Protein AF-0000000076607793 (afdb_homodimer)

pLDDT: mean 90.58, std 10.34, range [47.06, 98.88]

Sequence (464 aa):
MSVKKEKALADLNKEFESYSNLLLKQLRLLETIIEMDGGTVSDEHFNETKKNEKEIDKFEVKLSNDIINIIVLYNPMAAELRLLMAMYRTSLNVEKIGDMVANIIRNIKKADDVKAFQSHTEAILDILIISINMVEKSLLALRNNDMDYAVWTIKNDDVVDELHRSFAKRITKKQLPNVKSQSEIKTFINLLNIVSYIERIGDNATNIAEAAIYSSMGKDVRHRHVNIDTITMSVKKEKALADLNKEFESYSNLLLKQLRLLETIIEMDGGTVSDEHFNETKKNEKEIDKFEVKLSNDIINIIVLYNPMAAELRLLMAMYRTSLNVEKIGDMVANIIRNIKKADDVKAFQSHTEAILDILIISINMVEKSLLALRNNDMDYAVWTIKNDDVVDELHRSFAKRITKKQLPNVKSQSEIKTFINLLNIVSYIERIGDNATNIAEAAIYSSMGKDVRHRHVNIDTIT

Solvent-accessible surface area (backbone atoms only — not comparable to full-atom values): 23538 Å² total; per-residue (Å²): 130,56,72,66,50,54,50,51,51,52,52,48,51,52,50,50,48,53,49,51,49,52,47,51,51,51,51,48,49,50,50,46,35,48,71,73,41,41,43,47,60,53,69,67,58,49,50,49,45,53,52,51,40,53,50,41,51,50,43,38,55,49,51,47,49,50,47,51,48,47,46,66,75,56,57,51,53,73,64,54,41,35,39,47,50,25,49,45,54,34,36,53,37,51,39,51,39,42,49,42,52,46,49,40,52,51,53,36,52,67,52,82,44,43,67,69,48,45,76,43,36,66,66,52,48,55,51,40,53,53,23,50,48,21,38,53,32,7,52,46,9,47,75,66,63,32,62,66,36,18,51,52,24,49,59,45,41,56,54,41,51,49,51,43,50,51,50,49,49,47,44,58,70,64,42,57,72,68,55,88,47,61,60,55,50,52,40,53,53,50,50,50,50,42,46,50,43,40,42,48,38,24,50,38,15,29,52,28,12,38,28,22,45,22,31,69,67,72,45,80,57,70,93,49,89,60,66,62,75,68,74,108,130,56,71,66,49,54,50,51,51,52,52,49,51,51,51,51,49,52,49,52,49,51,47,51,49,52,52,50,50,51,51,47,34,47,70,72,41,40,42,44,56,53,70,65,59,50,49,50,46,53,54,49,42,54,50,41,50,50,43,37,55,49,50,48,51,50,47,50,48,48,46,65,74,56,57,51,53,75,61,54,41,34,39,46,50,26,50,46,54,34,37,53,36,51,40,49,40,41,52,42,51,47,49,42,52,52,52,35,51,67,52,83,44,44,67,69,48,45,76,44,36,67,65,52,46,56,51,42,52,54,24,51,49,22,38,54,32,7,52,46,8,47,74,65,62,32,62,65,36,18,51,51,25,50,58,46,41,56,54,41,52,50,52,44,51,52,51,50,49,46,43,57,69,64,43,56,73,68,56,87,46,61,59,55,49,52,40,54,52,49,50,49,50,42,47,50,42,39,41,47,37,23,51,38,16,31,52,29,12,41,29,21,46,23,31,71,66,72,46,80,58,69,95,47,88,60,67,63,74,69,73,108

Nearest PDB structures (foldseek):
  1t72-assembly1_A  TM=8.550E-01  e=3.091E-07  Aquifex aeolicus
  1xwm-assembly1_A-2  TM=8.732E-01  e=2.976E-06  Geobacillus stearothermophilus
  1sum-assembly1_B  TM=8.548E-01  e=1.758E-05  Thermotoga maritima
  3l39-assembly1_A  TM=5.728E-01  e=1.630E-03  Bacteroides thetaiotaomicron VPI-5482
  1t72-assembly1_A  TM=8.550E-01  e=2.590E-07  Aquifex aeolicus

Structure (mmCIF, N/CA/C/O backbone):
data_AF-0000000076607793-model_v1
#
loop_
_entity.id
_entity.type
_entity.pdbx_description
1 polymer 'Phosphate transport system protein'
#
loop_
_atom_site.group_PDB
_atom_site.id
_atom_site.type_symbol
_atom_site.label_atom_id
_atom_site.label_alt_id
_atom_site.label_comp_id
_atom_site.label_asym_id
_atom_site.label_entity_id
_atom_site.label_seq_id
_atom_site.pdbx_PDB_ins_code
_atom_site.Cartn_x
_atom_site.Cartn_y
_atom_site.Cartn_z
_atom_site.occupancy
_atom_site.B_iso_or_equiv
_atom_site.auth_seq_id
_atom_site.auth_comp_id
_atom_site.auth_asym_id
_atom_site.auth_atom_id
_atom_site.pdbx_PDB_model_num
ATOM 1 N N . MET A 1 1 ? 12.352 32.562 12.719 1 62.34 1 MET A N 1
ATOM 2 C CA . MET A 1 1 ? 11.992 31.203 13.125 1 62.34 1 MET A CA 1
ATOM 3 C C . MET A 1 1 ? 12.516 30.906 14.531 1 62.34 1 MET A C 1
ATOM 5 O O . MET A 1 1 ? 13.664 31.203 14.852 1 62.34 1 MET A O 1
ATOM 9 N N . SER A 1 2 ? 11.578 30.484 15.477 1 81.56 2 SER A N 1
ATOM 10 C CA . SER A 1 2 ? 11.977 30.281 16.859 1 81.56 2 SER A CA 1
ATOM 11 C C . SER A 1 2 ? 13.047 29.203 17 1 81.56 2 SER A C 1
ATOM 13 O O . SER A 1 2 ? 13.109 28.297 16.172 1 81.56 2 SER A O 1
ATOM 15 N N . VAL A 1 3 ? 14.133 29.531 17.766 1 89.19 3 VAL A N 1
ATOM 16 C CA . VAL A 1 3 ? 15.203 28.594 18.078 1 89.19 3 VAL A CA 1
ATOM 17 C C . VAL A 1 3 ? 14.617 27.203 18.359 1 89.19 3 VAL A C 1
ATOM 19 O O . VAL A 1 3 ? 15.18 26.203 17.938 1 89.19 3 VAL A O 1
ATOM 22 N N . LYS A 1 4 ? 13.531 27.109 18.922 1 91.69 4 LYS A N 1
ATOM 23 C CA . LYS A 1 4 ? 12.859 25.859 19.25 1 91.69 4 LYS A CA 1
ATOM 24 C C . LYS A 1 4 ? 12.367 25.156 17.984 1 91.69 4 LYS A C 1
ATOM 26 O O . LYS A 1 4 ? 12.477 23.922 17.859 1 91.69 4 LYS A O 1
ATOM 31 N N . LYS A 1 5 ? 11.859 25.891 17.078 1 91.69 5 LYS A N 1
ATOM 32 C CA . LYS A 1 5 ? 11.391 25.328 15.812 1 91.69 5 LYS A CA 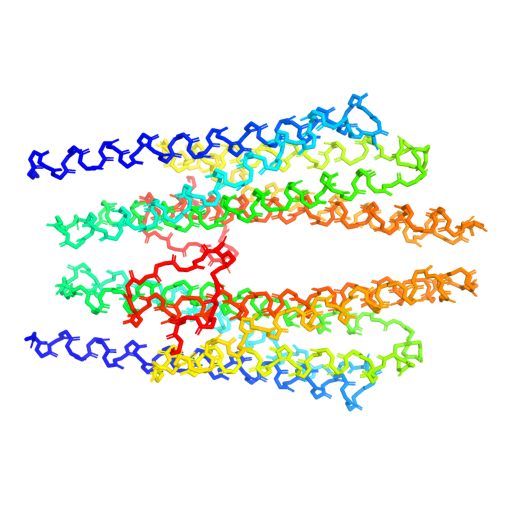1
ATOM 33 C C . LYS A 1 5 ? 12.547 24.75 15.008 1 91.69 5 LYS A C 1
ATOM 35 O O . LYS A 1 5 ? 12.438 23.625 14.492 1 91.69 5 LYS A O 1
ATOM 40 N N . GLU A 1 6 ? 13.617 25.469 14.984 1 92.5 6 GLU A N 1
ATOM 41 C CA . GLU A 1 6 ? 14.789 25.016 14.234 1 92.5 6 GLU A CA 1
ATOM 42 C C . GLU A 1 6 ? 15.352 23.719 14.812 1 92.5 6 GLU A C 1
ATOM 44 O O . GLU A 1 6 ? 15.742 22.828 14.07 1 92.5 6 GLU A O 1
ATOM 49 N N . LYS A 1 7 ? 15.383 23.672 16.062 1 94.75 7 LYS A N 1
ATOM 50 C CA . LYS A 1 7 ? 15.875 22.469 16.734 1 94.75 7 LYS A CA 1
ATOM 51 C C . LYS A 1 7 ? 14.953 21.281 16.469 1 94.75 7 LYS A C 1
ATOM 53 O O . LYS A 1 7 ? 15.414 20.172 16.203 1 94.75 7 LYS A O 1
ATOM 58 N N . ALA A 1 8 ? 13.656 21.516 16.531 1 94.81 8 ALA A N 1
ATOM 59 C CA . ALA A 1 8 ? 12.672 20.469 16.281 1 94.81 8 ALA A CA 1
ATOM 60 C C . ALA A 1 8 ? 12.805 19.922 14.867 1 94.81 8 ALA A C 1
ATOM 62 O O . ALA A 1 8 ? 12.75 18.703 14.648 1 94.81 8 ALA A O 1
ATOM 63 N N . LEU A 1 9 ? 13.023 20.828 13.969 1 94.38 9 LEU A N 1
ATOM 64 C CA . LEU A 1 9 ? 13.172 20.438 12.57 1 94.38 9 LEU A CA 1
ATOM 65 C C . LEU A 1 9 ? 14.469 19.672 12.367 1 94.38 9 LEU A C 1
ATOM 67 O O . LEU A 1 9 ? 14.5 18.688 11.617 1 94.38 9 LEU A O 1
ATOM 71 N N . ALA A 1 10 ? 15.523 20.109 13.016 1 95.62 10 ALA A N 1
ATOM 72 C CA . ALA A 1 10 ? 16.812 19.422 12.922 1 95.62 10 ALA A CA 1
ATOM 73 C C . ALA A 1 10 ? 16.719 18.016 13.5 1 95.62 10 ALA A C 1
ATOM 75 O O . ALA A 1 10 ? 17.266 17.062 12.93 1 95.62 10 ALA A O 1
ATOM 76 N N . ASP A 1 11 ? 16.047 17.859 14.602 1 96.81 11 ASP A N 1
ATOM 77 C CA . ASP A 1 11 ? 15.844 16.562 15.227 1 96.81 11 ASP A CA 1
ATOM 78 C C . ASP A 1 11 ? 15.016 15.641 14.336 1 96.81 11 ASP A C 1
ATOM 80 O O . ASP A 1 11 ? 15.32 14.453 14.203 1 96.81 11 ASP A O 1
ATOM 84 N N . LEU A 1 12 ? 14.008 16.188 13.742 1 97.25 12 LEU A N 1
ATOM 85 C CA . LEU A 1 12 ? 13.156 15.43 12.836 1 97.25 12 LEU A CA 1
ATOM 86 C C . LEU A 1 12 ? 13.953 14.922 11.641 1 97.25 12 LEU A C 1
ATOM 88 O O . LEU A 1 12 ? 13.797 13.773 11.219 1 97.25 12 LEU A O 1
ATOM 92 N N . ASN A 1 13 ? 14.797 15.805 11.133 1 96.38 13 ASN A N 1
ATOM 93 C CA . ASN A 1 13 ? 15.625 15.422 9.992 1 96.38 13 ASN A CA 1
ATOM 94 C C . ASN A 1 13 ? 16.578 14.281 10.352 1 96.38 13 ASN A C 1
ATOM 96 O O . ASN A 1 13 ? 16.766 13.359 9.555 1 96.38 13 ASN A O 1
ATOM 100 N N . LYS A 1 14 ? 17.125 14.328 11.484 1 97.75 14 LYS A N 1
ATOM 101 C CA . LYS A 1 14 ? 18.016 13.273 11.945 1 97.75 14 LYS A CA 1
ATOM 102 C C . LYS A 1 14 ? 17.266 11.953 12.109 1 97.75 14 LYS A C 1
ATOM 104 O O . LYS A 1 14 ? 17.781 10.891 11.727 1 97.75 14 LYS A O 1
ATOM 109 N N . GLU A 1 15 ? 16.141 12.031 12.672 1 97.56 15 GLU A N 1
ATOM 110 C CA . GLU A 1 15 ? 15.297 10.852 12.844 1 97.56 15 GLU A CA 1
ATOM 111 C C . GLU A 1 15 ? 14.906 10.25 11.5 1 97.56 15 GLU A C 1
ATOM 113 O O . GLU A 1 15 ? 14.945 9.031 11.32 1 97.56 15 GLU A O 1
ATOM 118 N N . PHE A 1 16 ? 14.5 11.117 10.633 1 98.06 16 PHE A N 1
ATOM 119 C CA . PHE A 1 16 ? 14.102 10.688 9.297 1 98.06 16 PHE A CA 1
ATOM 120 C C . PHE A 1 16 ? 15.266 10.008 8.586 1 98.06 16 PHE A C 1
ATOM 122 O O . PHE A 1 16 ? 15.07 9 7.895 1 98.06 16 PHE A O 1
ATOM 129 N N . GLU A 1 17 ? 16.438 10.531 8.773 1 97.75 17 GLU A N 1
ATOM 130 C CA . GLU A 1 17 ? 17.641 9.93 8.188 1 97.75 17 GLU A CA 1
ATOM 131 C C . GLU A 1 17 ? 17.891 8.539 8.766 1 97.75 17 GLU A C 1
ATOM 133 O O . GLU A 1 17 ? 18.219 7.605 8.031 1 97.75 17 GLU A O 1
ATOM 138 N N . SER A 1 18 ? 17.797 8.43 10.047 1 98.38 18 SER A N 1
ATOM 139 C CA . SER A 1 18 ? 17.984 7.141 10.695 1 98.38 18 SER A CA 1
ATOM 140 C C . SER A 1 18 ? 16.953 6.121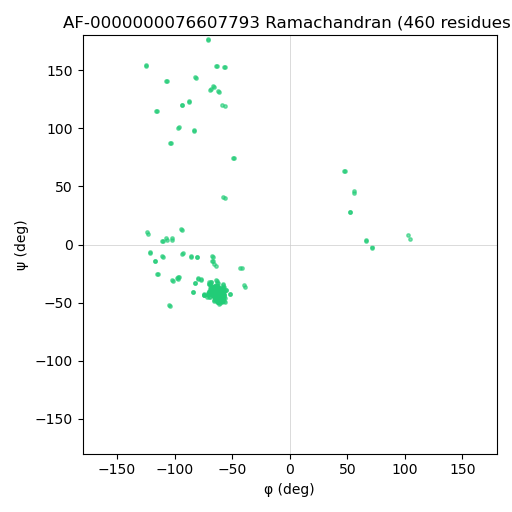 10.211 1 98.38 18 SER A C 1
ATOM 142 O O . SER A 1 18 ? 17.281 4.957 9.984 1 98.38 18 SER A O 1
ATOM 144 N N . TYR A 1 19 ? 15.742 6.574 10.102 1 98.44 19 TYR A N 1
ATOM 145 C CA . TYR A 1 19 ? 14.6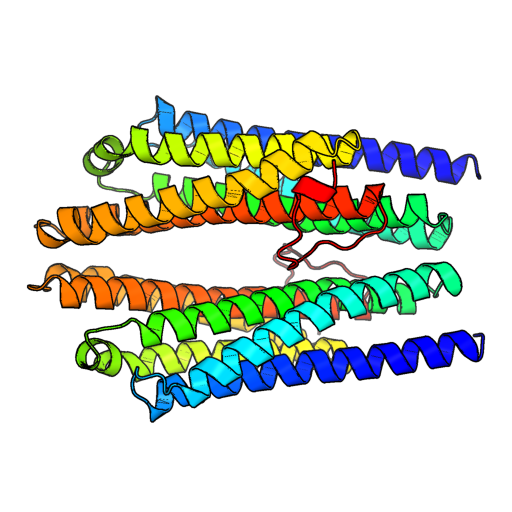41 5.762 9.602 1 98.44 19 TYR A CA 1
ATOM 146 C C . TYR A 1 19 ? 14.93 5.262 8.188 1 98.44 19 TYR A C 1
ATOM 148 O O . TYR A 1 19 ? 14.812 4.062 7.914 1 98.44 19 TYR A O 1
ATOM 156 N N . SER A 1 20 ? 15.359 6.168 7.316 1 98.38 20 SER A N 1
ATOM 157 C CA . SER A 1 20 ? 15.688 5.859 5.926 1 98.38 20 SER A CA 1
ATOM 158 C C . SER A 1 20 ? 16.859 4.883 5.84 1 98.38 20 SER A C 1
ATOM 160 O O . SER A 1 20 ? 16.828 3.936 5.051 1 98.38 20 SER A O 1
ATOM 162 N N . ASN A 1 21 ? 17.812 5.148 6.664 1 98.38 21 ASN A N 1
ATOM 163 C CA . ASN A 1 21 ? 19 4.293 6.656 1 98.38 21 ASN A CA 1
ATOM 164 C C . ASN A 1 21 ? 18.672 2.879 7.129 1 98.38 21 ASN A C 1
ATOM 166 O O . ASN A 1 21 ? 19.25 1.907 6.637 1 98.38 21 ASN A O 1
ATOM 170 N N . LEU A 1 22 ? 17.828 2.783 8.094 1 98.56 22 LEU A N 1
ATOM 171 C CA . LEU A 1 22 ? 17.406 1.467 8.562 1 98.56 22 LEU A CA 1
ATOM 172 C C . LEU A 1 22 ? 16.703 0.693 7.457 1 98.56 22 LEU A C 1
ATOM 174 O O . LEU A 1 22 ? 16.906 -0.511 7.301 1 98.56 22 LEU A O 1
ATOM 178 N N . LEU A 1 23 ? 15.852 1.361 6.707 1 98.75 23 LEU A N 1
ATOM 179 C CA . LEU A 1 23 ? 15.18 0.711 5.586 1 98.75 23 LEU A CA 1
ATOM 180 C C . LEU A 1 23 ? 16.188 0.213 4.559 1 98.75 23 LEU A C 1
ATOM 182 O O . LEU A 1 23 ? 16.078 -0.91 4.062 1 98.75 23 LEU A O 1
ATOM 186 N N . LEU A 1 24 ? 17.156 1.104 4.254 1 98.56 24 LEU A N 1
ATOM 187 C CA . LEU A 1 24 ? 18.172 0.726 3.271 1 98.56 24 LEU A CA 1
ATOM 188 C C . LEU A 1 24 ? 18.984 -0.471 3.758 1 98.56 24 LEU A C 1
ATOM 190 O O . LEU A 1 24 ? 19.328 -1.348 2.967 1 98.56 24 LEU A O 1
ATOM 194 N N . LYS A 1 25 ? 19.25 -0.475 5.023 1 98.12 25 LYS A N 1
ATOM 195 C CA . LYS A 1 25 ? 19.922 -1.63 5.609 1 98.12 25 LYS A CA 1
ATOM 196 C C . LYS A 1 25 ? 19.094 -2.9 5.418 1 98.12 25 LYS A C 1
ATOM 198 O O . LYS A 1 25 ? 19.641 -3.955 5.082 1 98.12 25 LYS A O 1
ATOM 203 N N . GLN A 1 26 ? 17.797 -2.836 5.641 1 97.75 26 GLN A N 1
ATOM 204 C CA . GLN A 1 26 ? 16.906 -3.979 5.465 1 97.75 26 GLN A CA 1
ATOM 205 C C . GLN A 1 26 ? 16.891 -4.449 4.012 1 97.75 26 GLN A C 1
ATOM 207 O O . GLN A 1 26 ? 16.859 -5.652 3.744 1 97.75 26 GLN A O 1
ATOM 212 N N . LEU A 1 27 ? 16.859 -3.523 3.123 1 98.44 27 LEU A N 1
ATOM 213 C CA . LEU A 1 27 ? 16.859 -3.85 1.701 1 98.44 27 LEU A CA 1
ATOM 214 C C . LEU A 1 27 ? 18.156 -4.523 1.291 1 98.44 27 LEU A C 1
ATOM 216 O O . LEU A 1 27 ? 18.156 -5.496 0.532 1 98.44 27 LEU A O 1
ATOM 220 N N . ARG A 1 28 ? 19.25 -4.047 1.833 1 96.56 28 ARG A N 1
ATOM 221 C CA . ARG A 1 28 ? 20.547 -4.648 1.539 1 96.56 28 ARG A CA 1
ATOM 222 C C . ARG A 1 28 ? 20.656 -6.051 2.137 1 96.56 28 ARG A C 1
ATOM 224 O O . ARG A 1 28 ? 21.266 -6.941 1.545 1 96.56 28 ARG A O 1
ATOM 231 N N . LEU A 1 29 ? 20.109 -6.211 3.293 1 95.75 29 LEU A N 1
ATOM 232 C CA . LEU A 1 29 ? 20.062 -7.539 3.898 1 95.75 29 LEU A CA 1
ATOM 233 C C . LEU A 1 29 ? 19.281 -8.508 3.014 1 95.75 29 LEU A C 1
ATOM 235 O O . LEU A 1 29 ? 19.703 -9.656 2.822 1 95.75 29 LEU A O 1
ATOM 239 N N . LEU A 1 30 ? 18.156 -8.062 2.502 1 96.62 30 LEU A N 1
ATOM 240 C CA . LEU A 1 30 ? 17.375 -8.883 1.585 1 96.62 30 LEU A CA 1
ATOM 241 C C . LEU A 1 30 ? 18.188 -9.25 0.352 1 96.62 30 LEU A C 1
ATOM 243 O O . LEU A 1 30 ? 18.188 -10.406 -0.079 1 96.62 30 LEU A O 1
ATOM 247 N N . GLU A 1 31 ? 18.875 -8.242 -0.195 1 95.81 31 GLU A N 1
ATOM 248 C CA . GLU A 1 31 ? 19.734 -8.477 -1.349 1 95.81 31 GLU A CA 1
ATOM 249 C C . GLU A 1 31 ? 20.781 -9.547 -1.047 1 95.81 31 GLU A C 1
ATOM 251 O O . GLU A 1 31 ? 21 -10.453 -1.854 1 95.81 31 GLU A O 1
ATOM 256 N N . THR A 1 32 ? 21.359 -9.469 0.11 1 93.81 32 THR A N 1
ATOM 257 C CA . THR A 1 32 ? 22.391 -10.422 0.537 1 93.81 32 THR A CA 1
ATOM 258 C C . THR A 1 32 ? 21.797 -11.82 0.675 1 93.81 32 THR A C 1
ATOM 260 O O . THR A 1 32 ? 22.406 -12.797 0.23 1 93.81 32 THR A O 1
ATOM 263 N N . ILE A 1 33 ? 20.641 -11.906 1.257 1 92.75 33 ILE A N 1
ATOM 264 C CA . ILE A 1 33 ? 19.984 -13.188 1.481 1 92.75 33 ILE A CA 1
ATOM 265 C C . ILE A 1 33 ? 19.688 -13.859 0.142 1 92.75 33 ILE A C 1
ATOM 267 O O . ILE A 1 33 ? 19.953 -15.055 -0.032 1 92.75 33 ILE A O 1
ATOM 271 N N . ILE A 1 34 ? 19.234 -13.094 -0.797 1 92.31 34 ILE A N 1
ATOM 272 C CA . ILE A 1 34 ? 18.859 -13.656 -2.094 1 92.31 34 ILE A CA 1
ATOM 273 C C . ILE A 1 34 ? 20.125 -14.008 -2.877 1 92.31 34 ILE A C 1
ATOM 275 O O . ILE A 1 34 ? 20.219 -15.078 -3.484 1 92.31 34 ILE A O 1
ATOM 279 N N . GLU A 1 35 ? 21.062 -13.148 -2.838 1 89.44 35 GLU A N 1
ATOM 280 C CA . GLU A 1 35 ? 22.266 -13.312 -3.629 1 89.44 35 GLU A CA 1
ATOM 281 C C . GLU A 1 35 ? 23.141 -14.438 -3.074 1 89.44 35 GLU A C 1
ATOM 283 O O . GLU A 1 35 ? 23.641 -15.273 -3.83 1 89.44 35 GLU A O 1
ATOM 288 N N . MET A 1 36 ? 23.344 -14.5 -1.838 1 81.06 36 MET A N 1
ATOM 289 C CA . MET A 1 36 ? 24.391 -15.344 -1.266 1 81.06 36 MET A CA 1
ATOM 290 C C . MET A 1 36 ? 23.812 -16.625 -0.688 1 81.06 36 MET A C 1
ATOM 292 O O . MET A 1 36 ? 24.453 -17.672 -0.725 1 81.06 36 MET A O 1
ATOM 296 N N . ASP A 1 37 ? 22.609 -16.516 -0.235 1 70.75 37 ASP A N 1
ATOM 297 C CA . ASP A 1 37 ? 22.141 -17.656 0.533 1 70.75 37 ASP A CA 1
ATOM 298 C C . ASP A 1 37 ? 21.203 -18.531 -0.304 1 70.75 37 ASP A C 1
ATOM 300 O O . ASP A 1 37 ? 20.734 -19.562 0.168 1 70.75 37 ASP A O 1
ATOM 304 N N . GLY A 1 38 ? 21.109 -18.172 -1.467 1 65.69 38 GLY A N 1
ATOM 305 C CA . GLY A 1 38 ? 20.406 -18.984 -2.434 1 65.69 38 GLY A CA 1
ATOM 306 C C . GLY A 1 38 ? 19 -19.359 -1.983 1 65.69 38 GLY A C 1
ATOM 307 O O . GLY A 1 38 ? 18.547 -20.484 -2.193 1 65.69 38 GLY A O 1
ATOM 308 N N . GLY A 1 39 ? 18.531 -18.547 -1.237 1 67.88 39 GLY A N 1
ATOM 309 C CA . GLY A 1 39 ? 17.156 -18.844 -0.85 1 67.88 39 GLY A CA 1
ATOM 310 C C . GLY A 1 39 ? 17.047 -19.438 0.545 1 67.88 39 GLY A C 1
ATOM 311 O O . GLY A 1 39 ? 16.031 -20.047 0.889 1 67.88 39 GLY A O 1
ATOM 312 N N . THR A 1 40 ? 18.094 -19.453 1.239 1 82.06 40 THR A N 1
ATOM 313 C CA . THR A 1 40 ? 18.016 -19.844 2.646 1 82.06 40 THR A CA 1
ATOM 314 C C . THR A 1 40 ? 18.203 -18.625 3.545 1 82.06 40 THR A C 1
ATOM 316 O O . THR A 1 40 ? 18.922 -17.688 3.189 1 82.06 40 THR A O 1
ATOM 319 N N . VAL A 1 41 ? 17.422 -18.609 4.594 1 89.38 41 VAL A N 1
ATOM 320 C CA . VAL A 1 41 ? 17.516 -17.516 5.562 1 89.38 41 VAL A CA 1
ATOM 321 C C . VAL A 1 41 ? 18 -18.062 6.906 1 89.38 41 VAL A C 1
ATOM 323 O O . VAL A 1 41 ? 17.344 -18.891 7.52 1 89.38 41 VAL A O 1
ATOM 326 N N . SER A 1 42 ? 19.203 -17.625 7.324 1 90.62 42 SER A N 1
ATOM 327 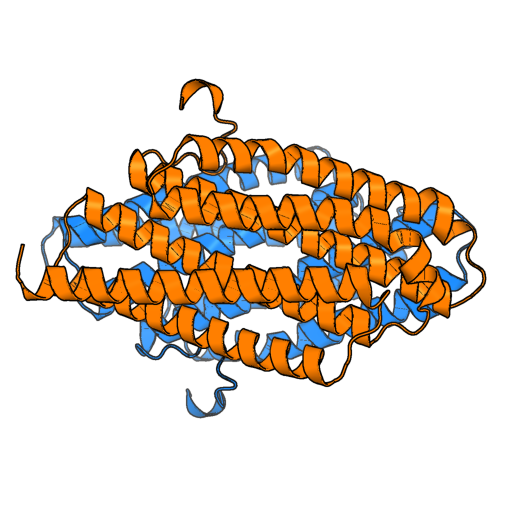C CA . SER A 1 42 ? 19.688 -18 8.648 1 90.62 42 SER A CA 1
ATOM 328 C C . SER A 1 42 ? 18.797 -17.438 9.75 1 90.62 42 SER A C 1
ATOM 330 O O . SER A 1 42 ? 18.109 -16.438 9.539 1 90.62 42 SER A O 1
ATOM 332 N N . ASP A 1 43 ? 18.797 -18.078 10.836 1 91.88 43 ASP A N 1
ATOM 333 C CA . ASP A 1 43 ? 18.047 -17.562 11.984 1 91.88 43 ASP A CA 1
ATOM 334 C C . ASP A 1 43 ? 18.531 -16.156 12.359 1 91.88 43 ASP A C 1
ATOM 336 O O . ASP A 1 43 ? 17.719 -15.32 12.789 1 91.88 43 ASP A O 1
ATOM 340 N N . GLU A 1 44 ? 19.75 -15.93 12.234 1 92.88 44 GLU A N 1
ATOM 341 C CA . GLU A 1 44 ? 20.312 -14.617 12.539 1 92.88 44 GLU A CA 1
ATOM 342 C C . GLU A 1 44 ? 19.75 -13.539 11.625 1 92.88 44 GLU A C 1
ATOM 344 O O . GLU A 1 44 ? 19.266 -12.508 12.102 1 92.88 44 GLU A O 1
ATOM 349 N N . HIS A 1 45 ? 19.781 -13.844 10.352 1 92.81 45 HIS A N 1
ATOM 350 C CA . HIS A 1 45 ? 19.25 -12.883 9.398 1 92.81 45 HIS A CA 1
ATOM 351 C C . HIS A 1 45 ? 17.75 -12.672 9.602 1 92.81 45 HIS A C 1
ATOM 353 O O . HIS A 1 45 ? 17.25 -11.555 9.5 1 92.81 45 HIS A O 1
ATOM 359 N N . PHE A 1 46 ? 17.078 -13.719 9.898 1 94.38 46 PHE A N 1
ATOM 360 C CA . PHE A 1 46 ? 15.633 -13.648 10.125 1 94.38 46 PHE A CA 1
ATOM 361 C C . PHE A 1 46 ? 15.32 -12.797 11.352 1 94.38 46 PHE A C 1
ATOM 363 O O . PHE A 1 46 ? 14.453 -11.922 11.305 1 94.38 46 PHE A O 1
ATOM 370 N N . ASN A 1 47 ? 16.016 -13.062 12.367 1 95.69 47 ASN A N 1
ATOM 371 C CA . ASN A 1 47 ? 15.812 -12.312 13.609 1 95.69 47 ASN A CA 1
ATOM 372 C C . ASN A 1 47 ? 16.188 -10.844 13.445 1 95.69 47 ASN A C 1
ATOM 374 O O . ASN A 1 47 ? 15.516 -9.969 14 1 95.69 47 ASN A O 1
ATOM 378 N N . GLU A 1 48 ? 17.234 -10.609 12.75 1 96.25 48 GLU A N 1
ATOM 379 C CA . GLU A 1 48 ? 17.625 -9.234 12.461 1 96.25 48 GLU A CA 1
ATOM 380 C C . GLU A 1 48 ? 16.531 -8.5 11.688 1 96.25 48 GLU A C 1
ATOM 382 O O . GLU A 1 48 ? 16.203 -7.352 11.992 1 96.25 48 GLU A O 1
ATOM 387 N N . THR A 1 49 ? 15.977 -9.141 10.703 1 95.25 49 THR A N 1
ATOM 388 C CA . THR A 1 49 ? 14.906 -8.555 9.906 1 95.25 49 THR A CA 1
ATOM 389 C C . THR A 1 49 ? 13.695 -8.234 10.781 1 95.25 49 THR A C 1
ATOM 391 O O . THR A 1 49 ? 13.094 -7.168 10.648 1 95.25 49 THR A O 1
ATOM 394 N N . LYS A 1 50 ? 13.391 -9.141 11.656 1 95.44 50 LYS A N 1
ATOM 395 C CA . LYS A 1 50 ? 12.25 -8.945 12.555 1 95.44 50 LYS A CA 1
ATOM 396 C C . LYS A 1 50 ? 12.477 -7.758 13.477 1 95.44 50 LYS A C 1
ATOM 398 O O . LYS A 1 50 ? 11.57 -6.957 13.703 1 95.44 50 LYS A O 1
ATOM 403 N N . LYS A 1 51 ? 13.625 -7.707 14.016 1 97.12 51 LYS A N 1
ATOM 404 C CA . LYS A 1 51 ? 13.992 -6.602 14.898 1 97.12 51 LYS A CA 1
ATOM 405 C C . LYS A 1 51 ? 13.922 -5.266 14.164 1 97.12 51 LYS A C 1
ATOM 407 O O . LYS A 1 51 ? 13.352 -4.297 14.672 1 97.12 51 LYS A O 1
ATOM 412 N N . ASN A 1 52 ? 14.523 -5.23 13 1 96.88 52 ASN A N 1
ATOM 413 C CA . ASN A 1 52 ? 14.516 -4.012 12.195 1 96.88 52 ASN A CA 1
ATOM 414 C C . ASN A 1 52 ? 13.102 -3.592 11.828 1 96.88 52 ASN A C 1
ATOM 416 O O . ASN A 1 52 ? 12.797 -2.398 11.781 1 96.88 52 ASN A O 1
ATOM 420 N N . GLU A 1 53 ? 12.273 -4.551 11.508 1 96 53 GLU A N 1
ATOM 421 C CA . GLU A 1 53 ? 10.883 -4.254 11.164 1 96 53 GLU A CA 1
ATOM 422 C C . GLU A 1 53 ? 10.156 -3.586 12.328 1 96 53 GLU A C 1
ATOM 424 O O . GLU A 1 53 ? 9.406 -2.631 12.133 1 96 53 GLU A O 1
ATOM 429 N N . LYS A 1 54 ? 10.352 -4.055 13.516 1 96.19 54 LYS A N 1
ATOM 430 C CA . LYS A 1 54 ? 9.758 -3.445 14.703 1 96.19 54 LYS A CA 1
ATOM 431 C C . LYS A 1 54 ? 10.242 -2.012 14.883 1 96.19 54 LYS A C 1
ATOM 433 O O . LYS A 1 54 ? 9.469 -1.128 15.258 1 96.19 54 LYS A O 1
ATOM 438 N N . GLU A 1 55 ? 11.5 -1.847 14.641 1 97.62 55 GLU A N 1
ATOM 439 C CA . GLU A 1 55 ? 12.07 -0.506 14.75 1 97.62 55 GLU A CA 1
ATOM 440 C C . GLU A 1 55 ? 11.5 0.425 13.688 1 97.62 55 GLU A C 1
ATOM 442 O O . GLU A 1 55 ? 11.242 1.601 13.953 1 97.62 55 GLU A O 1
ATOM 447 N N . ILE A 1 56 ? 11.328 -0.08 12.5 1 97.38 56 ILE A N 1
ATOM 448 C CA . ILE A 1 56 ? 10.734 0.693 11.414 1 97.38 56 ILE A CA 1
ATOM 449 C C . ILE A 1 56 ? 9.328 1.129 11.797 1 97.38 56 ILE A C 1
ATOM 451 O O . ILE A 1 56 ? 8.945 2.285 11.594 1 97.38 56 ILE A O 1
ATOM 455 N N . ASP A 1 57 ? 8.609 0.229 12.406 1 94.38 57 ASP A N 1
ATOM 456 C CA . ASP A 1 57 ? 7.262 0.542 12.883 1 94.38 57 ASP A CA 1
ATOM 457 C C . ASP A 1 57 ? 7.289 1.67 13.906 1 94.38 57 ASP A C 1
ATOM 459 O O . ASP A 1 57 ? 6.469 2.59 13.852 1 94.38 57 ASP A O 1
ATOM 463 N N . LYS A 1 58 ? 8.195 1.587 14.766 1 95.5 58 LYS A N 1
ATOM 464 C CA . LYS A 1 58 ? 8.328 2.6 15.812 1 95.5 58 LYS A CA 1
ATOM 465 C C . LYS A 1 58 ? 8.688 3.957 15.219 1 95.5 58 LYS A C 1
ATOM 467 O O . LYS A 1 58 ? 8.148 4.984 15.633 1 95.5 58 LYS A O 1
ATOM 472 N N . PHE A 1 59 ? 9.617 3.914 14.258 1 95.5 59 PHE A N 1
ATOM 473 C CA . PHE A 1 59 ? 10.016 5.141 13.578 1 95.5 59 PHE A CA 1
ATOM 474 C C . PHE A 1 59 ? 8.812 5.805 12.906 1 95.5 59 PHE A C 1
ATOM 476 O O . PHE A 1 59 ? 8.648 7.023 12.984 1 95.5 59 PHE A O 1
ATOM 483 N N . GLU A 1 60 ? 8.023 4.984 12.227 1 95 60 GLU A N 1
ATOM 484 C CA . GLU A 1 60 ? 6.879 5.531 11.508 1 95 60 GLU A CA 1
ATOM 485 C C . GLU A 1 60 ? 5.934 6.266 12.453 1 95 60 GLU A C 1
ATOM 487 O O . GLU A 1 60 ? 5.512 7.391 12.172 1 95 60 GLU A O 1
ATOM 492 N N . VAL A 1 61 ? 5.625 5.684 13.609 1 91.38 61 VAL A N 1
ATOM 493 C CA . VAL A 1 61 ? 4.723 6.273 14.594 1 91.38 61 VAL A CA 1
ATOM 494 C C . VAL A 1 61 ? 5.332 7.551 15.164 1 91.38 61 VAL A C 1
ATOM 496 O O . VAL A 1 61 ? 4.684 8.602 15.188 1 91.38 61 VAL A O 1
ATOM 499 N N . LYS A 1 62 ? 6.543 7.438 15.531 1 94.25 62 LYS A N 1
ATOM 500 C CA . LYS A 1 62 ? 7.227 8.562 16.156 1 94.25 62 LYS A CA 1
ATOM 501 C C . LYS A 1 62 ? 7.336 9.742 15.188 1 94.25 62 LYS A C 1
ATOM 503 O O . LYS A 1 62 ? 7.035 10.883 15.547 1 94.25 62 LYS A O 1
ATOM 508 N N . LEU A 1 63 ? 7.797 9.484 13.992 1 95 63 LEU A N 1
ATOM 509 C CA . LEU A 1 63 ? 7.992 10.531 12.992 1 95 63 LEU A CA 1
ATOM 510 C C . LEU A 1 63 ? 6.668 11.211 12.656 1 95 63 LEU A C 1
ATOM 512 O O . LEU A 1 63 ? 6.605 12.438 12.531 1 95 63 LEU A O 1
ATOM 516 N N . SER A 1 64 ? 5.645 10.422 12.5 1 89.12 64 SER A N 1
ATOM 517 C CA . SER A 1 64 ? 4.324 10.977 12.211 1 89.12 64 SER A CA 1
ATOM 518 C C . SER A 1 64 ? 3.869 11.93 13.312 1 89.12 64 SER A C 1
ATOM 520 O O . SER A 1 64 ? 3.393 13.031 13.031 1 89.12 64 SER A O 1
ATOM 522 N N . ASN A 1 65 ? 4.082 11.477 14.523 1 87.5 65 ASN A N 1
ATOM 523 C CA . ASN A 1 65 ? 3.701 12.305 15.656 1 87.5 65 ASN A CA 1
ATOM 524 C C . ASN A 1 65 ? 4.559 13.57 15.742 1 87.5 65 ASN A C 1
ATOM 526 O O . ASN A 1 65 ? 4.047 14.656 16.031 1 87.5 65 ASN A O 1
ATOM 530 N N . ASP A 1 66 ? 5.809 13.398 15.539 1 93.56 66 ASP A N 1
ATOM 531 C CA . ASP A 1 66 ? 6.719 14.539 15.602 1 93.56 66 ASP A CA 1
ATOM 532 C C . ASP A 1 66 ? 6.375 15.57 14.531 1 93.56 66 ASP A C 1
ATOM 534 O O . ASP A 1 66 ? 6.426 16.781 14.781 1 93.56 66 ASP A O 1
ATOM 538 N N . ILE A 1 67 ? 6.078 15.117 13.344 1 91.94 67 ILE A N 1
ATOM 539 C CA . ILE A 1 67 ? 5.711 16 12.25 1 91.94 67 ILE A CA 1
ATOM 540 C C . ILE A 1 67 ? 4.457 16.797 12.617 1 91.94 67 ILE A C 1
ATOM 542 O O . ILE A 1 67 ? 4.418 18.016 12.469 1 91.94 67 ILE A O 1
ATOM 546 N N . ILE A 1 68 ? 3.504 16.078 13.164 1 84.31 68 ILE A N 1
ATOM 547 C CA . ILE A 1 68 ? 2.252 16.719 13.562 1 84.31 68 ILE A CA 1
ATOM 548 C C . ILE A 1 68 ? 2.523 17.75 14.656 1 84.31 68 ILE A C 1
ATOM 550 O O . ILE A 1 68 ? 2.012 18.875 14.594 1 84.31 68 ILE A O 1
ATOM 554 N N . ASN A 1 69 ? 3.312 17.422 15.602 1 86.81 69 ASN A N 1
ATOM 555 C CA . ASN A 1 69 ? 3.648 18.344 16.688 1 86.81 69 ASN A CA 1
ATOM 556 C C . ASN A 1 69 ? 4.355 19.578 16.172 1 86.81 69 ASN A C 1
ATOM 558 O O . ASN A 1 69 ? 4.094 20.688 16.641 1 86.81 69 ASN A O 1
ATOM 562 N N . ILE A 1 70 ? 5.246 19.406 15.273 1 91.38 70 ILE A N 1
ATOM 563 C CA . ILE A 1 70 ? 5.973 20.531 14.703 1 91.38 70 ILE A CA 1
ATOM 564 C C . ILE A 1 70 ? 5 21.469 13.977 1 91.38 70 ILE A C 1
ATOM 566 O O . ILE A 1 70 ? 5.094 22.688 14.102 1 91.38 70 ILE A O 1
ATOM 570 N N . ILE A 1 71 ? 4.09 20.859 13.25 1 85.56 71 ILE A N 1
ATOM 571 C CA . ILE A 1 71 ? 3.119 21.656 12.5 1 85.56 71 ILE A CA 1
ATOM 572 C C . ILE A 1 71 ? 2.254 22.453 13.469 1 85.56 71 ILE A C 1
ATOM 574 O O . ILE A 1 71 ? 2.047 23.656 13.273 1 85.56 71 ILE A O 1
ATOM 578 N N . VAL A 1 72 ? 1.853 21.859 14.594 1 80.06 72 VAL A N 1
ATOM 579 C CA . VAL A 1 72 ? 0.945 22.469 15.562 1 80.06 72 VAL A CA 1
ATOM 580 C C . VAL A 1 72 ? 1.683 23.531 16.359 1 80.06 72 VAL A C 1
ATOM 582 O O . VAL A 1 72 ? 1.179 24.641 16.531 1 80.06 72 VAL A O 1
ATOM 585 N N . LEU A 1 73 ? 2.797 23.234 16.734 1 84.12 73 LEU A N 1
ATOM 586 C CA . LEU A 1 73 ? 3.492 24.078 17.703 1 84.12 73 LEU A CA 1
ATOM 587 C C . LEU A 1 73 ? 4.145 25.266 17 1 84.12 73 LEU A C 1
ATOM 589 O O . LEU A 1 73 ? 4.234 26.359 17.578 1 84.12 73 LEU A O 1
ATOM 593 N N . TYR A 1 74 ? 4.598 25.062 15.758 1 87.44 74 TYR A N 1
ATOM 594 C CA . TYR A 1 74 ? 5.484 26.078 15.211 1 87.44 74 TYR A CA 1
ATOM 595 C C . TYR A 1 74 ? 4.906 26.672 13.93 1 87.44 74 TYR A C 1
ATOM 597 O O . TYR A 1 74 ? 5.492 27.578 13.336 1 87.44 74 TYR A O 1
ATOM 605 N N . ASN A 1 75 ? 3.848 26.094 13.484 1 81.19 75 ASN A N 1
ATOM 606 C CA . ASN A 1 75 ? 3.17 26.641 12.305 1 81.19 75 ASN A CA 1
ATOM 607 C C . ASN A 1 75 ? 4.156 26.938 11.18 1 81.19 75 ASN A C 1
ATOM 609 O O . ASN A 1 75 ? 4.273 28.078 10.742 1 81.19 75 ASN A O 1
ATOM 613 N N . PRO A 1 76 ? 4.738 25.953 10.727 1 85 76 PRO A N 1
ATOM 614 C CA . PRO A 1 76 ? 5.758 26.125 9.695 1 85 76 PRO A CA 1
ATOM 615 C C . PRO A 1 76 ? 5.227 26.844 8.453 1 85 76 PRO A C 1
ATOM 617 O O . PRO A 1 76 ? 4.031 26.766 8.164 1 85 76 PRO A O 1
ATOM 620 N N . MET A 1 77 ? 6.113 27.516 7.746 1 83.38 77 MET A N 1
ATOM 621 C CA . MET A 1 77 ? 5.762 28.188 6.504 1 83.38 77 MET A CA 1
ATOM 622 C C . MET A 1 77 ? 5.484 27.188 5.395 1 83.38 77 MET A C 1
ATOM 624 O O . MET A 1 77 ? 5.691 25.984 5.574 1 83.38 77 MET A O 1
ATOM 628 N N . ALA A 1 78 ? 5.074 27.75 4.242 1 79.5 78 ALA A N 1
ATOM 629 C CA . ALA A 1 78 ? 4.562 26.938 3.146 1 79.5 78 ALA A CA 1
ATOM 630 C C . ALA A 1 78 ? 5.582 25.875 2.73 1 79.5 78 ALA A C 1
ATOM 632 O O . ALA A 1 78 ? 5.266 24.688 2.689 1 79.5 78 ALA A O 1
ATOM 633 N N . ALA A 1 79 ? 6.805 26.266 2.506 1 84.06 79 ALA A N 1
ATOM 634 C CA . ALA A 1 79 ? 7.836 25.344 2.041 1 84.06 79 ALA A CA 1
ATOM 635 C C . ALA A 1 79 ? 8.164 24.297 3.111 1 84.06 79 ALA A C 1
ATOM 637 O O . ALA A 1 79 ? 8.367 23.125 2.803 1 84.06 79 ALA A O 1
ATOM 638 N N . GLU A 1 80 ? 8.211 24.719 4.355 1 88.69 80 GLU A N 1
ATOM 639 C CA . GLU A 1 80 ? 8.477 23.797 5.465 1 88.69 80 GLU A CA 1
ATOM 640 C C . GLU A 1 80 ? 7.34 22.797 5.637 1 88.69 80 GLU A C 1
ATOM 642 O O . GLU A 1 80 ? 7.582 21.625 5.922 1 88.69 80 GLU A O 1
ATOM 647 N N . LEU A 1 81 ? 6.223 23.281 5.449 1 86.94 81 LEU A N 1
ATOM 648 C CA . LEU A 1 81 ? 5.055 22.422 5.574 1 86.94 81 LEU A CA 1
ATOM 649 C C . LEU A 1 81 ? 5.035 21.359 4.477 1 86.94 81 LEU A C 1
ATOM 651 O O . LEU A 1 81 ? 4.746 20.203 4.742 1 86.94 81 LEU A O 1
ATOM 655 N N . ARG A 1 82 ? 5.336 21.812 3.273 1 87.5 82 ARG A N 1
ATOM 656 C CA . ARG A 1 82 ? 5.398 20.859 2.178 1 87.5 82 ARG A CA 1
ATOM 657 C C . ARG A 1 82 ? 6.414 19.75 2.473 1 87.5 82 ARG A C 1
ATOM 659 O O . ARG A 1 82 ? 6.164 18.578 2.199 1 87.5 82 ARG A O 1
ATOM 666 N N . LEU A 1 83 ? 7.523 20.188 2.971 1 93.44 83 LEU A N 1
ATOM 667 C CA . LEU A 1 83 ? 8.562 19.219 3.301 1 93.44 83 LEU A CA 1
ATOM 668 C C . LEU A 1 83 ? 8.07 18.25 4.383 1 93.44 83 LEU A C 1
ATOM 670 O O . LEU A 1 83 ? 8.281 17.047 4.281 1 93.44 83 LEU A O 1
ATOM 674 N N . LEU A 1 84 ? 7.461 18.812 5.418 1 93.56 84 LEU A N 1
ATOM 675 C CA . LEU A 1 84 ? 6.949 18 6.512 1 93.56 84 LEU A CA 1
ATOM 676 C C . LEU A 1 84 ? 5.91 17 6.004 1 93.56 84 LEU A C 1
ATOM 678 O O . LEU A 1 84 ? 5.93 15.828 6.387 1 93.56 84 LEU A O 1
ATOM 682 N N . MET A 1 85 ? 5.074 17.406 5.121 1 90.94 85 MET A N 1
ATOM 683 C CA . MET A 1 85 ? 4.047 16.531 4.57 1 90.94 85 MET A CA 1
ATOM 684 C C . MET A 1 85 ? 4.664 15.453 3.678 1 90.94 85 MET A C 1
ATOM 686 O O . MET A 1 85 ? 4.207 14.312 3.66 1 90.94 85 MET A O 1
ATOM 690 N N . ALA A 1 86 ? 5.637 15.875 2.918 1 93.81 86 ALA A N 1
ATOM 691 C CA . ALA A 1 86 ? 6.355 14.906 2.102 1 93.81 86 ALA A CA 1
ATOM 692 C C . ALA A 1 86 ? 7.027 13.844 2.975 1 93.81 86 ALA A C 1
ATOM 694 O O . ALA A 1 86 ? 7.008 12.656 2.645 1 93.81 86 ALA A O 1
ATOM 695 N N . MET A 1 87 ? 7.609 14.297 4.059 1 96.38 87 MET A N 1
ATOM 696 C CA . MET A 1 87 ? 8.227 13.367 5 1 96.38 87 MET A CA 1
ATOM 697 C C . MET A 1 87 ? 7.18 12.43 5.605 1 96.38 87 MET A C 1
ATOM 699 O O . MET A 1 87 ? 7.441 11.242 5.797 1 96.38 87 MET A O 1
ATOM 703 N N . TYR A 1 88 ? 6.059 12.977 5.871 1 92.88 88 TYR A N 1
ATOM 704 C CA . TYR A 1 88 ? 4.965 12.18 6.414 1 92.88 88 TYR A CA 1
ATOM 705 C C . TYR A 1 88 ? 4.559 11.078 5.445 1 92.88 88 TYR A C 1
ATOM 707 O O . TYR A 1 88 ? 4.484 9.906 5.824 1 92.88 88 TYR A O 1
ATOM 715 N N . ARG A 1 89 ? 4.332 11.445 4.258 1 92.81 89 ARG A N 1
ATOM 716 C CA . ARG A 1 89 ? 3.971 10.477 3.225 1 92.81 89 ARG A CA 1
ATOM 717 C C . ARG A 1 89 ? 5.059 9.43 3.051 1 92.81 89 ARG A C 1
ATOM 719 O O . ARG A 1 89 ? 4.766 8.234 2.955 1 92.81 89 ARG A O 1
ATOM 726 N N . THR A 1 90 ? 6.246 9.914 2.967 1 97 90 THR A N 1
ATOM 727 C CA . THR A 1 90 ? 7.387 9.016 2.779 1 97 90 THR A CA 1
ATOM 728 C C . THR A 1 90 ? 7.488 8.023 3.93 1 97 90 THR A C 1
ATOM 730 O O . THR A 1 90 ? 7.797 6.848 3.717 1 97 90 THR A O 1
ATOM 733 N N . SER A 1 91 ? 7.223 8.523 5.145 1 96.25 91 SER A N 1
ATOM 734 C CA . SER A 1 91 ? 7.293 7.641 6.309 1 96.25 91 SER A CA 1
ATOM 735 C C . SER A 1 91 ? 6.34 6.457 6.168 1 96.25 91 SER A C 1
ATOM 737 O O . SER A 1 91 ? 6.668 5.34 6.562 1 96.25 91 SER A O 1
ATOM 739 N N . LEU A 1 92 ? 5.211 6.645 5.559 1 93.44 92 LEU A N 1
ATOM 740 C CA . LEU A 1 92 ? 4.25 5.574 5.324 1 93.44 92 LEU A CA 1
ATOM 741 C C . LEU A 1 92 ? 4.777 4.59 4.285 1 93.44 92 LEU A C 1
ATOM 743 O O . LEU A 1 92 ? 4.645 3.373 4.449 1 93.44 92 LEU A O 1
ATOM 747 N N . ASN A 1 93 ? 5.367 5.137 3.271 1 96.5 93 ASN A N 1
ATOM 748 C CA . ASN A 1 93 ? 5.941 4.277 2.246 1 96.5 93 ASN A CA 1
ATOM 749 C C . ASN A 1 93 ? 7.078 3.422 2.803 1 96.5 93 ASN A C 1
ATOM 751 O O . ASN A 1 93 ? 7.195 2.242 2.467 1 96.5 93 ASN A O 1
ATOM 755 N N . VAL A 1 94 ? 7.914 4.051 3.635 1 98.12 94 VAL A N 1
ATOM 756 C CA . VAL A 1 94 ? 9.055 3.35 4.215 1 98.12 94 VAL A CA 1
ATOM 757 C C . VAL A 1 94 ? 8.57 2.174 5.055 1 98.12 94 VAL A C 1
ATOM 759 O O . VAL A 1 94 ? 9.102 1.065 4.953 1 98.12 94 VAL A O 1
ATOM 762 N N . GLU A 1 95 ? 7.605 2.441 5.824 1 96.81 95 GLU A N 1
ATOM 763 C CA . GLU A 1 95 ? 7.023 1.38 6.641 1 96.81 95 GLU A CA 1
ATOM 764 C C . GLU A 1 95 ? 6.496 0.243 5.77 1 96.81 95 GLU A C 1
ATOM 766 O O . GLU A 1 95 ? 6.723 -0.931 6.07 1 96.81 95 GLU A O 1
ATOM 771 N N . LYS A 1 96 ? 5.855 0.578 4.723 1 95.62 96 LYS A N 1
ATOM 772 C CA . LYS A 1 96 ? 5.309 -0.431 3.82 1 95.62 96 LYS A CA 1
ATOM 773 C C . LYS A 1 96 ? 6.418 -1.248 3.166 1 95.62 96 LYS A C 1
ATOM 775 O O . LYS A 1 96 ? 6.309 -2.471 3.051 1 95.62 96 LYS A O 1
ATOM 780 N N . ILE A 1 97 ? 7.422 -0.566 2.744 1 98.31 97 ILE A N 1
ATOM 781 C CA . ILE A 1 97 ? 8.547 -1.271 2.143 1 98.31 97 ILE A CA 1
ATOM 782 C C . ILE A 1 97 ? 9.164 -2.223 3.166 1 98.31 97 ILE A C 1
ATOM 784 O O . ILE A 1 97 ? 9.461 -3.377 2.848 1 98.31 97 ILE A O 1
ATOM 788 N N . GLY A 1 98 ? 9.398 -1.707 4.375 1 97.81 98 GLY A N 1
ATOM 789 C CA . GLY A 1 98 ? 9.898 -2.57 5.43 1 97.81 98 GLY A CA 1
ATOM 790 C C . GLY A 1 98 ? 9.062 -3.822 5.625 1 97.81 98 GLY A C 1
ATOM 791 O O . GLY A 1 98 ? 9.609 -4.918 5.773 1 97.81 98 GLY A O 1
ATOM 792 N N . ASP A 1 99 ? 7.797 -3.668 5.598 1 95 99 ASP A N 1
ATOM 793 C CA . ASP A 1 99 ? 6.883 -4.797 5.742 1 95 99 ASP A CA 1
ATOM 794 C C . ASP A 1 99 ? 7.047 -5.785 4.59 1 95 99 ASP A C 1
ATOM 796 O O . ASP A 1 99 ? 7.055 -7 4.801 1 95 99 ASP A O 1
ATOM 800 N N . MET A 1 100 ? 7.129 -5.277 3.426 1 96.94 100 MET A N 1
ATOM 801 C CA . MET A 1 100 ? 7.277 -6.133 2.252 1 96.94 100 MET A CA 1
ATOM 802 C C . MET A 1 100 ? 8.586 -6.918 2.312 1 96.94 100 MET A C 1
ATOM 804 O O . MET A 1 100 ? 8.617 -8.109 1.991 1 96.94 100 MET A O 1
ATOM 808 N N . VAL A 1 101 ? 9.633 -6.227 2.752 1 97.88 101 VAL A N 1
ATOM 809 C CA . VAL A 1 101 ? 10.93 -6.895 2.891 1 97.88 101 VAL A CA 1
ATOM 810 C C . VAL A 1 101 ? 10.812 -8.031 3.9 1 97.88 101 VAL A C 1
ATOM 812 O O . VAL A 1 101 ? 11.281 -9.148 3.643 1 97.88 101 VAL A O 1
ATOM 815 N N . ALA A 1 102 ? 10.203 -7.762 4.996 1 96.25 102 ALA A N 1
ATOM 816 C CA . ALA A 1 102 ? 10.023 -8.789 6.023 1 96.25 102 ALA A CA 1
ATOM 817 C C . ALA A 1 102 ? 9.219 -9.969 5.484 1 96.25 102 ALA A C 1
ATOM 819 O O . ALA A 1 102 ? 9.547 -11.125 5.762 1 96.25 102 ALA A O 1
ATOM 820 N N . ASN A 1 103 ? 8.203 -9.711 4.699 1 94.19 103 ASN A N 1
ATOM 821 C CA . ASN A 1 103 ? 7.379 -10.766 4.117 1 94.19 103 ASN A CA 1
ATOM 822 C C . ASN A 1 103 ? 8.172 -11.617 3.129 1 94.19 103 ASN A C 1
ATOM 824 O O . ASN A 1 103 ? 8.023 -12.836 3.1 1 94.19 103 ASN A O 1
ATOM 828 N N . ILE A 1 104 ? 8.945 -10.953 2.328 1 96 104 ILE A N 1
ATOM 829 C CA . ILE A 1 104 ? 9.773 -11.672 1.364 1 96 104 ILE A CA 1
ATOM 830 C C . ILE A 1 104 ? 10.711 -12.625 2.1 1 96 104 ILE A C 1
ATOM 832 O O . ILE A 1 104 ? 10.805 -13.805 1.758 1 96 104 ILE A O 1
ATOM 836 N N . ILE A 1 105 ? 11.344 -12.141 3.104 1 94.88 105 ILE A N 1
ATOM 837 C CA . ILE A 1 105 ? 12.32 -12.922 3.855 1 94.88 105 ILE A CA 1
ATOM 838 C C . ILE A 1 105 ? 11.617 -14.094 4.535 1 94.88 105 ILE A C 1
ATOM 840 O O . ILE A 1 105 ? 12.133 -15.219 4.547 1 94.88 105 ILE A O 1
ATOM 844 N N . ARG A 1 106 ? 10.453 -13.859 5.055 1 92.12 106 ARG A N 1
ATOM 845 C CA . ARG A 1 106 ? 9.656 -14.93 5.656 1 92.12 106 ARG A CA 1
ATOM 846 C C . ARG A 1 106 ? 9.305 -15.992 4.621 1 92.12 106 ARG A C 1
ATOM 848 O O . ARG A 1 106 ? 9.367 -17.188 4.91 1 92.12 106 ARG A O 1
ATOM 855 N N . ASN A 1 107 ? 8.883 -15.523 3.461 1 89.31 107 ASN A N 1
ATOM 856 C CA . ASN A 1 107 ? 8.531 -16.453 2.391 1 89.31 107 ASN A CA 1
ATOM 857 C C . ASN A 1 107 ? 9.727 -17.297 1.963 1 89.31 107 ASN A C 1
ATOM 859 O O . ASN A 1 107 ? 9.578 -18.484 1.672 1 89.31 107 ASN A O 1
ATOM 863 N N . ILE A 1 108 ? 10.883 -16.672 1.883 1 90.88 108 ILE A N 1
ATOM 864 C CA . ILE A 1 108 ? 12.094 -17.391 1.52 1 90.88 108 ILE A CA 1
ATOM 865 C C . ILE A 1 108 ? 12.414 -18.438 2.588 1 90.88 108 ILE A C 1
ATOM 867 O O . ILE A 1 108 ? 12.758 -19.578 2.27 1 90.88 108 ILE A O 1
ATOM 871 N N . LYS A 1 109 ? 12.258 -18.078 3.803 1 88.44 109 LYS A N 1
ATOM 872 C CA . LYS A 1 109 ? 12.57 -18.984 4.91 1 88.44 109 LYS A CA 1
ATOM 873 C C . LYS A 1 109 ? 11.664 -20.203 4.895 1 88.44 109 LYS A C 1
ATOM 875 O O . LYS A 1 109 ? 12.094 -21.312 5.254 1 88.44 109 LYS A O 1
ATOM 880 N N . LYS A 1 110 ? 10.469 -20.047 4.418 1 83.75 110 LYS A N 1
ATOM 881 C CA . LYS A 1 110 ? 9.484 -21.125 4.418 1 83.75 110 LYS A CA 1
ATOM 882 C C . LYS A 1 110 ? 9.648 -22.016 3.188 1 83.75 110 LYS A C 1
ATOM 884 O O . LYS A 1 110 ? 9.039 -23.078 3.104 1 83.75 110 LYS A O 1
ATOM 889 N N . ALA A 1 111 ? 10.43 -21.609 2.271 1 80.38 111 ALA A N 1
ATOM 890 C CA . ALA A 1 111 ? 10.555 -22.359 1.02 1 80.38 111 ALA A CA 1
ATOM 891 C C . ALA A 1 111 ? 11.234 -23.703 1.244 1 80.38 111 ALA A C 1
ATOM 893 O O . ALA A 1 111 ? 12.242 -23.781 1.95 1 80.38 111 ALA A O 1
ATOM 894 N N . ASP A 1 112 ? 10.641 -24.672 0.676 1 72.06 112 ASP A N 1
ATOM 895 C CA . ASP A 1 112 ? 11.133 -26.047 0.834 1 72.06 112 ASP A CA 1
ATOM 896 C C . ASP A 1 112 ? 12.008 -26.453 -0.348 1 72.06 112 ASP A C 1
ATOM 898 O O . ASP A 1 112 ? 12.844 -27.344 -0.227 1 72.06 112 ASP A O 1
ATOM 902 N N . ASP A 1 113 ? 11.758 -25.891 -1.41 1 79.25 113 ASP A N 1
ATOM 903 C CA . ASP A 1 113 ? 12.492 -26.266 -2.613 1 79.25 113 ASP A CA 1
ATOM 904 C C . ASP A 1 113 ? 13.555 -25.234 -2.967 1 79.25 113 ASP A C 1
ATOM 906 O O . ASP A 1 113 ? 13.359 -24.422 -3.875 1 79.25 113 ASP A O 1
ATOM 910 N N . VAL A 1 114 ? 14.695 -25.344 -2.449 1 77.81 114 VAL A N 1
ATOM 911 C CA . VAL A 1 114 ? 15.797 -24.406 -2.557 1 77.81 114 VAL A CA 1
ATOM 912 C C . VAL A 1 114 ? 16.359 -24.422 -3.979 1 77.81 114 VAL A C 1
ATOM 914 O O . VAL A 1 114 ? 16.703 -23.359 -4.527 1 77.81 114 VAL A O 1
ATOM 917 N N . LYS A 1 115 ? 16.312 -25.516 -4.582 1 80.88 115 LYS A N 1
ATOM 918 C CA . LYS A 1 115 ? 16.906 -25.641 -5.914 1 80.88 115 LYS A CA 1
ATOM 919 C C . LYS A 1 115 ? 16.078 -24.875 -6.949 1 80.88 115 LYS A C 1
ATOM 921 O O . LYS A 1 115 ? 16.641 -24.188 -7.797 1 80.88 115 LYS A O 1
ATOM 926 N N . ALA A 1 116 ? 14.828 -25 -6.863 1 79.69 116 ALA A N 1
ATOM 927 C CA . ALA A 1 116 ? 13.953 -24.281 -7.793 1 79.69 116 ALA A CA 1
ATOM 928 C C . ALA A 1 116 ? 14.094 -22.781 -7.617 1 79.69 116 ALA A C 1
ATOM 930 O O . ALA A 1 116 ? 14.086 -22.031 -8.594 1 79.69 116 ALA A O 1
ATOM 931 N N . PHE A 1 117 ? 14.273 -22.359 -6.398 1 85.06 117 PHE A N 1
ATOM 932 C CA . PHE A 1 117 ? 14.484 -20.938 -6.117 1 85.06 117 PHE A CA 1
ATOM 933 C C . PHE A 1 117 ? 15.797 -20.453 -6.723 1 85.06 117 PHE A C 1
ATOM 935 O O . PHE A 1 117 ? 15.836 -19.422 -7.379 1 85.06 117 PHE A O 1
ATOM 942 N N . GLN A 1 118 ? 16.797 -21.25 -6.578 1 87.19 118 GLN A N 1
ATOM 943 C CA . GLN A 1 118 ? 18.141 -20.891 -7.023 1 87.19 118 GLN A CA 1
ATOM 944 C C . GLN A 1 118 ? 18.172 -20.688 -8.539 1 87.19 118 GLN A C 1
ATOM 946 O O . GLN A 1 118 ? 18.922 -19.844 -9.039 1 87.19 118 GLN A O 1
ATOM 951 N N . SER A 1 119 ? 17.375 -21.438 -9.227 1 89 119 SER A N 1
ATOM 952 C CA . SER A 1 119 ? 17.359 -21.359 -10.68 1 89 119 SER A CA 1
ATOM 953 C C . SER A 1 119 ? 16.812 -20.031 -11.164 1 89 119 SER A C 1
ATOM 955 O O . SER A 1 119 ? 16.969 -19.672 -12.328 1 89 119 SER A O 1
ATOM 957 N N . HIS A 1 120 ? 16.25 -19.234 -10.242 1 91.81 120 HIS A N 1
ATOM 958 C CA . HIS A 1 120 ? 15.633 -17.969 -10.633 1 91.81 120 HIS A CA 1
ATOM 959 C C . HIS A 1 120 ? 16.234 -16.797 -9.875 1 91.81 120 HIS A C 1
ATOM 961 O O . HIS A 1 120 ? 15.758 -15.664 -9.984 1 91.81 120 HIS A O 1
ATOM 967 N N . THR A 1 121 ? 17.297 -17.031 -9.195 1 92.38 121 THR A N 1
ATOM 968 C CA . THR A 1 121 ? 17.906 -16.047 -8.312 1 92.38 121 THR A CA 1
ATOM 969 C C . THR A 1 121 ? 18.359 -14.82 -9.102 1 92.38 121 THR A C 1
ATOM 971 O O . THR A 1 121 ? 18.109 -13.688 -8.695 1 92.38 121 THR A O 1
ATOM 974 N N . GLU A 1 122 ? 18.984 -15.078 -10.227 1 93.62 122 GLU A N 1
ATOM 975 C CA . GLU A 1 122 ? 19.531 -13.977 -11.016 1 93.62 122 GLU A CA 1
ATOM 976 C C . GLU A 1 122 ? 18.438 -13.031 -11.492 1 93.62 122 GLU A C 1
ATOM 978 O O . GLU A 1 122 ? 18.578 -11.812 -11.414 1 93.62 122 GLU A O 1
ATOM 983 N N . ALA A 1 123 ? 17.391 -13.609 -11.969 1 94.69 123 ALA A N 1
ATOM 984 C CA . ALA A 1 123 ? 16.266 -12.797 -12.445 1 94.69 123 ALA A CA 1
ATOM 985 C C . ALA A 1 123 ? 15.648 -11.992 -11.312 1 94.69 123 ALA A C 1
ATOM 987 O O . ALA A 1 123 ? 15.32 -10.812 -11.484 1 94.69 123 ALA A O 1
ATOM 988 N N . ILE A 1 124 ? 15.523 -12.594 -10.156 1 95.56 124 ILE A N 1
ATOM 989 C CA . ILE A 1 124 ? 14.953 -11.93 -8.992 1 95.56 124 ILE A CA 1
ATOM 990 C C . ILE A 1 124 ? 15.867 -10.797 -8.539 1 95.56 124 ILE A C 1
ATOM 992 O O . ILE A 1 124 ? 15.398 -9.695 -8.242 1 95.56 124 ILE A O 1
ATOM 996 N N . LEU A 1 125 ? 17.141 -11.055 -8.57 1 95.69 125 LEU A N 1
ATOM 997 C CA . LEU A 1 125 ? 18.141 -10.07 -8.141 1 95.69 125 LEU A CA 1
ATOM 998 C C . LEU A 1 125 ? 18.125 -8.859 -9.062 1 95.69 125 LEU A C 1
ATOM 1000 O O . LEU A 1 125 ? 18.266 -7.719 -8.602 1 95.69 125 LEU A O 1
ATOM 1004 N N . ASP A 1 126 ? 17.969 -9.094 -10.32 1 96.56 126 ASP A N 1
ATOM 1005 C CA . ASP A 1 126 ? 17.922 -8 -11.281 1 96.56 126 ASP A CA 1
ATOM 1006 C C . ASP A 1 126 ? 16.797 -7.023 -10.953 1 96.56 126 ASP A C 1
ATOM 1008 O O . ASP A 1 126 ? 17 -5.809 -10.938 1 96.56 126 ASP A O 1
ATOM 1012 N N . ILE A 1 127 ? 15.664 -7.535 -10.664 1 98.19 127 ILE A N 1
ATOM 1013 C CA . ILE A 1 127 ? 14.508 -6.699 -10.352 1 98.19 127 ILE A CA 1
ATOM 1014 C C . ILE A 1 127 ? 14.711 -6.027 -8.992 1 98.19 127 ILE A C 1
ATOM 1016 O O . ILE A 1 127 ? 14.445 -4.832 -8.836 1 98.19 127 ILE A O 1
ATOM 1020 N N . LEU A 1 128 ? 15.234 -6.773 -8.055 1 98 128 LEU A N 1
ATOM 1021 C CA . LEU A 1 128 ? 15.43 -6.285 -6.691 1 98 128 LEU A CA 1
ATOM 1022 C C . LEU A 1 128 ? 16.422 -5.125 -6.668 1 98 128 LEU A C 1
ATOM 1024 O O . LEU A 1 128 ? 16.172 -4.109 -6.012 1 98 128 LEU A O 1
ATOM 1028 N N . ILE A 1 129 ? 17.484 -5.266 -7.391 1 98.19 129 ILE A N 1
ATOM 1029 C CA . ILE A 1 129 ? 18.547 -4.258 -7.391 1 98.19 129 ILE A CA 1
ATOM 1030 C C . ILE A 1 129 ? 18.016 -2.941 -7.945 1 98.19 129 ILE A C 1
ATOM 1032 O O . ILE A 1 129 ? 18.266 -1.874 -7.387 1 98.19 129 ILE A O 1
ATOM 1036 N N . ILE A 1 130 ? 17.234 -3.008 -9 1 98.69 130 ILE A N 1
ATOM 1037 C CA . ILE A 1 130 ? 16.641 -1.801 -9.562 1 98.69 130 ILE A CA 1
ATOM 1038 C C . ILE A 1 130 ? 15.703 -1.164 -8.539 1 98.69 130 ILE A C 1
ATOM 1040 O O . ILE A 1 130 ? 15.75 0.049 -8.32 1 98.69 130 ILE A O 1
ATOM 1044 N N . SER A 1 131 ? 14.883 -1.995 -7.895 1 98.75 131 SER A N 1
ATOM 1045 C CA . SER A 1 131 ? 13.93 -1.486 -6.914 1 98.75 131 SER A CA 1
ATOM 1046 C C . SER A 1 131 ? 14.641 -0.861 -5.719 1 98.75 131 SER A C 1
ATOM 1048 O O . SER A 1 131 ? 14.211 0.168 -5.199 1 98.75 131 SER A O 1
ATOM 1050 N N . ILE A 1 132 ? 15.766 -1.482 -5.289 1 98.81 132 ILE A N 1
ATOM 1051 C CA . ILE A 1 132 ? 16.547 -0.939 -4.188 1 98.81 132 ILE A CA 1
ATOM 1052 C C . ILE A 1 132 ? 17.125 0.423 -4.586 1 98.81 132 ILE A C 1
ATOM 1054 O O . ILE A 1 132 ? 17.047 1.379 -3.809 1 98.81 132 ILE A O 1
ATOM 1058 N N . ASN A 1 133 ? 17.641 0.501 -5.777 1 98.81 133 ASN A N 1
ATOM 1059 C CA . ASN A 1 133 ? 18.156 1.772 -6.27 1 98.81 133 ASN A CA 1
ATOM 1060 C C . ASN A 1 133 ? 17.062 2.836 -6.332 1 98.81 133 ASN A C 1
ATOM 1062 O O . ASN A 1 133 ? 17.312 4.008 -6.059 1 98.81 133 ASN A O 1
ATOM 1066 N N . MET A 1 134 ? 15.906 2.42 -6.746 1 98.81 134 MET A N 1
ATOM 1067 C CA . MET A 1 134 ? 14.773 3.338 -6.785 1 98.81 134 MET A CA 1
ATOM 1068 C C . MET A 1 134 ? 14.469 3.889 -5.395 1 98.81 134 MET A C 1
ATOM 1070 O O . MET A 1 134 ? 14.219 5.086 -5.238 1 98.81 134 MET A O 1
ATOM 1074 N N . VAL A 1 135 ? 14.469 3.012 -4.383 1 98.88 135 VAL A N 1
ATOM 1075 C CA . VAL A 1 135 ? 14.211 3.455 -3.018 1 98.88 135 VAL A CA 1
ATOM 1076 C C . VAL A 1 135 ? 15.312 4.418 -2.572 1 98.88 135 VAL A C 1
ATOM 1078 O O . VAL A 1 135 ? 15.023 5.5 -2.059 1 98.88 135 VAL A O 1
ATOM 1081 N N . GLU A 1 136 ? 16.547 4.047 -2.811 1 98.81 136 GLU A N 1
ATOM 1082 C CA . GLU A 1 136 ? 17.688 4.875 -2.416 1 98.81 136 GLU A CA 1
ATOM 1083 C C . GLU A 1 136 ? 17.625 6.254 -3.066 1 98.81 136 GLU A C 1
ATOM 1085 O O . GLU A 1 136 ? 17.734 7.273 -2.385 1 98.81 136 GLU A O 1
ATOM 1090 N N . LYS A 1 137 ? 17.406 6.258 -4.344 1 98.75 137 LYS A N 1
ATOM 1091 C CA . LYS A 1 137 ? 17.391 7.52 -5.078 1 98.75 137 LYS A CA 1
ATOM 1092 C C . LYS A 1 137 ? 16.172 8.359 -4.711 1 98.75 137 LYS A C 1
ATOM 1094 O O . LYS A 1 137 ? 16.25 9.594 -4.676 1 98.75 137 LYS A O 1
ATOM 1099 N N . SER A 1 138 ? 15.008 7.746 -4.488 1 98.69 138 SER A N 1
ATOM 1100 C CA . SER A 1 138 ? 13.828 8.516 -4.098 1 98.69 138 SER A CA 1
ATOM 1101 C C . SER A 1 138 ? 14.023 9.164 -2.732 1 98.69 138 SER A C 1
ATOM 1103 O O . SER A 1 138 ? 13.617 10.312 -2.523 1 98.69 138 SER A O 1
ATOM 1105 N N . LEU A 1 139 ? 14.688 8.438 -1.787 1 98.69 139 LEU A N 1
ATOM 1106 C CA . LEU A 1 139 ? 14.977 9 -0.472 1 98.69 139 LEU A CA 1
ATOM 1107 C C . LEU A 1 139 ? 15.977 10.141 -0.577 1 98.69 139 LEU A C 1
ATOM 1109 O O . LEU A 1 139 ? 15.828 11.172 0.093 1 98.69 139 LEU A O 1
ATOM 1113 N N . LEU A 1 140 ? 17 9.977 -1.434 1 98.25 140 LEU A N 1
ATOM 1114 C CA . LEU A 1 140 ? 17.984 11.039 -1.671 1 98.25 140 LEU A CA 1
ATOM 1115 C C . LEU A 1 140 ? 17.328 12.25 -2.328 1 98.25 140 LEU A C 1
ATOM 1117 O O . LEU A 1 140 ? 17.703 13.391 -2.047 1 98.25 140 LEU A O 1
ATOM 1121 N N . ALA A 1 141 ? 16.375 11.961 -3.256 1 97.88 141 ALA A N 1
ATOM 1122 C CA . ALA A 1 141 ? 15.656 13.047 -3.906 1 97.88 141 ALA A CA 1
ATOM 1123 C C . ALA A 1 141 ? 14.953 13.93 -2.877 1 97.88 141 ALA A C 1
ATOM 1125 O O . ALA A 1 141 ? 14.992 15.156 -2.975 1 97.88 141 ALA A O 1
ATOM 1126 N N . LEU A 1 142 ? 14.344 13.305 -1.901 1 97.5 142 LEU A N 1
ATOM 1127 C CA . LEU A 1 142 ? 13.641 14.062 -0.875 1 97.5 142 LEU A CA 1
ATOM 1128 C C . LEU A 1 142 ? 14.625 14.805 0.025 1 97.5 142 LEU A C 1
ATOM 1130 O O . LEU A 1 142 ? 14.43 15.984 0.325 1 97.5 142 LEU A O 1
ATOM 1134 N N . ARG A 1 143 ? 15.68 14.125 0.391 1 95.69 143 ARG A N 1
ATOM 1135 C CA . ARG A 1 143 ? 16.656 14.672 1.33 1 95.69 143 ARG A CA 1
ATOM 1136 C C . ARG A 1 143 ? 17.406 15.852 0.717 1 95.69 143 ARG A C 1
ATOM 1138 O O . ARG A 1 143 ? 17.641 16.859 1.39 1 95.69 143 ARG A O 1
ATOM 1145 N N . ASN A 1 144 ? 17.703 15.719 -0.532 1 94.88 144 ASN A N 1
ATOM 1146 C CA . ASN A 1 144 ? 18.609 16.688 -1.157 1 94.88 144 ASN A CA 1
ATOM 1147 C C . ASN A 1 144 ? 17.875 17.562 -2.158 1 94.88 144 ASN A C 1
ATOM 1149 O O . ASN A 1 144 ? 18.5 18.375 -2.857 1 94.88 144 ASN A O 1
ATOM 1153 N N . ASN A 1 145 ? 16.609 17.391 -2.275 1 93.38 145 ASN A N 1
ATOM 1154 C CA . ASN A 1 145 ? 15.836 18.094 -3.289 1 93.38 145 ASN A CA 1
ATOM 1155 C C . ASN A 1 145 ? 16.391 17.859 -4.688 1 93.38 145 ASN A C 1
ATOM 1157 O O . ASN A 1 145 ? 16.625 18.812 -5.438 1 93.38 145 ASN A O 1
ATOM 1161 N N . ASP A 1 146 ? 16.672 16.672 -4.961 1 94.75 146 ASP A N 1
ATOM 1162 C CA . ASP A 1 146 ? 17.281 16.281 -6.227 1 94.75 146 ASP A CA 1
ATOM 1163 C C . ASP A 1 146 ? 16.219 15.789 -7.211 1 94.75 146 ASP A C 1
ATOM 1165 O O . ASP A 1 146 ? 15.828 14.625 -7.191 1 94.75 146 ASP A O 1
ATOM 1169 N N . MET A 1 147 ? 15.859 16.625 -8.086 1 93.94 147 MET A N 1
ATOM 1170 C CA . MET A 1 147 ? 14.789 16.344 -9.039 1 93.94 147 MET A CA 1
ATOM 1171 C C . MET A 1 147 ? 15.211 15.258 -10.023 1 93.94 147 MET A C 1
ATOM 1173 O O . MET A 1 147 ? 14.375 14.469 -10.477 1 93.94 147 MET A O 1
ATOM 1177 N N . ASP A 1 148 ? 16.469 15.219 -10.32 1 96.5 148 ASP A N 1
ATOM 1178 C CA . ASP A 1 148 ? 16.953 14.203 -11.25 1 96.5 148 ASP A CA 1
ATOM 1179 C C . ASP A 1 148 ? 16.75 12.797 -10.68 1 96.5 148 ASP A C 1
ATOM 1181 O O . ASP A 1 148 ? 16.328 11.891 -11.398 1 96.5 148 ASP A O 1
ATOM 1185 N N . TYR A 1 149 ? 17.047 12.656 -9.414 1 97.81 149 TYR A N 1
ATOM 1186 C CA . TYR A 1 149 ? 16.844 11.367 -8.766 1 97.81 149 TYR A CA 1
ATOM 1187 C C . TYR A 1 149 ? 15.359 11.008 -8.734 1 97.81 149 TYR A C 1
ATOM 1189 O O . TYR A 1 149 ? 14.992 9.844 -8.914 1 97.81 149 TYR A O 1
ATOM 1197 N N . ALA A 1 150 ? 14.516 11.977 -8.516 1 97.5 150 ALA A N 1
ATOM 1198 C CA . ALA A 1 150 ? 13.078 11.727 -8.5 1 97.5 150 ALA A CA 1
ATOM 1199 C C . ALA A 1 150 ? 12.586 11.266 -9.875 1 97.5 150 ALA A C 1
ATOM 1201 O O . ALA A 1 150 ? 11.891 10.25 -9.984 1 97.5 150 ALA A O 1
ATOM 1202 N N . VAL A 1 151 ? 13.023 11.953 -10.875 1 96.31 151 VAL A N 1
ATOM 1203 C CA . VAL A 1 151 ? 12.602 11.656 -12.242 1 96.31 151 VAL A CA 1
ATOM 1204 C C . VAL A 1 151 ? 13.133 10.281 -12.648 1 96.31 151 VAL A C 1
ATOM 1206 O O . VAL A 1 151 ? 12.406 9.477 -13.234 1 96.31 151 VAL A O 1
ATOM 1209 N N . TRP A 1 152 ? 14.352 10.039 -12.328 1 98 152 TRP A N 1
ATOM 1210 C CA . TRP A 1 152 ? 14.945 8.742 -12.625 1 98 152 TRP A CA 1
ATOM 1211 C C . TRP A 1 152 ? 14.125 7.617 -12 1 98 152 TRP A C 1
ATOM 1213 O O . TRP A 1 152 ? 13.844 6.609 -12.648 1 98 152 TRP A O 1
ATOM 1223 N N . THR A 1 153 ? 13.758 7.781 -10.75 1 98.38 153 THR A N 1
ATOM 1224 C CA . THR A 1 153 ? 12.992 6.773 -10.023 1 98.38 153 THR A CA 1
ATOM 1225 C C . THR A 1 153 ? 11.656 6.512 -10.703 1 98.38 153 THR A C 1
ATOM 1227 O O . THR A 1 153 ? 11.273 5.359 -10.93 1 98.38 153 THR A O 1
ATOM 1230 N N . ILE A 1 154 ? 10.969 7.566 -11.07 1 97.19 154 ILE A N 1
ATOM 1231 C CA . ILE A 1 154 ? 9.648 7.457 -11.688 1 97.19 154 ILE A CA 1
ATOM 1232 C C . ILE A 1 154 ? 9.766 6.734 -13.031 1 97.19 154 ILE A C 1
ATOM 1234 O O . ILE A 1 154 ? 8.961 5.855 -13.344 1 97.19 154 ILE A O 1
ATOM 1238 N N . LYS A 1 155 ? 10.82 7.016 -13.797 1 96.94 155 LYS A N 1
ATOM 1239 C CA . LYS A 1 155 ? 11.016 6.406 -15.109 1 96.94 155 LYS A CA 1
ATOM 1240 C C . LYS A 1 155 ? 11.336 4.922 -14.977 1 96.94 155 LYS A C 1
ATOM 1242 O O . LYS A 1 155 ? 10.914 4.117 -15.812 1 96.94 155 LYS A O 1
ATOM 1247 N N . ASN A 1 156 ? 12.016 4.598 -13.969 1 97.75 156 ASN A N 1
ATOM 1248 C CA . ASN A 1 156 ? 12.453 3.213 -13.82 1 97.75 156 ASN A CA 1
ATOM 1249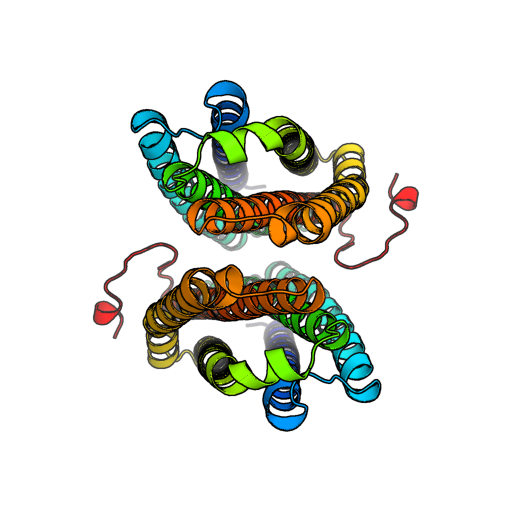 C C . ASN A 1 156 ? 11.336 2.33 -13.273 1 97.75 156 ASN A C 1
ATOM 1251 O O . ASN A 1 156 ? 11.453 1.104 -13.258 1 97.75 156 ASN A O 1
ATOM 1255 N N . ASP A 1 157 ? 10.258 2.965 -12.82 1 96.81 157 ASP A N 1
ATOM 1256 C CA . ASP A 1 157 ? 9.086 2.182 -12.445 1 96.81 157 ASP A CA 1
ATOM 1257 C C . ASP A 1 157 ? 8.594 1.34 -13.617 1 96.81 157 ASP A C 1
ATOM 1259 O O . ASP A 1 157 ? 8.172 0.195 -13.438 1 96.81 157 ASP A O 1
ATOM 1263 N N . ASP A 1 158 ? 8.664 1.899 -14.781 1 96.12 158 ASP A N 1
ATOM 1264 C CA . ASP A 1 158 ? 8.258 1.183 -15.984 1 96.12 158 ASP A CA 1
ATOM 1265 C C . ASP A 1 158 ? 9.141 -0.043 -16.219 1 96.12 158 ASP A C 1
ATOM 1267 O O . ASP A 1 158 ? 8.648 -1.088 -16.656 1 96.12 158 ASP A O 1
ATOM 1271 N N . VAL A 1 159 ? 10.383 0.109 -15.961 1 97.75 159 VAL A N 1
ATOM 1272 C CA . VAL A 1 159 ? 11.336 -0.987 -16.141 1 97.75 159 VAL A CA 1
ATOM 1273 C C . VAL A 1 159 ? 11 -2.119 -15.172 1 97.75 159 VAL A C 1
ATOM 1275 O O . VAL A 1 159 ? 10.906 -3.281 -15.57 1 97.75 159 VAL A O 1
ATOM 1278 N N . VAL A 1 160 ? 10.766 -1.774 -13.906 1 98.06 160 VAL A N 1
ATOM 1279 C CA . VAL A 1 160 ? 10.445 -2.77 -12.883 1 98.06 160 VAL A CA 1
ATOM 1280 C C . VAL A 1 160 ? 9.125 -3.459 -13.242 1 98.06 160 VAL A C 1
ATOM 1282 O O . VAL A 1 160 ? 9.008 -4.68 -13.117 1 98.06 160 VAL A O 1
ATOM 1285 N N . ASP A 1 161 ? 8.18 -2.68 -13.703 1 95.75 161 ASP A N 1
ATOM 1286 C CA . ASP A 1 161 ? 6.891 -3.227 -14.117 1 95.75 161 ASP A CA 1
ATOM 1287 C C . ASP A 1 161 ? 7.059 -4.25 -15.234 1 95.75 161 ASP A C 1
ATOM 1289 O O . ASP A 1 161 ? 6.457 -5.324 -15.203 1 95.75 161 ASP A O 1
ATOM 1293 N N . GLU A 1 162 ? 7.844 -3.898 -16.172 1 97.12 162 GLU A N 1
ATOM 1294 C CA . GLU A 1 162 ? 8.07 -4.777 -17.312 1 97.12 162 GLU A CA 1
ATOM 1295 C C . GLU A 1 162 ? 8.789 -6.059 -16.891 1 97.12 162 GLU A C 1
ATOM 1297 O O . GLU A 1 162 ? 8.438 -7.148 -17.344 1 97.12 162 GLU A O 1
ATOM 1302 N N . LEU A 1 163 ? 9.789 -5.918 -16.047 1 97.56 163 LEU A N 1
ATOM 1303 C CA . LEU A 1 163 ? 10.516 -7.086 -15.57 1 97.56 163 LEU A CA 1
ATOM 1304 C C . LEU A 1 163 ? 9.609 -7.996 -14.75 1 97.56 163 LEU A C 1
ATOM 1306 O O . LEU A 1 163 ? 9.672 -9.219 -14.875 1 97.56 163 LEU A O 1
ATOM 1310 N N . HIS A 1 164 ? 8.766 -7.406 -13.938 1 96.94 164 HIS A N 1
ATOM 1311 C CA . HIS A 1 164 ? 7.789 -8.156 -13.156 1 96.94 164 HIS A CA 1
ATOM 1312 C C . HIS A 1 164 ? 6.855 -8.961 -14.062 1 96.94 164 HIS A C 1
ATOM 1314 O O . HIS A 1 164 ? 6.676 -10.164 -13.867 1 96.94 164 HIS A O 1
ATOM 1320 N N . ARG A 1 165 ? 6.363 -8.297 -15.094 1 94.75 165 ARG A N 1
ATOM 1321 C CA . ARG A 1 165 ? 5.441 -8.945 -16.016 1 94.75 165 ARG A CA 1
ATOM 1322 C C . ARG A 1 165 ? 6.129 -10.078 -16.766 1 94.75 165 ARG A C 1
ATOM 1324 O O . ARG A 1 165 ? 5.559 -11.156 -16.938 1 94.75 165 ARG A O 1
ATOM 1331 N N . SER A 1 166 ? 7.301 -9.789 -17.234 1 96.75 166 SER A N 1
ATOM 1332 C CA . SER A 1 166 ? 8.062 -10.789 -17.969 1 96.75 166 SER A CA 1
ATOM 1333 C C . SER A 1 166 ? 8.359 -12.008 -17.109 1 96.75 166 SER A C 1
ATOM 1335 O O . SER A 1 166 ? 8.25 -13.148 -17.578 1 96.75 166 SER A O 1
ATOM 1337 N N . PHE A 1 167 ? 8.719 -11.805 -15.883 1 97 167 PHE A N 1
ATOM 1338 C CA . PHE A 1 167 ? 9 -12.898 -14.953 1 97 167 PHE A CA 1
ATOM 1339 C C . PHE A 1 167 ? 7.75 -13.742 -14.719 1 97 167 PHE A C 1
ATOM 1341 O O . PHE A 1 167 ? 7.805 -14.977 -14.797 1 97 167 PHE A O 1
ATOM 1348 N N . ALA A 1 168 ? 6.641 -13.055 -14.445 1 94.38 168 ALA A N 1
ATOM 1349 C CA . ALA A 1 168 ? 5.379 -13.75 -14.195 1 94.38 168 ALA A CA 1
ATOM 1350 C C . ALA A 1 168 ? 4.965 -14.586 -15.398 1 94.38 168 ALA A C 1
ATOM 1352 O O . ALA A 1 168 ? 4.516 -15.727 -15.25 1 94.38 168 ALA A O 1
ATOM 1353 N N . LYS A 1 169 ? 5.137 -14.016 -16.578 1 93.31 169 LYS A N 1
ATOM 1354 C CA . LYS A 1 169 ? 4.797 -14.727 -17.812 1 93.31 169 LYS A CA 1
ATOM 1355 C C . LYS A 1 169 ? 5.672 -15.961 -18 1 93.31 169 LYS A C 1
ATOM 1357 O O . LYS A 1 169 ? 5.176 -17.031 -18.359 1 93.31 169 LYS A O 1
ATOM 1362 N N . ARG A 1 170 ? 6.91 -15.781 -17.734 1 94 170 ARG A N 1
ATOM 1363 C CA . ARG A 1 170 ? 7.836 -16.906 -17.875 1 94 170 ARG A CA 1
ATOM 1364 C C . ARG A 1 170 ? 7.453 -18.047 -16.938 1 94 170 ARG A C 1
ATOM 1366 O O . ARG A 1 170 ? 7.41 -19.203 -17.359 1 94 170 ARG A O 1
ATOM 1373 N N . ILE A 1 171 ? 7.156 -17.797 -15.688 1 93.31 171 ILE A N 1
ATOM 1374 C CA . ILE A 1 171 ? 6.812 -18.812 -14.695 1 93.31 171 ILE A CA 1
ATOM 1375 C C . ILE A 1 171 ? 5.496 -19.484 -15.078 1 93.31 171 ILE A C 1
ATOM 1377 O O . ILE A 1 171 ? 5.395 -20.719 -15.086 1 93.31 171 ILE A O 1
ATOM 1381 N N . THR A 1 172 ? 4.52 -18.719 -15.484 1 90.44 172 THR A N 1
ATOM 1382 C CA . THR A 1 172 ? 3.172 -19.219 -15.711 1 90.44 172 THR A CA 1
ATOM 1383 C C . THR A 1 172 ? 3.098 -19.984 -17.031 1 90.44 172 THR A C 1
ATOM 1385 O O . THR A 1 172 ? 2.346 -20.953 -17.156 1 90.44 172 THR A O 1
ATOM 1388 N N . LYS A 1 173 ? 3.924 -19.609 -18.031 1 89.94 173 LYS A N 1
ATOM 1389 C CA . LYS A 1 173 ? 3.82 -20.219 -19.359 1 89.94 173 LYS A CA 1
ATOM 1390 C C . LYS A 1 173 ? 4.84 -21.344 -19.531 1 89.94 173 LYS A C 1
ATOM 1392 O O . LYS A 1 173 ? 4.574 -22.328 -20.234 1 89.94 173 LYS A O 1
ATOM 1397 N N . LYS A 1 174 ? 5.934 -21.203 -18.844 1 88.75 174 LYS A N 1
ATOM 1398 C CA . LYS A 1 174 ? 7.008 -22.125 -19.172 1 88.75 174 LYS A CA 1
ATOM 1399 C C . LYS A 1 174 ? 7.312 -23.062 -18 1 88.75 174 LYS A C 1
ATOM 1401 O O . LYS A 1 174 ? 7.777 -24.188 -18.203 1 88.75 174 LYS A O 1
ATOM 1406 N N . GLN A 1 175 ? 7.027 -22.672 -16.797 1 88.75 175 GLN A N 1
ATOM 1407 C CA . GLN A 1 175 ? 7.469 -23.469 -15.664 1 88.75 175 GLN A CA 1
ATOM 1408 C C . GLN A 1 175 ? 6.309 -24.25 -15.062 1 88.75 175 GLN A C 1
ATOM 1410 O O . GLN A 1 175 ? 6.332 -25.484 -15.047 1 88.75 175 GLN A O 1
ATOM 1415 N N . LEU A 1 176 ? 5.297 -23.625 -14.773 1 88.44 176 LEU A N 1
ATOM 1416 C CA . LEU A 1 176 ? 4.203 -24.234 -14.016 1 88.44 176 LEU A CA 1
ATOM 1417 C C . LEU A 1 176 ? 3.57 -25.375 -14.797 1 88.44 176 LEU A C 1
ATOM 1419 O O . LEU A 1 176 ? 3.264 -26.422 -14.227 1 88.44 176 LEU A O 1
ATOM 1423 N N . PRO A 1 177 ? 3.475 -25.219 -16.141 1 86 177 PRO A N 1
ATOM 1424 C CA . PRO A 1 177 ? 2.852 -26.312 -16.875 1 86 177 PRO A CA 1
ATOM 1425 C C . PRO A 1 177 ? 3.691 -27.594 -16.859 1 86 177 PRO A C 1
ATOM 1427 O O . PRO A 1 177 ? 3.178 -28.672 -17.141 1 86 177 PRO A O 1
ATOM 1430 N N . ASN A 1 178 ? 4.855 -27.453 -16.484 1 83.94 178 ASN A N 1
ATOM 1431 C CA . ASN A 1 178 ? 5.77 -28.578 -16.578 1 83.94 178 ASN A CA 1
ATOM 1432 C C . ASN A 1 178 ? 6.066 -29.172 -15.203 1 83.94 178 ASN A C 1
ATOM 1434 O O . ASN A 1 178 ? 6.887 -30.078 -15.078 1 83.94 178 ASN A O 1
ATOM 1438 N N . VAL A 1 179 ? 5.41 -28.641 -14.273 1 81.56 179 VAL A N 1
ATOM 1439 C CA . VAL A 1 179 ? 5.73 -29.062 -12.914 1 81.56 179 VAL A CA 1
ATOM 1440 C C . VAL A 1 179 ? 5.027 -30.375 -12.594 1 81.56 179 VAL A C 1
ATOM 1442 O O . VAL A 1 179 ? 3.896 -30.609 -13.031 1 81.56 179 VAL A O 1
ATOM 1445 N N . LYS A 1 180 ? 5.809 -31.172 -11.812 1 75.75 180 LYS A N 1
ATOM 1446 C CA . LYS A 1 180 ? 5.297 -32.5 -11.531 1 75.75 180 LYS A CA 1
ATOM 1447 C C . LYS A 1 180 ? 5.039 -32.688 -10.039 1 75.75 180 LYS A C 1
ATOM 1449 O O . LYS A 1 180 ? 4.383 -33.656 -9.633 1 75.75 180 LYS A O 1
ATOM 1454 N N . SER A 1 181 ? 5.586 -31.766 -9.234 1 82.5 181 SER A N 1
ATOM 1455 C CA . SER A 1 181 ? 5.434 -31.984 -7.797 1 82.5 181 SER A CA 1
ATOM 1456 C C . SER A 1 181 ? 4.789 -30.781 -7.117 1 82.5 181 SER A C 1
ATOM 1458 O O . SER A 1 181 ? 4.91 -29.656 -7.598 1 82.5 181 SER A O 1
ATOM 1460 N N . GLN A 1 182 ? 4.168 -31.078 -6.043 1 84.31 182 GLN A N 1
ATOM 1461 C CA . GLN A 1 182 ? 3.523 -30.047 -5.23 1 84.31 182 GLN A CA 1
ATOM 1462 C C . GLN A 1 182 ? 4.547 -29.062 -4.688 1 84.31 182 GLN A C 1
ATOM 1464 O O . GLN A 1 182 ? 4.262 -27.859 -4.582 1 84.31 182 GLN A O 1
ATOM 1469 N N . SER A 1 183 ? 5.645 -29.578 -4.387 1 84.44 183 SER A N 1
ATOM 1470 C CA . SER A 1 183 ? 6.703 -28.734 -3.842 1 84.44 183 SER A CA 1
ATOM 1471 C C . SER A 1 183 ? 7.164 -27.688 -4.863 1 84.44 183 SER A C 1
ATOM 1473 O O . SER A 1 183 ? 7.406 -26.531 -4.516 1 84.44 183 SER A O 1
ATOM 1475 N N . GLU A 1 184 ? 7.25 -28.094 -6.066 1 86.25 184 GLU A N 1
ATOM 1476 C CA . GLU A 1 184 ? 7.645 -27.188 -7.133 1 86.25 184 GLU A CA 1
ATOM 1477 C C . GLU A 1 184 ? 6.57 -26.125 -7.383 1 86.25 184 GLU A C 1
ATOM 1479 O O . GLU A 1 184 ? 6.883 -24.953 -7.609 1 86.25 184 GLU A O 1
ATOM 1484 N N . ILE A 1 185 ? 5.363 -26.562 -7.352 1 88.06 185 ILE A N 1
ATOM 1485 C CA . ILE A 1 185 ? 4.254 -25.625 -7.531 1 88.06 185 ILE A CA 1
ATOM 1486 C C . ILE A 1 185 ? 4.301 -24.547 -6.449 1 88.06 185 ILE A C 1
ATOM 1488 O O . ILE A 1 185 ? 4.219 -23.359 -6.75 1 88.06 185 ILE A O 1
ATOM 1492 N N . LYS A 1 186 ? 4.48 -25.016 -5.234 1 87.56 186 LYS A N 1
ATOM 1493 C CA . LYS A 1 186 ? 4.562 -24.094 -4.109 1 87.56 186 LYS A CA 1
ATOM 1494 C C . LYS A 1 186 ? 5.723 -23.109 -4.285 1 87.56 186 LYS A C 1
ATOM 1496 O O . LYS A 1 186 ? 5.586 -21.922 -3.988 1 87.56 186 LYS A O 1
ATOM 1501 N N . THR A 1 187 ? 6.773 -23.594 -4.766 1 88.88 187 THR A N 1
ATOM 1502 C CA . THR A 1 187 ? 7.961 -22.781 -4.969 1 88.88 187 THR A CA 1
ATOM 1503 C C . THR A 1 187 ? 7.699 -21.703 -6.027 1 88.88 187 THR A C 1
ATOM 1505 O O . THR A 1 187 ? 8.031 -20.531 -5.824 1 88.88 187 THR A O 1
ATOM 1508 N N . PHE A 1 188 ? 7.105 -22.094 -7.129 1 90.5 188 PHE A N 1
ATOM 1509 C CA . PHE A 1 188 ? 6.863 -21.141 -8.211 1 90.5 188 PHE A CA 1
ATOM 1510 C C . PHE A 1 188 ? 5.852 -20.094 -7.785 1 90.5 188 PHE A C 1
ATOM 1512 O O . PHE A 1 188 ? 5.984 -18.906 -8.141 1 90.5 188 PHE A O 1
ATOM 1519 N N . ILE A 1 189 ? 4.871 -20.484 -7.012 1 91.38 189 ILE A N 1
ATOM 1520 C CA . ILE A 1 189 ? 3.916 -19.516 -6.48 1 91.38 189 ILE A CA 1
ATOM 1521 C C . ILE A 1 189 ? 4.629 -18.547 -5.543 1 91.38 189 ILE A C 1
ATOM 1523 O O . ILE A 1 189 ? 4.379 -17.344 -5.578 1 91.38 189 ILE A O 1
ATOM 1527 N N . ASN A 1 190 ? 5.453 -19.047 -4.734 1 91.62 190 ASN A N 1
ATOM 1528 C CA . ASN A 1 190 ? 6.246 -18.219 -3.832 1 91.62 190 ASN A CA 1
ATOM 1529 C C . ASN A 1 190 ? 7.113 -17.234 -4.602 1 91.62 190 ASN A C 1
ATOM 1531 O O . ASN A 1 190 ? 7.23 -16.062 -4.207 1 91.62 190 ASN A O 1
ATOM 1535 N N . LEU A 1 191 ? 7.695 -17.688 -5.676 1 93.31 191 LEU A N 1
ATOM 1536 C CA . LEU A 1 191 ? 8.523 -16.812 -6.508 1 93.31 191 LEU A CA 1
ATOM 1537 C C . LEU A 1 191 ? 7.695 -15.688 -7.109 1 93.31 191 LEU A C 1
ATOM 1539 O O . LEU A 1 191 ? 8.141 -14.539 -7.148 1 93.31 191 LEU A O 1
ATOM 1543 N N . LEU A 1 192 ? 6.555 -16.062 -7.539 1 94.56 192 LEU A N 1
ATOM 1544 C CA . LEU A 1 192 ? 5.656 -15.039 -8.07 1 94.56 192 LEU A CA 1
ATOM 1545 C C . LEU A 1 192 ? 5.324 -13.992 -7.012 1 94.56 192 LEU A C 1
ATOM 1547 O O . LEU A 1 192 ? 5.324 -12.797 -7.289 1 94.56 192 LEU A O 1
ATOM 1551 N N . ASN A 1 193 ? 5.082 -14.422 -5.816 1 94.19 193 ASN A N 1
ATOM 1552 C CA . ASN A 1 193 ? 4.77 -13.523 -4.711 1 94.19 193 ASN A CA 1
ATOM 1553 C C . ASN A 1 193 ? 5.945 -12.609 -4.383 1 94.19 193 ASN A C 1
ATOM 1555 O O . ASN A 1 193 ? 5.762 -11.406 -4.176 1 94.19 193 ASN A O 1
ATOM 1559 N N . ILE A 1 194 ? 7.105 -13.18 -4.359 1 95.25 194 ILE A N 1
ATOM 1560 C CA . ILE A 1 194 ? 8.312 -12.43 -4.031 1 95.25 194 ILE A CA 1
ATOM 1561 C C . IL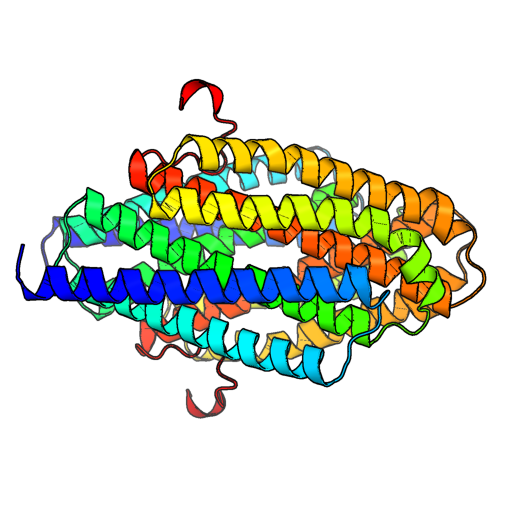E A 1 194 ? 8.523 -11.32 -5.059 1 95.25 194 ILE A C 1
ATOM 1563 O O . ILE A 1 194 ? 8.766 -10.164 -4.695 1 95.25 194 ILE A O 1
ATOM 1567 N N . VAL A 1 195 ? 8.43 -11.648 -6.281 1 96.88 195 VAL A N 1
ATOM 1568 C CA . VAL A 1 195 ? 8.656 -10.68 -7.348 1 96.88 195 VAL A CA 1
ATOM 1569 C C . VAL A 1 195 ? 7.574 -9.602 -7.305 1 96.88 195 VAL A C 1
ATOM 1571 O O . VAL A 1 195 ? 7.848 -8.43 -7.562 1 96.88 195 VAL A O 1
ATOM 1574 N N . SER A 1 196 ? 6.387 -10.016 -6.969 1 96.69 196 SER A N 1
ATOM 1575 C CA . SER A 1 196 ? 5.312 -9.039 -6.801 1 96.69 196 SER A CA 1
ATOM 1576 C C . SER A 1 196 ? 5.629 -8.062 -5.676 1 96.69 196 SER A C 1
ATOM 1578 O O . SER A 1 196 ? 5.379 -6.863 -5.805 1 96.69 196 SER A O 1
ATOM 1580 N N . TYR A 1 197 ? 6.133 -8.555 -4.602 1 97.56 197 TYR A N 1
ATOM 1581 C CA . TYR A 1 197 ? 6.543 -7.684 -3.504 1 97.56 197 TYR A CA 1
ATOM 1582 C C . TYR A 1 197 ? 7.625 -6.711 -3.953 1 97.56 197 TYR A C 1
ATOM 1584 O O . TYR A 1 197 ? 7.594 -5.531 -3.596 1 97.56 197 TYR A O 1
ATOM 1592 N N . ILE A 1 198 ? 8.531 -7.191 -4.723 1 98.25 198 ILE A N 1
ATOM 1593 C CA . ILE A 1 198 ? 9.633 -6.359 -5.191 1 98.25 198 ILE A CA 1
ATOM 1594 C C . ILE A 1 198 ? 9.094 -5.254 -6.098 1 98.25 198 ILE A C 1
ATOM 1596 O O . ILE A 1 198 ? 9.516 -4.102 -5.996 1 98.25 198 ILE A O 1
ATOM 1600 N N . GLU A 1 199 ? 8.227 -5.621 -6.941 1 97.88 199 GLU A N 1
ATOM 1601 C CA . GLU A 1 199 ? 7.562 -4.633 -7.789 1 97.88 199 GLU A CA 1
ATOM 1602 C C . GLU A 1 199 ? 6.871 -3.562 -6.945 1 97.88 199 GLU A C 1
ATOM 1604 O O . GLU A 1 199 ? 6.945 -2.373 -7.262 1 97.88 199 GLU A O 1
ATOM 1609 N N . ARG A 1 200 ? 6.273 -3.918 -5.906 1 96.88 200 ARG A N 1
ATOM 1610 C CA . ARG A 1 200 ? 5.574 -2.996 -5.016 1 96.88 200 ARG A CA 1
ATOM 1611 C C . ARG A 1 200 ? 6.559 -2.111 -4.262 1 96.88 200 ARG A C 1
ATOM 1613 O O . ARG A 1 200 ? 6.25 -0.964 -3.934 1 96.88 200 ARG A O 1
ATOM 1620 N N . ILE A 1 201 ? 7.695 -2.691 -3.963 1 98.5 201 ILE A N 1
ATOM 1621 C CA . ILE A 1 201 ? 8.758 -1.868 -3.4 1 98.5 201 ILE A CA 1
ATOM 1622 C C . ILE A 1 201 ? 9.102 -0.734 -4.367 1 98.5 201 ILE A C 1
ATOM 1624 O O . ILE A 1 201 ? 9.195 0.427 -3.961 1 98.5 201 ILE A O 1
ATOM 1628 N N . GLY A 1 202 ? 9.266 -1.071 -5.629 1 98.38 202 GLY A N 1
ATOM 1629 C CA . GLY A 1 202 ? 9.469 -0.053 -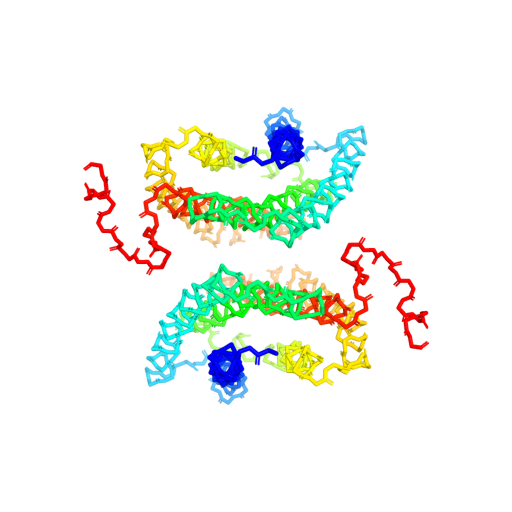6.645 1 98.38 202 GLY A CA 1
ATOM 1630 C C . GLY A 1 202 ? 8.352 0.966 -6.707 1 98.38 202 GLY A C 1
ATOM 1631 O O . GLY A 1 202 ? 8.602 2.164 -6.855 1 98.38 202 GLY A O 1
ATOM 1632 N N . ASP A 1 203 ? 7.148 0.491 -6.57 1 96.12 203 ASP A N 1
ATOM 1633 C CA . ASP A 1 203 ? 5.984 1.375 -6.578 1 96.12 203 ASP A CA 1
ATOM 1634 C C . ASP A 1 203 ? 6.055 2.379 -5.43 1 96.12 203 ASP A C 1
ATOM 1636 O O . ASP A 1 203 ? 5.758 3.562 -5.613 1 96.12 203 ASP A O 1
ATOM 1640 N N . ASN A 1 204 ? 6.371 1.906 -4.285 1 97.69 204 ASN A N 1
ATOM 1641 C CA . ASN A 1 204 ? 6.484 2.801 -3.137 1 97.69 204 ASN A CA 1
ATOM 1642 C C . ASN A 1 204 ? 7.629 3.795 -3.311 1 97.69 204 ASN A C 1
ATOM 1644 O O . ASN A 1 204 ? 7.543 4.934 -2.85 1 97.69 204 ASN A O 1
ATOM 1648 N N . ALA A 1 205 ? 8.742 3.311 -3.965 1 98.69 205 ALA A N 1
ATOM 1649 C CA . ALA A 1 205 ? 9.812 4.242 -4.297 1 98.69 205 ALA A CA 1
ATOM 1650 C C . ALA A 1 205 ? 9.312 5.367 -5.191 1 98.69 205 ALA A C 1
ATOM 1652 O O . ALA A 1 205 ? 9.703 6.527 -5.027 1 98.69 205 ALA A O 1
ATOM 1653 N N . THR A 1 206 ? 8.477 5.062 -6.121 1 97.56 206 THR A N 1
ATOM 1654 C CA . THR A 1 206 ? 7.875 6.059 -7 1 97.56 206 THR A CA 1
ATOM 1655 C C . THR A 1 206 ? 7.051 7.062 -6.195 1 97.56 206 THR A C 1
ATOM 1657 O O . THR A 1 206 ? 7.125 8.266 -6.438 1 97.56 206 THR A O 1
ATOM 1660 N N . ASN A 1 207 ? 6.281 6.57 -5.223 1 94.94 207 ASN A N 1
ATOM 1661 C CA . ASN A 1 207 ? 5.516 7.453 -4.352 1 94.94 207 ASN A CA 1
ATOM 1662 C C . ASN A 1 207 ? 6.422 8.414 -3.594 1 94.94 207 ASN A C 1
ATOM 1664 O O . ASN A 1 207 ? 6.09 9.594 -3.43 1 94.94 207 ASN A O 1
ATOM 1668 N N . ILE A 1 208 ? 7.516 7.895 -3.137 1 97.81 208 ILE A N 1
ATOM 1669 C CA . ILE A 1 208 ? 8.477 8.719 -2.412 1 97.81 208 ILE A CA 1
ATOM 1670 C C . ILE A 1 208 ? 9.031 9.797 -3.344 1 97.81 208 ILE A C 1
ATOM 1672 O O . ILE A 1 208 ? 9.164 10.961 -2.955 1 97.81 208 ILE A O 1
ATOM 1676 N N . ALA A 1 209 ? 9.352 9.391 -4.543 1 97.62 209 ALA A N 1
ATOM 1677 C CA . ALA A 1 209 ? 9.852 10.344 -5.535 1 97.62 209 ALA A CA 1
ATOM 1678 C C . ALA A 1 209 ? 8.828 11.438 -5.82 1 97.62 209 ALA A C 1
ATOM 1680 O O . ALA A 1 209 ? 9.18 12.609 -5.934 1 97.62 209 ALA A O 1
ATOM 1681 N N . GLU A 1 210 ? 7.637 11.07 -5.934 1 94.44 210 GLU A N 1
ATOM 1682 C CA . GLU A 1 210 ? 6.566 12.039 -6.16 1 94.44 210 GLU A CA 1
ATOM 1683 C C . GLU A 1 210 ? 6.43 12.992 -4.98 1 94.44 210 GLU A C 1
ATOM 1685 O O . GLU A 1 210 ? 6.184 14.188 -5.168 1 94.44 210 GLU A O 1
ATOM 1690 N N . ALA A 1 211 ? 6.547 12.414 -3.77 1 93.94 211 ALA A N 1
ATOM 1691 C CA . ALA A 1 211 ? 6.531 13.258 -2.576 1 93.94 211 ALA A CA 1
ATOM 1692 C C . ALA A 1 211 ? 7.684 14.258 -2.592 1 93.94 211 ALA A C 1
ATOM 1694 O O . ALA A 1 211 ? 7.52 15.406 -2.178 1 93.94 211 ALA A O 1
ATOM 1695 N N . ALA A 1 212 ? 8.836 13.828 -3.084 1 96.25 212 ALA A N 1
ATOM 1696 C CA . ALA A 1 212 ? 10 14.711 -3.186 1 96.25 212 ALA A CA 1
ATOM 1697 C C . ALA A 1 212 ? 9.742 15.852 -4.16 1 96.25 212 ALA A C 1
ATOM 1699 O O . ALA A 1 212 ? 10.094 17 -3.891 1 96.25 212 ALA A O 1
ATOM 1700 N N . ILE A 1 213 ? 9.125 15.531 -5.25 1 94 213 ILE A N 1
ATOM 1701 C CA . ILE A 1 213 ? 8.805 16.547 -6.246 1 94 213 ILE A CA 1
ATOM 1702 C C . ILE A 1 213 ? 7.824 17.562 -5.66 1 94 213 ILE A C 1
ATOM 1704 O O . ILE A 1 213 ? 8 18.766 -5.816 1 94 213 ILE A O 1
ATOM 1708 N N . TYR A 1 214 ? 6.855 17.047 -4.98 1 90.25 214 TYR A N 1
ATOM 1709 C CA . TYR A 1 214 ? 5.891 17.922 -4.312 1 90.25 214 TYR A CA 1
ATOM 1710 C C . TYR A 1 214 ? 6.586 18.844 -3.314 1 90.25 214 TYR A C 1
ATOM 1712 O O . TYR A 1 214 ? 6.273 20.031 -3.24 1 90.25 214 TYR A O 1
ATOM 1720 N N . SER A 1 215 ? 7.406 18.266 -2.516 1 91.62 215 SER A N 1
ATOM 1721 C CA . SER A 1 215 ? 8.125 19.047 -1.512 1 91.62 215 SER A CA 1
ATOM 1722 C C . SER A 1 215 ? 8.898 20.203 -2.152 1 91.62 215 SER A C 1
ATOM 1724 O O . SER A 1 215 ? 8.93 21.312 -1.612 1 91.62 215 SER A O 1
ATOM 1726 N N . SER A 1 216 ? 9.492 19.969 -3.299 1 88.75 216 SER A N 1
ATOM 1727 C CA . SER A 1 216 ? 10.375 20.938 -3.951 1 88.75 216 SER A CA 1
ATOM 1728 C C . SER A 1 216 ? 9.586 21.953 -4.766 1 88.75 216 SER A C 1
ATOM 1730 O O . SER A 1 216 ? 9.891 23.141 -4.746 1 88.75 216 SER A O 1
ATOM 1732 N N . MET A 1 217 ? 8.539 21.5 -5.484 1 83.62 217 MET A N 1
ATOM 1733 C CA . MET A 1 217 ? 7.918 22.359 -6.492 1 83.62 217 MET A CA 1
ATOM 1734 C C . MET A 1 217 ? 6.52 22.781 -6.059 1 83.62 217 MET A C 1
ATOM 1736 O O . MET A 1 217 ? 5.934 23.688 -6.645 1 83.62 217 MET A O 1
ATOM 1740 N N . GLY A 1 218 ? 6.035 22.234 -5.082 1 76.81 218 GLY A N 1
ATOM 1741 C CA . GLY A 1 218 ? 4.652 22.484 -4.711 1 76.81 218 GLY A CA 1
ATOM 1742 C C . GLY A 1 218 ? 3.658 21.953 -5.727 1 76.81 218 GLY A C 1
ATOM 1743 O O . GLY A 1 218 ? 2.475 22.297 -5.68 1 76.81 218 GLY A O 1
ATOM 1744 N N . LYS A 1 219 ? 4.246 21.297 -6.723 1 71.62 219 LYS A N 1
ATOM 1745 C CA . LYS A 1 219 ? 3.408 20.672 -7.742 1 71.62 219 LYS A CA 1
ATOM 1746 C C . LYS A 1 219 ? 3.133 19.219 -7.402 1 71.62 219 LYS A C 1
ATOM 1748 O O . LYS A 1 219 ? 4.066 18.422 -7.207 1 71.62 219 LYS A O 1
ATOM 1753 N N . ASP A 1 220 ? 1.832 18.906 -7.246 1 73.19 220 ASP A N 1
ATOM 1754 C CA . ASP A 1 220 ? 1.449 17.531 -6.98 1 73.19 220 ASP A CA 1
ATOM 1755 C C . ASP A 1 220 ? 1.353 16.719 -8.273 1 73.19 220 ASP A C 1
ATOM 1757 O O . ASP A 1 220 ? 0.395 16.875 -9.039 1 73.19 220 ASP A O 1
ATOM 1761 N N . VAL A 1 221 ? 2.385 15.984 -8.594 1 71.5 221 VAL A N 1
ATOM 1762 C CA . VAL A 1 221 ? 2.5 15.266 -9.859 1 71.5 221 VAL A CA 1
ATOM 1763 C C . VAL A 1 221 ? 1.994 13.836 -9.695 1 71.5 221 VAL A C 1
ATOM 1765 O O . VAL A 1 221 ? 2.225 12.984 -10.555 1 71.5 221 VAL A O 1
ATOM 1768 N N . ARG A 1 222 ? 1.334 13.617 -8.57 1 76.44 222 ARG A N 1
ATOM 1769 C CA . ARG A 1 222 ? 0.852 12.258 -8.336 1 76.44 222 ARG A CA 1
ATOM 1770 C C . ARG A 1 222 ? -0.221 11.875 -9.352 1 76.44 222 ARG A C 1
ATOM 1772 O O . ARG A 1 222 ? -1.063 12.695 -9.711 1 76.44 222 ARG A O 1
ATOM 1779 N N . HIS A 1 223 ? -0.188 10.719 -9.914 1 67.44 223 HIS A N 1
ATOM 1780 C CA . HIS A 1 223 ? -1.151 10.086 -10.805 1 67.44 223 HIS A CA 1
ATOM 1781 C C . HIS A 1 223 ? -1.146 10.742 -12.18 1 67.44 223 HIS A C 1
ATOM 1783 O O . HIS A 1 223 ? -2.086 10.57 -12.961 1 67.44 223 HIS A O 1
ATOM 1789 N N . ARG A 1 224 ? -0.303 11.797 -12.281 1 59.75 224 ARG A N 1
ATOM 1790 C CA . ARG A 1 224 ? -0.288 12.469 -13.578 1 59.75 224 ARG A CA 1
ATOM 1791 C C . ARG A 1 224 ? 0.711 11.805 -14.523 1 59.75 224 ARG A C 1
ATOM 1793 O O . ARG A 1 224 ? 1.761 11.328 -14.086 1 59.75 224 ARG A O 1
ATOM 1800 N N . HIS A 1 225 ? 0.182 11.391 -15.656 1 54.62 225 HIS A N 1
ATOM 1801 C CA . HIS A 1 225 ? 1.143 11.039 -16.703 1 54.62 225 HIS A CA 1
ATOM 1802 C C . HIS A 1 225 ? 2.047 12.219 -17.031 1 54.62 225 HIS A C 1
ATOM 1804 O O . HIS A 1 225 ? 1.786 12.953 -18 1 54.62 225 HIS A O 1
ATOM 1810 N N . VAL A 1 226 ? 2.463 12.922 -16.062 1 50.47 226 VAL A N 1
ATOM 1811 C CA . VAL A 1 226 ? 3.211 14.148 -16.328 1 50.47 226 VAL A CA 1
ATOM 1812 C C . VAL A 1 226 ? 4.461 13.82 -17.141 1 50.47 226 VAL A C 1
ATOM 1814 O O . VAL A 1 226 ? 5.121 12.805 -16.906 1 50.47 226 VAL A O 1
ATOM 1817 N N . ASN A 1 227 ? 4.527 14.438 -18.328 1 53.47 227 ASN A N 1
ATOM 1818 C CA . ASN A 1 227 ? 5.773 14.469 -19.094 1 53.47 227 ASN A CA 1
ATOM 1819 C C . ASN A 1 227 ? 6.949 14.898 -18.219 1 53.47 227 ASN A C 1
ATOM 1821 O O . ASN A 1 227 ? 7.18 16.094 -18.031 1 53.47 227 ASN A O 1
ATOM 1825 N N . ILE A 1 228 ? 7.359 14.023 -17.422 1 56.47 228 ILE A N 1
ATOM 1826 C CA . ILE A 1 228 ? 8.461 14.211 -16.469 1 56.47 228 ILE A CA 1
ATOM 1827 C C . ILE A 1 228 ? 9.609 14.953 -17.156 1 56.47 228 ILE A C 1
ATOM 1829 O O . ILE A 1 228 ? 10.484 15.508 -16.5 1 56.47 228 ILE A O 1
ATOM 1833 N N . ASP A 1 229 ? 9.508 14.844 -18.453 1 55.53 229 ASP A N 1
ATOM 1834 C CA . ASP A 1 229 ? 10.562 15.539 -19.172 1 55.53 229 ASP A CA 1
ATOM 1835 C C . ASP A 1 229 ? 10.477 17.047 -18.969 1 55.53 229 ASP A C 1
ATOM 1837 O O . ASP A 1 229 ? 11.469 17.766 -19.141 1 55.53 229 ASP A O 1
ATOM 1841 N N . THR A 1 230 ? 9.328 17.453 -18.516 1 51.91 230 THR A N 1
ATOM 1842 C CA . THR A 1 230 ? 9.18 18.906 -18.406 1 51.91 230 THR A CA 1
ATOM 1843 C C . THR A 1 230 ? 9.555 19.375 -17 1 51.91 230 THR A C 1
ATOM 1845 O O . THR A 1 230 ? 9.523 20.578 -16.719 1 51.91 230 THR A O 1
ATOM 1848 N N . ILE A 1 231 ? 9.742 18.469 -16.234 1 53.06 231 ILE A N 1
ATOM 1849 C CA . ILE A 1 231 ? 10.055 18.859 -14.875 1 53.06 231 ILE A CA 1
ATOM 1850 C C . ILE A 1 231 ? 11.523 19.266 -14.773 1 53.06 231 ILE A C 1
ATOM 1852 O O . ILE A 1 231 ? 11.883 20.125 -13.953 1 53.06 231 ILE A O 1
ATOM 1856 N N . THR A 1 232 ? 12.477 18.703 -15.633 1 47.91 232 THR A N 1
ATOM 1857 C CA . THR A 1 232 ? 13.875 19.109 -15.633 1 47.91 232 THR A CA 1
ATOM 1858 C C . THR A 1 232 ? 14.062 20.422 -16.391 1 47.91 232 THR A C 1
ATOM 1860 O O . THR A 1 232 ? 13.359 20.672 -17.375 1 47.91 232 THR A O 1
ATOM 1863 N N . MET B 1 1 ? -13.086 30.297 16.609 1 62.12 1 MET B N 1
ATOM 1864 C CA . MET B 1 1 ? -12.695 29.75 15.312 1 62.12 1 MET B CA 1
ATOM 1865 C C . MET B 1 1 ? -13.227 30.625 14.172 1 62.12 1 MET B C 1
ATOM 1867 O O . MET B 1 1 ? -14.391 31.031 14.195 1 62.12 1 MET B O 1
ATOM 1871 N N . SER B 1 2 ? -12.297 31.094 13.227 1 80.81 2 SER B N 1
ATOM 1872 C CA . SER B 1 2 ? -12.711 32 12.188 1 80.81 2 SER B CA 1
ATOM 1873 C C . SER B 1 2 ? -13.758 31.375 11.266 1 80.81 2 SER B C 1
ATOM 1875 O O . SER B 1 2 ? -13.773 30.156 11.094 1 80.81 2 SER B O 1
ATOM 1877 N N . VAL B 1 3 ? -14.859 32.125 10.992 1 88.94 3 VAL B N 1
ATOM 1878 C CA . VAL B 1 3 ? -15.914 31.75 10.055 1 88.94 3 VAL B CA 1
ATOM 1879 C C . VAL B 1 3 ? -15.289 31.078 8.828 1 88.94 3 VAL B C 1
ATOM 1881 O O . VAL B 1 3 ? -15.82 30.078 8.328 1 88.94 3 VAL B O 1
ATOM 1884 N N . LYS B 1 4 ? -14.211 31.484 8.406 1 91.5 4 LYS B N 1
ATOM 1885 C CA . LYS B 1 4 ? -13.508 30.938 7.25 1 91.5 4 LYS B CA 1
ATOM 1886 C C . LYS B 1 4 ? -12.984 29.531 7.539 1 91.5 4 LYS B C 1
ATOM 1888 O O . LYS B 1 4 ? -13.047 28.656 6.68 1 91.5 4 LYS B O 1
ATOM 1893 N N . LYS B 1 5 ? -12.477 29.328 8.68 1 91.56 5 LYS B N 1
ATOM 1894 C CA . LYS B 1 5 ? -11.977 28.016 9.086 1 91.56 5 LYS B CA 1
ATOM 1895 C C . LYS B 1 5 ? -13.102 27 9.141 1 91.56 5 LYS B C 1
ATOM 1897 O O . LYS B 1 5 ? -12.961 25.875 8.625 1 91.56 5 LYS B O 1
ATOM 1902 N N . GLU B 1 6 ? -14.195 27.406 9.703 1 92.38 6 GLU B N 1
ATOM 1903 C CA . GLU B 1 6 ? -15.344 26.516 9.828 1 92.38 6 GLU B CA 1
ATOM 1904 C C . GLU B 1 6 ? -15.867 26.094 8.453 1 92.38 6 GLU B C 1
ATOM 1906 O O . GLU B 1 6 ? -16.219 24.938 8.242 1 92.38 6 GLU B O 1
ATOM 1911 N N . LYS B 1 7 ? -15.922 27.016 7.613 1 94.69 7 LYS B N 1
ATOM 1912 C CA . LYS B 1 7 ? -16.375 26.734 6.258 1 94.69 7 LYS B CA 1
ATOM 1913 C C . LYS B 1 7 ? -15.422 25.781 5.535 1 94.69 7 LYS B C 1
ATOM 1915 O O . LYS B 1 7 ? -15.852 24.859 4.855 1 94.69 7 LYS B O 1
ATOM 1920 N N . ALA B 1 8 ? -14.148 26.031 5.684 1 94.81 8 ALA B N 1
ATOM 1921 C CA . ALA B 1 8 ? -13.125 25.188 5.059 1 94.81 8 ALA B CA 1
ATOM 1922 C C . ALA B 1 8 ? -13.219 23.75 5.559 1 94.81 8 ALA B C 1
ATOM 1924 O O . ALA B 1 8 ? -13.125 22.797 4.773 1 94.81 8 ALA B O 1
ATOM 1925 N N . LEU B 1 9 ? -13.445 23.656 6.828 1 94.38 9 LEU B N 1
ATOM 1926 C CA . LEU B 1 9 ? -13.57 22.328 7.434 1 94.38 9 LEU B CA 1
ATOM 1927 C C . LEU B 1 9 ? -14.836 21.625 6.957 1 94.38 9 LEU B C 1
ATOM 1929 O O . LEU B 1 9 ? -14.828 20.422 6.699 1 94.38 9 LEU B O 1
ATOM 1933 N N . ALA B 1 10 ? -15.914 22.391 6.867 1 95.62 10 ALA B N 1
ATOM 1934 C CA . ALA B 1 10 ? -17.172 21.828 6.383 1 95.62 10 ALA B CA 1
ATOM 1935 C C . ALA B 1 10 ? -17.047 21.359 4.938 1 95.62 10 ALA B C 1
ATOM 1937 O O . ALA B 1 10 ? -17.562 20.297 4.578 1 95.62 10 ALA B O 1
ATOM 1938 N N . ASP B 1 11 ? -16.391 22.125 4.117 1 96.81 11 ASP B N 1
ATOM 1939 C CA . ASP B 1 11 ? -16.156 21.766 2.723 1 96.81 11 ASP B CA 1
ATOM 1940 C C . ASP B 1 11 ? -15.297 20.516 2.613 1 96.81 11 ASP B C 1
ATOM 1942 O O . ASP B 1 11 ? -15.562 19.641 1.787 1 96.81 11 ASP B O 1
ATOM 1946 N N . LEU B 1 12 ? -14.297 20.453 3.434 1 97.25 12 LEU B N 1
ATOM 1947 C CA . LEU B 1 12 ? -13.406 19.281 3.455 1 97.25 12 LEU B CA 1
ATOM 1948 C C . LEU B 1 12 ? -14.18 18.031 3.83 1 97.25 12 LEU B C 1
ATOM 1950 O O . LEU B 1 12 ? -13.977 16.969 3.227 1 97.25 12 LEU B O 1
ATOM 1954 N N . ASN B 1 13 ? -15.039 18.188 4.809 1 96.38 13 ASN B N 1
ATOM 1955 C CA . ASN B 1 13 ? -15.836 17.047 5.242 1 96.38 13 ASN B CA 1
ATOM 1956 C C . ASN B 1 13 ? -16.75 16.547 4.129 1 96.38 13 ASN B C 1
ATOM 1958 O O . ASN B 1 13 ? -16.906 15.344 3.938 1 96.38 13 ASN B O 1
ATOM 1962 N N . LYS B 1 14 ? -17.328 17.422 3.43 1 97.75 14 LYS B N 1
ATOM 1963 C CA . LYS B 1 14 ? -18.188 17.062 2.312 1 97.75 14 LYS B CA 1
ATOM 1964 C C . LYS B 1 14 ? -17.406 16.359 1.21 1 97.75 14 LYS B C 1
ATOM 1966 O O . LYS B 1 14 ? -17.875 15.367 0.642 1 97.75 14 LYS B O 1
ATOM 1971 N N . GLU B 1 15 ? -16.281 16.891 0.921 1 97.62 15 GLU B N 1
ATOM 1972 C CA . GLU B 1 15 ? -15.406 16.281 -0.081 1 97.62 15 GLU B CA 1
ATOM 1973 C C . GLU B 1 15 ? -14.977 14.875 0.338 1 97.62 15 GLU B C 1
ATOM 1975 O O . GLU B 1 15 ? -14.984 13.953 -0.477 1 97.62 15 GLU B O 1
ATOM 1980 N N . PHE B 1 16 ? -14.594 14.781 1.571 1 98.06 16 PHE B N 1
ATOM 1981 C CA . PHE B 1 16 ? -14.164 13.492 2.109 1 98.06 16 PHE B CA 1
ATOM 1982 C C . PHE B 1 16 ? -15.297 12.469 2.037 1 98.06 16 PHE B C 1
ATOM 1984 O O . PHE B 1 16 ? -15.07 11.305 1.723 1 98.06 16 PHE B O 1
ATOM 1991 N N . GLU B 1 17 ? -16.5 12.93 2.301 1 97.75 17 GLU B N 1
ATOM 1992 C CA . GLU B 1 17 ? -17.656 12.055 2.205 1 97.75 17 GLU B CA 1
ATOM 1993 C C . GLU B 1 17 ? -17.891 11.594 0.769 1 97.75 17 GLU B C 1
ATOM 1995 O O . GLU B 1 17 ? -18.172 10.414 0.528 1 97.75 17 GLU B O 1
ATOM 2000 N N . SER B 1 18 ? -17.797 12.492 -0.138 1 98.38 18 SER B N 1
ATOM 2001 C CA . SER B 1 18 ? -17.938 12.156 -1.548 1 98.38 18 SER B CA 1
ATOM 2002 C C . SER B 1 18 ? -16.875 11.156 -1.991 1 98.38 18 SER B C 1
ATOM 2004 O O . SER B 1 18 ? -17.172 10.211 -2.73 1 98.38 18 SER B O 1
ATOM 2006 N N . TYR B 1 19 ? -15.688 11.391 -1.564 1 98.38 19 TYR B N 1
ATOM 2007 C CA . TYR B 1 19 ? -14.547 10.516 -1.843 1 98.38 19 TYR B CA 1
ATOM 2008 C C . TYR B 1 19 ? -14.805 9.109 -1.315 1 98.38 19 TYR B C 1
ATOM 2010 O O . TYR B 1 19 ? -14.648 8.133 -2.047 1 98.38 19 TYR B O 1
ATOM 2018 N N . SER B 1 20 ? -15.258 9.023 -0.061 1 98.38 20 SER B N 1
ATOM 2019 C CA . SER B 1 20 ? -15.555 7.754 0.596 1 98.38 20 SER B CA 1
ATOM 2020 C C . SER B 1 20 ? -16.688 7.02 -0.106 1 98.38 20 SER B C 1
ATOM 2022 O O . SER B 1 20 ? -16.625 5.805 -0.313 1 98.38 20 SER B O 1
ATOM 2024 N N . ASN B 1 21 ? -17.672 7.789 -0.459 1 98.38 21 ASN B N 1
ATOM 2025 C CA . ASN B 1 21 ? -18.828 7.195 -1.12 1 98.38 21 ASN B CA 1
ATOM 2026 C C . ASN B 1 21 ? -18.453 6.648 -2.498 1 98.38 21 ASN B C 1
ATOM 2028 O O . ASN B 1 21 ? -19 5.625 -2.928 1 98.38 21 ASN B O 1
ATOM 2032 N N . LEU B 1 22 ? -17.625 7.355 -3.186 1 98.56 22 LEU B N 1
ATOM 2033 C CA . LEU B 1 22 ? -17.172 6.875 -4.488 1 98.56 22 LEU B CA 1
ATOM 2034 C C . LEU B 1 22 ? -16.422 5.555 -4.352 1 98.56 22 LEU B C 1
ATOM 2036 O O . LEU B 1 22 ? -16.609 4.645 -5.168 1 98.56 22 LEU B O 1
ATOM 2040 N N . LEU B 1 23 ? -15.594 5.434 -3.342 1 98.69 23 LEU B N 1
ATOM 2041 C CA . LEU B 1 23 ? -14.891 4.18 -3.102 1 98.69 23 LEU B CA 1
ATOM 2042 C C . LEU B 1 23 ? -15.867 3.045 -2.834 1 98.69 23 LEU B C 1
ATOM 2044 O O . LEU B 1 23 ? -15.711 1.944 -3.367 1 98.69 23 LEU B O 1
ATOM 2048 N N . LEU B 1 24 ? -16.859 3.354 -1.967 1 98.56 24 LEU B N 1
ATOM 2049 C CA . LEU B 1 24 ? -17.844 2.328 -1.632 1 98.56 24 LEU B CA 1
ATOM 2050 C C . LEU B 1 24 ? -18.625 1.898 -2.869 1 98.56 24 LEU B C 1
ATOM 2052 O O . LEU B 1 24 ? -18.938 0.717 -3.031 1 98.56 24 LEU B O 1
ATOM 2056 N N . LYS B 1 25 ? -18.906 2.854 -3.697 1 98.12 25 LYS B N 1
ATOM 2057 C CA . LYS B 1 25 ? -19.562 2.531 -4.965 1 98.12 25 LYS B CA 1
ATOM 2058 C C . LYS B 1 25 ? -18.688 1.592 -5.801 1 98.12 25 LYS B C 1
ATOM 2060 O O . LYS B 1 25 ? -19.203 0.638 -6.395 1 98.12 25 LYS B O 1
ATOM 2065 N N . GLN B 1 26 ? -17.391 1.848 -5.879 1 97.75 26 GLN B N 1
ATOM 2066 C CA . GLN B 1 26 ? -16.469 1.005 -6.621 1 97.75 26 GLN B CA 1
ATOM 2067 C C . GLN B 1 26 ? -16.422 -0.406 -6.043 1 97.75 26 GLN B C 1
ATOM 2069 O O . GLN B 1 26 ? -16.344 -1.387 -6.789 1 97.75 26 GLN B O 1
ATOM 2074 N N . LEU B 1 27 ? -16.406 -0.487 -4.758 1 98.38 27 LEU B N 1
ATOM 2075 C CA . LEU B 1 27 ? -16.359 -1.781 -4.086 1 98.38 27 LEU B CA 1
ATOM 2076 C C . LEU B 1 27 ? -17.641 -2.57 -4.352 1 98.38 27 LEU B C 1
ATOM 2078 O O . LEU B 1 27 ? -17.594 -3.777 -4.602 1 98.38 27 LEU B O 1
ATOM 2082 N N . ARG B 1 28 ? -18.75 -1.887 -4.352 1 96.56 28 ARG B N 1
ATOM 2083 C CA . ARG B 1 28 ? -20.031 -2.543 -4.641 1 96.56 28 ARG B CA 1
ATOM 2084 C C . ARG B 1 28 ? -20.094 -2.994 -6.094 1 96.56 28 ARG B C 1
ATOM 2086 O O . ARG B 1 28 ? -20.672 -4.043 -6.398 1 96.56 28 ARG B O 1
ATOM 2093 N N . LEU B 1 29 ? -19.562 -2.199 -6.961 1 95.81 29 LEU B N 1
ATOM 2094 C CA . LEU B 1 29 ? -19.484 -2.596 -8.367 1 95.81 29 LEU B CA 1
ATOM 2095 C C . LEU B 1 29 ? -18.656 -3.873 -8.523 1 95.81 29 LEU B C 1
ATOM 2097 O O . LEU B 1 29 ? -19.047 -4.77 -9.273 1 95.81 29 LEU B O 1
ATOM 2101 N N . LEU B 1 30 ? -17.547 -3.934 -7.828 1 96.62 30 LEU B N 1
ATOM 2102 C CA . LEU B 1 30 ? -16.719 -5.137 -7.852 1 96.62 30 LEU B CA 1
ATOM 2103 C C . LEU B 1 30 ? -17.5 -6.344 -7.348 1 96.62 30 LEU B C 1
ATOM 2105 O O . LEU B 1 30 ? -17.453 -7.418 -7.953 1 96.62 30 LEU B O 1
ATOM 2109 N N . GLU B 1 31 ? -18.219 -6.133 -6.238 1 95.75 31 GLU B N 1
ATOM 2110 C CA . GLU B 1 31 ? -19.047 -7.195 -5.684 1 95.75 31 GLU B CA 1
ATOM 2111 C C . GLU B 1 31 ? -20.062 -7.691 -6.715 1 95.75 31 GLU B C 1
ATOM 2113 O O . GLU B 1 31 ? -20.234 -8.898 -6.891 1 95.75 31 GLU B O 1
ATOM 2118 N N . THR B 1 32 ? -20.672 -6.773 -7.402 1 93.81 32 THR B N 1
ATOM 2119 C CA . THR B 1 32 ? -21.656 -7.094 -8.422 1 93.81 32 THR B CA 1
ATOM 2120 C C . THR B 1 32 ? -21.031 -7.875 -9.57 1 93.81 32 THR B C 1
ATOM 2122 O O . THR B 1 32 ? -21.594 -8.867 -10.039 1 93.81 32 THR B O 1
ATOM 2125 N N . ILE B 1 33 ? -19.875 -7.449 -9.992 1 92.75 33 ILE B N 1
ATOM 2126 C CA . ILE B 1 33 ? -19.188 -8.086 -11.109 1 92.75 33 ILE B CA 1
ATOM 2127 C C . ILE B 1 33 ? -18.844 -9.531 -10.75 1 92.75 33 ILE B C 1
ATOM 2129 O O . ILE B 1 33 ? -19.062 -10.445 -11.555 1 92.75 33 ILE B O 1
ATOM 2133 N N . ILE B 1 34 ? -18.406 -9.742 -9.547 1 92.19 34 ILE B N 1
ATOM 2134 C CA . ILE B 1 34 ? -18 -11.078 -9.133 1 92.19 34 ILE B CA 1
ATOM 2135 C C . ILE B 1 34 ? -19.25 -11.945 -8.922 1 92.19 34 ILE B C 1
ATOM 2137 O O . ILE B 1 34 ? -19.281 -13.102 -9.344 1 92.19 34 ILE B O 1
ATOM 2141 N N . GLU B 1 35 ? -20.203 -11.391 -8.305 1 89.31 35 GLU B N 1
ATOM 2142 C CA . GLU B 1 35 ? -21.406 -12.141 -7.945 1 89.31 35 GLU B CA 1
ATOM 2143 C C . GLU B 1 35 ? -22.234 -12.477 -9.18 1 89.31 35 GLU B C 1
ATOM 2145 O O . GLU B 1 35 ? -22.703 -13.609 -9.336 1 89.31 35 GLU B O 1
ATOM 2150 N N . MET B 1 36 ? -22.438 -11.586 -10.047 1 81.06 36 MET B N 1
ATOM 2151 C CA . MET B 1 36 ? -23.453 -11.727 -11.086 1 81.06 36 MET B CA 1
ATOM 2152 C C . MET B 1 36 ? -22.828 -12.117 -12.422 1 81.06 36 MET B C 1
ATOM 2154 O O . MET B 1 36 ? -23.422 -12.844 -13.211 1 81.06 36 MET B O 1
ATOM 2158 N N . ASP B 1 37 ? -21.625 -11.656 -12.594 1 70.5 37 ASP B N 1
ATOM 2159 C CA . ASP B 1 37 ? -21.125 -11.805 -13.961 1 70.5 37 ASP B CA 1
ATOM 2160 C C . ASP B 1 37 ? -20.156 -12.977 -14.055 1 70.5 37 ASP B C 1
ATOM 2162 O O . ASP B 1 37 ? -19.656 -13.289 -15.148 1 70.5 37 ASP B O 1
ATOM 2166 N N . GLY B 1 38 ? -20.047 -13.602 -13.016 1 65.56 38 GLY B N 1
ATOM 2167 C CA . GLY B 1 38 ? -19.297 -14.852 -12.984 1 65.56 38 GLY B CA 1
ATOM 2168 C C . GLY B 1 38 ? -17.906 -14.727 -13.562 1 65.56 38 GLY B C 1
ATOM 2169 O O . GLY B 1 38 ? -17.438 -15.617 -14.273 1 65.56 38 GLY B O 1
ATOM 2170 N N . GLY B 1 39 ? -17.453 -13.609 -13.445 1 67.75 39 GLY B N 1
ATOM 2171 C CA . GLY B 1 39 ? -16.094 -13.492 -13.93 1 67.75 39 GLY B CA 1
ATOM 2172 C C . GLY B 1 39 ? -16 -12.781 -15.273 1 67.75 39 GLY B C 1
ATOM 2173 O O . GLY B 1 39 ? -14.984 -12.875 -15.961 1 67.75 39 GLY B O 1
ATOM 2174 N N . THR B 1 40 ? -17.062 -12.305 -15.742 1 81.75 40 THR B N 1
ATOM 2175 C CA . THR B 1 40 ? -17.016 -11.469 -16.938 1 81.75 40 THR B CA 1
ATOM 2176 C C . THR B 1 40 ? -17.25 -10 -16.578 1 81.75 40 THR B C 1
ATOM 2178 O O . THR B 1 40 ? -17.984 -9.703 -15.625 1 81.75 40 THR B O 1
ATOM 2181 N N . VAL B 1 41 ? -16.516 -9.164 -17.234 1 89.31 41 VAL B N 1
ATOM 2182 C CA . VAL B 1 41 ? -16.656 -7.73 -17.031 1 89.31 41 VAL B CA 1
ATOM 2183 C C . VAL B 1 41 ? -17.141 -7.066 -18.312 1 89.31 41 VAL B C 1
ATOM 2185 O O . VAL B 1 41 ? -16.469 -7.113 -19.344 1 89.31 41 VAL B O 1
ATOM 2188 N N . SER B 1 42 ? -18.375 -6.496 -18.266 1 90.56 42 SER B N 1
ATOM 2189 C CA . SER B 1 42 ? -18.859 -5.75 -19.422 1 90.56 42 SER B CA 1
ATOM 2190 C C . SER B 1 42 ? -18.016 -4.512 -19.688 1 90.56 42 SER B C 1
ATOM 2192 O O . SER B 1 42 ? -17.344 -4.008 -18.781 1 90.56 42 SER B O 1
ATOM 2194 N N . ASP B 1 43 ? -18 -4.098 -20.875 1 91.88 43 ASP B N 1
ATOM 2195 C CA . ASP B 1 43 ? -17.297 -2.869 -21.203 1 91.88 43 ASP B CA 1
ATOM 2196 C C . ASP B 1 43 ? -17.812 -1.688 -20.391 1 91.88 43 ASP B C 1
ATOM 2198 O O . ASP B 1 43 ? -17.031 -0.799 -20.016 1 91.88 43 ASP B O 1
ATOM 2202 N N . GLU B 1 44 ? -19.047 -1.679 -20.156 1 92.94 44 GLU B N 1
ATOM 2203 C CA . GLU B 1 44 ? -19.656 -0.617 -19.359 1 92.94 44 GLU B CA 1
ATOM 2204 C C . GLU B 1 44 ? -19.109 -0.597 -17.938 1 92.94 44 GLU B C 1
ATOM 2206 O O . GLU B 1 44 ? -18.656 0.448 -17.453 1 92.94 44 GLU B O 1
ATOM 2211 N N . HIS B 1 45 ? -19.109 -1.764 -17.344 1 92.88 45 HIS B N 1
ATOM 2212 C CA . HIS B 1 45 ? -18.578 -1.857 -15.984 1 92.88 45 HIS B CA 1
ATOM 2213 C C . HIS B 1 45 ? -17.094 -1.515 -15.945 1 92.88 45 HIS B C 1
ATOM 2215 O O . HIS B 1 45 ? -16.641 -0.856 -15.016 1 92.88 45 HIS B O 1
ATOM 2221 N N . PHE B 1 46 ? -16.406 -1.942 -16.922 1 94.38 46 PHE B N 1
ATOM 2222 C CA . PHE B 1 46 ? -14.969 -1.675 -17 1 94.38 46 PHE B CA 1
ATOM 2223 C C . PHE B 1 46 ? -14.703 -0.182 -17.141 1 94.38 46 PHE B C 1
ATOM 2225 O O . PHE B 1 46 ? -13.859 0.376 -16.422 1 94.38 46 PHE B O 1
ATOM 2232 N N . ASN B 1 47 ? -15.406 0.405 -18.016 1 95.75 47 ASN B N 1
ATOM 2233 C CA . ASN B 1 47 ? -15.242 1.836 -18.25 1 95.75 47 ASN B CA 1
ATOM 2234 C C . ASN B 1 47 ? -15.656 2.654 -17.016 1 95.75 47 ASN B C 1
ATOM 2236 O O . ASN B 1 47 ? -15.023 3.664 -16.703 1 95.75 47 ASN B O 1
ATOM 2240 N N . GLU B 1 48 ? -16.688 2.242 -16.406 1 96.25 48 GLU B N 1
ATOM 2241 C CA . GLU B 1 48 ? -17.109 2.902 -15.172 1 96.25 48 GLU B CA 1
ATOM 2242 C C . GLU B 1 48 ? -16.031 2.818 -14.094 1 96.25 48 GLU B C 1
ATOM 2244 O O . GLU B 1 48 ? -15.75 3.805 -13.414 1 96.25 48 GLU B O 1
ATOM 2249 N N . THR B 1 49 ? -15.453 1.668 -13.938 1 95.38 49 THR B N 1
ATOM 2250 C CA . THR B 1 49 ? -14.383 1.476 -12.961 1 95.38 49 THR B CA 1
ATOM 2251 C C . THR B 1 49 ? -13.203 2.387 -13.266 1 95.38 49 THR B C 1
ATOM 2253 O O . THR B 1 49 ? -12.633 2.996 -12.359 1 95.38 49 THR B O 1
ATOM 2256 N N . LYS B 1 50 ? -12.875 2.475 -14.523 1 95.5 50 LYS B N 1
ATOM 2257 C CA . LYS B 1 50 ? -11.758 3.32 -14.945 1 95.5 50 LYS B CA 1
ATOM 2258 C C . LYS B 1 50 ? -12.039 4.789 -14.633 1 95.5 50 LYS B C 1
ATOM 2260 O O . LYS B 1 50 ? -11.156 5.504 -14.148 1 95.5 50 LYS B O 1
ATOM 2265 N N . LYS B 1 51 ? -13.203 5.203 -14.953 1 97.12 51 LYS B N 1
ATOM 2266 C CA . LYS B 1 51 ? -13.609 6.578 -14.688 1 97.12 51 LYS B CA 1
ATOM 2267 C C . LYS B 1 51 ? -13.562 6.883 -13.195 1 97.12 51 LYS B C 1
ATOM 2269 O O . LYS B 1 51 ? -13.039 7.914 -12.773 1 97.12 51 LYS B O 1
ATOM 2274 N N . ASN B 1 52 ? -14.148 5.992 -12.43 1 96.88 52 ASN B N 1
ATOM 2275 C CA . ASN B 1 52 ? -14.164 6.168 -10.977 1 96.88 52 ASN B CA 1
ATOM 2276 C C . ASN B 1 52 ? -12.758 6.199 -10.398 1 96.88 52 ASN B C 1
ATOM 2278 O O . ASN B 1 52 ? -12.484 6.949 -9.453 1 96.88 52 ASN B O 1
ATOM 2282 N N . GLU B 1 53 ? -11.898 5.363 -10.906 1 96.06 53 GLU B N 1
ATOM 2283 C CA . GLU B 1 53 ? -10.516 5.336 -10.438 1 96.06 53 GLU B CA 1
ATOM 2284 C C . GLU B 1 53 ? -9.828 6.676 -10.672 1 96.06 53 GLU B C 1
ATOM 2286 O O . GLU B 1 53 ? -9.102 7.168 -9.805 1 96.06 53 GLU B O 1
ATOM 2291 N N . LYS B 1 54 ? -10.023 7.27 -11.805 1 96.25 54 LYS B N 1
ATOM 2292 C CA . LYS B 1 54 ? -9.469 8.586 -12.109 1 96.25 54 LYS B CA 1
ATOM 2293 C C . LYS B 1 54 ? -10 9.641 -11.141 1 96.25 54 LYS B C 1
ATOM 2295 O O . LYS B 1 54 ? -9.258 10.516 -10.695 1 96.25 54 LYS B O 1
ATOM 2300 N N . GLU B 1 55 ? -11.266 9.523 -10.867 1 97.62 55 GLU B N 1
ATOM 2301 C CA . GLU B 1 55 ? -11.875 10.461 -9.93 1 97.62 55 GLU B CA 1
ATOM 2302 C C . GLU B 1 55 ? -11.32 10.266 -8.523 1 97.62 55 GLU B C 1
ATOM 2304 O O . GLU B 1 55 ? -11.102 11.242 -7.797 1 97.62 55 GLU B O 1
ATOM 2309 N N . ILE B 1 56 ? -11.109 9.039 -8.133 1 97.38 56 ILE B N 1
ATOM 2310 C CA . ILE B 1 56 ? -10.531 8.734 -6.832 1 97.38 56 ILE B CA 1
ATOM 2311 C C . ILE B 1 56 ? -9.133 9.352 -6.73 1 97.38 56 ILE B C 1
ATOM 2313 O O . ILE B 1 56 ? -8.789 9.953 -5.711 1 97.38 56 ILE B O 1
ATOM 2317 N N . ASP B 1 57 ? -8.406 9.25 -7.801 1 94.44 57 ASP B N 1
ATOM 2318 C CA . ASP B 1 57 ? -7.074 9.859 -7.848 1 94.44 57 ASP B CA 1
ATOM 2319 C C . ASP B 1 57 ? -7.152 11.367 -7.656 1 94.44 57 ASP B C 1
ATOM 2321 O O . ASP B 1 57 ? -6.359 11.945 -6.91 1 94.44 57 ASP B O 1
ATOM 2325 N N . LYS B 1 58 ? -8.062 11.945 -8.297 1 95.56 58 LYS B N 1
ATOM 2326 C CA . LYS B 1 58 ? -8.242 13.391 -8.203 1 95.56 58 LYS B CA 1
ATOM 2327 C C . LYS B 1 58 ? -8.641 13.812 -6.789 1 95.56 58 LYS B C 1
ATOM 2329 O O . LYS B 1 58 ? -8.141 14.812 -6.27 1 95.56 58 LYS B O 1
ATOM 2334 N N . PHE B 1 59 ? -9.547 13.016 -6.207 1 95.56 59 PHE B N 1
ATOM 2335 C CA . PHE B 1 59 ? -9.969 13.281 -4.84 1 95.56 59 PHE B CA 1
ATOM 2336 C C . PHE B 1 59 ? -8.781 13.242 -3.887 1 95.56 59 PHE B C 1
ATOM 2338 O O . PHE B 1 59 ? -8.656 14.094 -3.002 1 95.56 59 PHE B O 1
ATOM 2345 N N . GLU B 1 60 ? -7.961 12.219 -4.055 1 95 60 GLU B N 1
ATOM 2346 C CA . GLU B 1 60 ? -6.82 12.062 -3.158 1 95 60 GLU B CA 1
ATOM 2347 C C . GLU B 1 60 ? -5.91 13.281 -3.199 1 95 60 GLU B C 1
ATOM 2349 O O . GLU B 1 60 ? -5.52 13.805 -2.154 1 95 60 GLU B O 1
ATOM 2354 N N . VAL B 1 61 ? -5.605 13.797 -4.387 1 91.5 61 VAL B N 1
ATOM 2355 C CA . VAL B 1 61 ? -4.734 14.953 -4.566 1 91.5 61 VAL B CA 1
ATOM 2356 C C . VAL B 1 61 ? -5.391 16.188 -3.967 1 91.5 61 VAL B C 1
ATOM 2358 O O . VAL B 1 61 ? -4.77 16.922 -3.184 1 91.5 61 VAL B O 1
ATOM 2361 N N . LYS B 1 62 ? -6.598 16.359 -4.309 1 94.31 62 LYS B N 1
ATOM 2362 C CA . LYS B 1 62 ? -7.324 17.547 -3.859 1 94.31 62 LYS B CA 1
ATOM 2363 C C . LYS B 1 62 ? -7.449 17.578 -2.34 1 94.31 62 LYS B C 1
ATOM 2365 O O . LYS B 1 62 ? -7.188 18.594 -1.704 1 94.31 62 LYS B O 1
ATOM 2370 N N . LEU B 1 63 ? -7.887 16.484 -1.767 1 95.06 63 LEU B N 1
ATOM 2371 C CA . LEU B 1 63 ? -8.094 16.391 -0.325 1 95.06 63 LEU B CA 1
ATOM 2372 C C . LEU B 1 63 ? -6.781 16.609 0.425 1 95.06 63 LEU B C 1
ATOM 2374 O O . LEU B 1 63 ? -6.754 17.312 1.439 1 95.06 63 LEU B O 1
ATOM 2378 N N . SER B 1 64 ? -5.738 16.016 -0.058 1 89.12 64 SER B N 1
ATOM 2379 C CA . SER B 1 64 ? -4.43 16.188 0.563 1 89.12 64 SER B CA 1
ATOM 2380 C C . SER B 1 64 ? -4.023 17.656 0.583 1 89.12 64 SER B C 1
ATOM 2382 O O . SER B 1 64 ? -3.572 18.172 1.61 1 89.12 64 SER B O 1
ATOM 2384 N N . ASN B 1 65 ? -4.234 18.297 -0.549 1 87.62 65 ASN B N 1
ATOM 2385 C CA . ASN B 1 65 ? -3.896 19.703 -0.648 1 87.62 65 ASN B CA 1
ATOM 2386 C C . ASN B 1 65 ? -4.789 20.562 0.246 1 87.62 65 ASN B C 1
ATOM 2388 O O . ASN B 1 65 ? -4.316 21.5 0.896 1 87.62 65 ASN B O 1
ATOM 2392 N N . ASP B 1 66 ? -6.039 20.25 0.234 1 93.62 66 ASP B N 1
ATOM 2393 C CA . ASP B 1 66 ? -6.98 21.016 1.052 1 93.62 66 ASP B CA 1
ATOM 2394 C C . ASP B 1 66 ? -6.652 20.875 2.537 1 93.62 66 ASP B C 1
ATOM 2396 O O . ASP B 1 66 ? -6.738 21.844 3.289 1 93.62 66 ASP B O 1
ATOM 2400 N N . ILE B 1 67 ? -6.328 19.688 2.959 1 91.88 67 ILE B N 1
ATOM 2401 C CA . ILE B 1 67 ? -5.977 19.438 4.352 1 91.88 67 ILE B CA 1
ATOM 2402 C C . ILE B 1 67 ? -4.746 20.266 4.73 1 91.88 67 ILE B C 1
ATOM 2404 O O . ILE B 1 67 ? -4.738 20.953 5.762 1 91.88 67 ILE B O 1
ATOM 2408 N N . ILE B 1 68 ? -3.777 20.25 3.857 1 84.31 68 ILE B N 1
ATOM 2409 C CA . ILE B 1 68 ? -2.549 21 4.094 1 84.31 68 ILE B CA 1
ATOM 2410 C C . ILE B 1 68 ? -2.861 22.484 4.176 1 84.31 68 ILE B C 1
ATOM 2412 O O . ILE B 1 68 ? -2.381 23.188 5.074 1 84.31 68 ILE B O 1
ATOM 2416 N N . ASN B 1 69 ? -3.652 22.984 3.301 1 86.75 69 ASN B N 1
ATOM 2417 C CA . ASN B 1 69 ? -4.027 24.391 3.287 1 86.75 69 ASN B CA 1
ATOM 2418 C C . ASN B 1 69 ? -4.766 24.781 4.562 1 86.75 69 ASN B C 1
ATOM 2420 O O . ASN B 1 69 ? -4.539 25.875 5.105 1 86.75 69 ASN B O 1
ATOM 2424 N N . ILE B 1 70 ? -5.645 23.953 4.996 1 91.38 70 ILE B N 1
ATOM 2425 C CA . ILE B 1 70 ? -6.395 24.219 6.219 1 91.38 70 ILE B CA 1
ATOM 2426 C C . ILE B 1 70 ? -5.438 24.297 7.406 1 91.38 70 ILE B C 1
ATOM 2428 O O . ILE B 1 70 ? -5.566 25.188 8.258 1 91.38 70 ILE B O 1
ATOM 2432 N N . ILE B 1 71 ? -4.504 23.391 7.438 1 85.44 71 ILE B N 1
ATOM 2433 C CA . ILE B 1 71 ? -3.545 23.359 8.531 1 85.44 71 ILE B CA 1
ATOM 2434 C C . ILE B 1 71 ? -2.717 24.641 8.531 1 85.44 71 ILE B C 1
ATOM 2436 O O . ILE B 1 71 ? -2.539 25.266 9.578 1 85.44 71 ILE B O 1
ATOM 2440 N N . VAL B 1 72 ? -2.311 25.125 7.352 1 79.88 72 VAL B N 1
ATOM 2441 C CA . VAL B 1 72 ? -1.435 26.281 7.199 1 79.88 72 VAL B CA 1
ATOM 2442 C C . VAL B 1 72 ? -2.215 27.562 7.488 1 79.88 72 VAL B C 1
ATOM 2444 O O . VAL B 1 72 ? -1.743 28.422 8.227 1 79.88 72 VAL B O 1
ATOM 2447 N N . LEU B 1 73 ? -3.332 27.609 7.012 1 84 73 LEU B N 1
ATOM 2448 C CA . LEU B 1 73 ? -4.066 28.875 7.023 1 84 73 LEU B CA 1
ATOM 2449 C C . LEU B 1 73 ? -4.742 29.094 8.375 1 84 73 LEU B C 1
ATOM 2451 O O . LEU B 1 73 ? -4.867 30.234 8.828 1 84 73 LEU B O 1
ATOM 2455 N N . TYR B 1 74 ? -5.172 27.984 9.008 1 87.44 74 TYR B N 1
ATOM 2456 C CA . TYR B 1 74 ? -6.082 28.203 10.133 1 87.44 74 TYR B CA 1
ATOM 2457 C C . TYR B 1 74 ? -5.504 27.625 11.414 1 87.44 74 TYR B C 1
ATOM 2459 O O . TYR B 1 74 ? -6.109 27.75 12.484 1 87.44 74 TYR B O 1
ATOM 2467 N N . ASN B 1 75 ? -4.426 26.953 11.305 1 81.25 75 ASN B N 1
ATOM 2468 C CA . ASN B 1 75 ? -3.746 26.422 12.477 1 81.25 75 ASN B CA 1
ATOM 2469 C C . ASN B 1 75 ? -4.727 25.719 13.422 1 81.25 75 ASN B C 1
ATOM 2471 O O . ASN B 1 75 ? -4.871 26.125 14.578 1 81.25 75 ASN B O 1
ATOM 2475 N N . PRO B 1 76 ? -5.281 24.734 12.945 1 85 76 PRO B N 1
ATOM 2476 C CA . PRO B 1 76 ? -6.297 24.016 13.734 1 85 76 PRO B CA 1
ATOM 2477 C C . PRO B 1 76 ? -5.77 23.547 15.086 1 85 76 PRO B C 1
ATOM 2479 O O . PRO B 1 76 ? -4.566 23.312 15.234 1 85 76 PRO B O 1
ATOM 2482 N N . MET B 1 77 ? -6.652 23.422 16.031 1 83.31 77 MET B N 1
ATOM 2483 C CA . MET B 1 77 ? -6.305 22.922 17.359 1 83.31 77 MET B CA 1
ATOM 2484 C C . MET B 1 77 ? -5.984 21.438 17.328 1 83.31 77 MET B C 1
ATOM 2486 O O . MET B 1 77 ? -6.156 20.781 16.281 1 83.31 77 MET B O 1
ATOM 2490 N N . ALA B 1 78 ? -5.59 20.938 18.516 1 79.19 78 ALA B N 1
ATOM 2491 C CA . ALA B 1 78 ? -5.039 19.594 18.609 1 79.19 78 ALA B CA 1
ATOM 2492 C C . ALA B 1 78 ? -6.02 18.562 18.062 1 79.19 78 ALA B C 1
ATOM 2494 O O . ALA B 1 78 ? -5.664 17.766 17.188 1 79.19 78 ALA B O 1
ATOM 2495 N N . ALA B 1 79 ? -7.254 18.609 18.469 1 84 79 ALA B N 1
ATOM 2496 C CA . ALA B 1 79 ? -8.25 17.625 18.047 1 84 79 ALA B CA 1
ATOM 2497 C C . ALA B 1 79 ? -8.555 17.75 16.562 1 84 79 ALA B C 1
ATOM 2499 O O . ALA B 1 79 ? -8.719 16.75 15.859 1 84 79 ALA B O 1
ATOM 2500 N N . GLU B 1 80 ? -8.625 18.969 16.078 1 88.62 80 GLU B N 1
ATOM 2501 C CA . GLU B 1 80 ? -8.875 19.219 14.664 1 88.62 80 GLU B CA 1
ATOM 2502 C C . GLU B 1 80 ? -7.715 18.734 13.805 1 88.62 80 GLU B C 1
ATOM 2504 O O . GLU B 1 80 ? -7.926 18.188 12.719 1 88.62 80 GLU B O 1
ATOM 2509 N N . LEU B 1 81 ? -6.617 18.938 14.32 1 86.88 81 LEU B N 1
ATOM 2510 C CA . LEU B 1 81 ? -5.418 18.516 13.594 1 86.88 81 LEU B CA 1
ATOM 2511 C C . LEU B 1 81 ? -5.352 17 13.5 1 86.88 81 LEU B C 1
ATOM 2513 O O . LEU B 1 81 ? -5.027 16.453 12.438 1 86.88 81 LEU B O 1
ATOM 2517 N N . ARG B 1 82 ? -5.656 16.359 14.609 1 87.38 82 ARG B N 1
ATOM 2518 C CA . ARG B 1 82 ? -5.676 14.906 14.586 1 87.38 82 ARG B CA 1
ATOM 2519 C C . ARG B 1 82 ? -6.66 14.383 13.539 1 87.38 82 ARG B C 1
ATOM 2521 O O . ARG B 1 82 ? -6.367 13.422 12.828 1 87.38 82 ARG B O 1
ATOM 2528 N N . LEU B 1 83 ? -7.785 15.016 13.539 1 93.38 83 LEU B N 1
ATOM 2529 C CA . LEU B 1 83 ? -8.797 14.609 12.562 1 93.38 83 LEU B CA 1
ATOM 2530 C C . LEU B 1 83 ? -8.297 14.828 11.141 1 93.38 83 LEU B C 1
ATOM 2532 O O . LEU B 1 83 ? -8.461 13.961 10.281 1 93.38 83 LEU B O 1
ATOM 2536 N N . LEU B 1 84 ? -7.711 15.992 10.906 1 93.5 84 LEU B N 1
ATOM 2537 C CA . LEU B 1 84 ? -7.191 16.312 9.586 1 93.5 84 LEU B CA 1
ATOM 2538 C C . LEU B 1 84 ? -6.117 15.312 9.164 1 93.5 84 LEU B C 1
ATOM 2540 O O . LEU B 1 84 ? -6.102 14.844 8.023 1 93.5 84 LEU B O 1
ATOM 2544 N N . MET B 1 85 ? -5.277 14.922 10.062 1 90.81 85 MET B N 1
ATOM 2545 C CA . MET B 1 85 ? -4.219 13.969 9.766 1 90.81 85 MET B CA 1
ATOM 2546 C C . MET B 1 85 ? -4.793 12.578 9.523 1 90.81 85 MET B C 1
ATOM 2548 O O . MET B 1 85 ? -4.297 11.844 8.664 1 90.81 85 MET B O 1
ATOM 2552 N N . ALA B 1 86 ? -5.773 12.242 10.312 1 93.81 86 ALA B N 1
ATOM 2553 C CA . ALA B 1 86 ? -6.453 10.969 10.086 1 93.81 86 ALA B CA 1
ATOM 2554 C C . ALA B 1 86 ? -7.098 10.93 8.711 1 93.81 86 ALA B C 1
ATOM 2556 O O . ALA B 1 86 ? -7.039 9.914 8.016 1 93.81 86 ALA B O 1
ATOM 2557 N N . MET B 1 87 ? -7.699 12.031 8.344 1 96.38 87 MET B N 1
ATOM 2558 C CA . MET B 1 87 ? -8.297 12.125 7.016 1 96.38 87 MET B CA 1
ATOM 2559 C C . MET B 1 87 ? -7.234 12.016 5.93 1 96.38 87 MET B C 1
ATOM 2561 O O . MET B 1 87 ? -7.461 11.383 4.895 1 96.38 87 MET B O 1
ATOM 2565 N N . TYR B 1 88 ? -6.141 12.602 6.176 1 92.81 88 TYR B N 1
ATOM 2566 C CA . TYR B 1 88 ? -5.027 12.539 5.238 1 92.81 88 TYR B CA 1
ATOM 2567 C C . TYR B 1 88 ? -4.57 11.102 5.031 1 92.81 88 TYR B C 1
ATOM 2569 O O . TYR B 1 88 ? -4.469 10.633 3.895 1 92.81 88 TYR B O 1
ATOM 2577 N N . ARG B 1 89 ? -4.344 10.438 6.086 1 92.75 89 ARG B N 1
ATOM 2578 C CA . ARG B 1 89 ? -3.936 9.039 6.027 1 92.75 89 ARG B CA 1
ATOM 2579 C C . ARG B 1 89 ? -4.988 8.188 5.32 1 92.75 89 ARG B C 1
ATOM 2581 O O . ARG B 1 89 ? -4.656 7.359 4.469 1 92.75 89 ARG B O 1
ATOM 2588 N N . THR B 1 90 ? -6.188 8.406 5.723 1 97 90 THR B N 1
ATOM 2589 C CA . THR B 1 90 ? -7.293 7.648 5.148 1 97 90 THR B CA 1
ATOM 2590 C C . THR B 1 90 ? -7.383 7.879 3.643 1 97 90 THR B C 1
ATOM 2592 O O . THR B 1 90 ? -7.66 6.949 2.883 1 97 90 THR B O 1
ATOM 2595 N N . SER B 1 91 ? -7.152 9.133 3.238 1 96.25 91 SER B N 1
ATOM 2596 C CA . SER B 1 91 ? -7.215 9.445 1.815 1 96.25 91 SER B CA 1
ATOM 2597 C C . SER B 1 91 ? -6.227 8.602 1.019 1 96.25 91 SER B C 1
ATOM 2599 O O . SER B 1 91 ? -6.523 8.18 -0.099 1 96.25 91 SER B O 1
ATOM 2601 N N . LEU B 1 92 ? -5.094 8.297 1.577 1 93.5 92 LEU B N 1
ATOM 2602 C CA . LEU B 1 92 ? -4.102 7.445 0.926 1 93.5 92 LEU B CA 1
ATOM 2603 C C . LEU B 1 92 ? -4.586 6.004 0.843 1 93.5 92 LEU B C 1
ATOM 2605 O O . LEU B 1 92 ? -4.422 5.348 -0.188 1 93.5 92 LEU B O 1
ATOM 2609 N N . ASN B 1 93 ? -5.176 5.574 1.904 1 96.44 93 ASN B N 1
ATOM 2610 C CA . ASN B 1 93 ? -5.715 4.219 1.906 1 96.44 93 ASN B CA 1
ATOM 2611 C C . ASN B 1 93 ? -6.832 4.055 0.879 1 96.44 93 ASN B C 1
ATOM 2613 O O . ASN B 1 93 ? -6.91 3.033 0.195 1 96.44 93 ASN B O 1
ATOM 2617 N N . VAL B 1 94 ? -7.695 5.066 0.807 1 98.12 94 VAL B N 1
ATOM 2618 C CA . VAL B 1 94 ? -8.82 5.02 -0.118 1 98.12 94 VAL B CA 1
ATOM 2619 C C . VAL B 1 94 ? -8.312 4.918 -1.553 1 98.12 94 VAL B C 1
ATOM 2621 O O . VAL B 1 94 ? -8.812 4.109 -2.34 1 98.12 94 VAL B O 1
ATOM 2624 N N . GLU B 1 95 ? -7.371 5.715 -1.832 1 96.81 95 GLU B N 1
ATOM 2625 C CA . GLU B 1 95 ? -6.766 5.664 -3.16 1 96.81 95 GLU B CA 1
ATOM 2626 C C . GLU B 1 95 ? -6.195 4.281 -3.457 1 96.81 95 GLU B C 1
ATOM 2628 O O . GLU B 1 95 ? -6.391 3.744 -4.551 1 96.81 95 GLU B O 1
ATOM 2633 N N . LYS B 1 96 ? -5.551 3.717 -2.52 1 95.69 96 LYS B N 1
ATOM 2634 C CA . LYS B 1 96 ? -4.957 2.395 -2.699 1 95.69 96 LYS B CA 1
ATOM 2635 C C . LYS B 1 96 ? -6.035 1.335 -2.914 1 95.69 96 LYS B C 1
ATOM 2637 O O . LYS B 1 96 ? -5.887 0.456 -3.766 1 95.69 96 LYS B O 1
ATOM 2642 N N . ILE B 1 97 ? -7.051 1.423 -2.135 1 98.31 97 ILE B N 1
ATOM 2643 C CA . ILE B 1 97 ? -8.148 0.476 -2.299 1 98.31 97 ILE B CA 1
ATOM 2644 C C . ILE B 1 97 ? -8.75 0.619 -3.693 1 98.31 97 ILE B C 1
ATOM 2646 O O . ILE B 1 97 ? -9.016 -0.379 -4.371 1 98.31 97 ILE B O 1
ATOM 2650 N N . GLY B 1 98 ? -9.016 1.871 -4.09 1 97.81 98 GLY B N 1
ATOM 2651 C CA . GLY B 1 98 ? -9.508 2.102 -5.438 1 97.81 98 GLY B CA 1
ATOM 2652 C C . GLY B 1 98 ? -8.641 1.465 -6.508 1 97.81 98 GLY B C 1
ATOM 2653 O O . GLY B 1 98 ? -9.148 0.856 -7.449 1 97.81 98 GLY B O 1
ATOM 2654 N N . ASP B 1 99 ? -7.375 1.582 -6.352 1 95.12 99 ASP B N 1
ATOM 2655 C CA . ASP B 1 99 ? -6.43 0.989 -7.289 1 95.12 99 ASP B CA 1
ATOM 2656 C C . ASP B 1 99 ? -6.547 -0.533 -7.301 1 95.12 99 ASP B C 1
ATOM 2658 O O . ASP B 1 99 ? -6.523 -1.156 -8.367 1 95.12 99 ASP B O 1
ATOM 2662 N N . MET B 1 100 ? -6.629 -1.097 -6.16 1 96.94 100 MET B N 1
ATOM 2663 C CA . MET B 1 100 ? -6.734 -2.549 -6.055 1 96.94 100 MET B CA 1
ATOM 2664 C C . MET B 1 100 ? -8.016 -3.051 -6.707 1 96.94 100 MET B C 1
ATOM 2666 O O . MET B 1 100 ? -8.008 -4.07 -7.402 1 96.94 100 MET B O 1
ATOM 2670 N N . VAL B 1 101 ? -9.086 -2.303 -6.484 1 97.88 101 VAL B N 1
ATOM 2671 C CA . VAL B 1 101 ? -10.359 -2.668 -7.098 1 97.88 101 VAL B CA 1
ATOM 2672 C C . VAL B 1 101 ? -10.227 -2.631 -8.617 1 97.88 101 VAL B C 1
ATOM 2674 O O . VAL B 1 101 ? -10.648 -3.562 -9.305 1 97.88 101 VAL B O 1
ATOM 2677 N N . ALA B 1 102 ? -9.648 -1.597 -9.117 1 96.31 102 ALA B N 1
ATOM 2678 C CA . ALA B 1 102 ? -9.453 -1.473 -10.562 1 96.31 102 ALA B CA 1
ATOM 2679 C C . ALA B 1 102 ? -8.602 -2.621 -11.102 1 96.31 102 ALA B C 1
ATOM 2681 O O . ALA B 1 102 ? -8.898 -3.172 -12.164 1 96.31 102 ALA B O 1
ATOM 2682 N N . ASN B 1 103 ? -7.582 -3.027 -10.383 1 94.19 103 ASN B N 1
ATOM 2683 C CA . ASN B 1 103 ? -6.715 -4.125 -10.797 1 94.19 103 ASN B CA 1
ATOM 2684 C C . ASN B 1 103 ? -7.469 -5.453 -10.812 1 94.19 103 ASN B C 1
ATOM 2686 O O . ASN B 1 103 ? -7.285 -6.266 -11.727 1 94.19 103 ASN B O 1
ATOM 2690 N N . ILE B 1 104 ? -8.258 -5.656 -9.805 1 96 104 ILE B N 1
ATOM 2691 C CA . ILE B 1 104 ? -9.047 -6.883 -9.734 1 96 104 ILE B CA 1
ATOM 2692 C C . ILE B 1 104 ? -9.969 -6.969 -10.953 1 96 104 ILE B C 1
ATOM 2694 O O . ILE B 1 104 ? -10.016 -7.996 -11.625 1 96 104 ILE B O 1
ATOM 2698 N N . ILE B 1 105 ? -10.617 -5.91 -11.242 1 94.81 105 ILE B N 1
ATOM 2699 C CA . ILE B 1 105 ? -11.578 -5.879 -12.344 1 94.81 105 ILE B CA 1
ATOM 2700 C C . ILE B 1 105 ? -10.852 -6.102 -13.664 1 94.81 105 ILE B C 1
ATOM 2702 O O . ILE B 1 105 ? -11.328 -6.836 -14.531 1 94.81 105 ILE B O 1
ATOM 2706 N N . ARG B 1 106 ? -9.703 -5.508 -13.805 1 92.06 106 ARG B N 1
ATOM 2707 C CA . ARG B 1 106 ? -8.891 -5.723 -14.992 1 92.06 106 ARG B CA 1
ATOM 2708 C C . ARG B 1 106 ? -8.492 -7.188 -15.133 1 92.06 106 ARG B C 1
ATOM 2710 O O . ARG B 1 106 ? -8.516 -7.742 -16.234 1 92.06 106 ARG B O 1
ATOM 2717 N N . ASN B 1 107 ? -8.07 -7.754 -14.016 1 89.19 107 ASN B N 1
ATOM 2718 C CA . ASN B 1 107 ? -7.672 -9.156 -14.023 1 89.19 107 ASN B CA 1
ATOM 2719 C C . ASN B 1 107 ? -8.836 -10.07 -14.406 1 89.19 107 ASN B C 1
ATOM 2721 O O . ASN B 1 107 ? -8.648 -11.055 -15.117 1 89.19 107 ASN B O 1
ATOM 2725 N N . ILE B 1 108 ? -10 -9.773 -13.891 1 90.69 108 ILE B N 1
ATOM 2726 C CA . ILE B 1 108 ? -11.188 -10.555 -14.227 1 90.69 108 ILE B CA 1
ATOM 2727 C C . ILE B 1 108 ? -11.492 -10.43 -15.711 1 90.69 108 ILE B C 1
ATOM 2729 O O . ILE B 1 108 ? -11.797 -11.422 -16.375 1 90.69 108 ILE B O 1
ATOM 2733 N N . LYS B 1 109 ? -11.367 -9.266 -16.234 1 88.25 109 LYS B N 1
ATOM 2734 C CA . LYS B 1 109 ? -11.664 -9.016 -17.641 1 88.25 109 LYS B CA 1
ATOM 2735 C C . LYS B 1 109 ? -10.719 -9.797 -18.547 1 88.25 109 LYS B C 1
ATOM 2737 O O . LYS B 1 109 ? -11.125 -10.242 -19.625 1 88.25 109 LYS B O 1
ATOM 2742 N N . LYS B 1 110 ? -9.531 -10.008 -18.094 1 83.44 110 LYS B N 1
ATOM 2743 C CA . LYS B 1 110 ? -8.516 -10.68 -18.906 1 83.44 110 LYS B CA 1
ATOM 2744 C C . LYS B 1 110 ? -8.625 -12.195 -18.781 1 83.44 110 LYS B C 1
ATOM 2746 O O . LYS B 1 110 ? -7.98 -12.93 -19.531 1 83.44 110 LYS B O 1
ATOM 2751 N N . ALA B 1 111 ? -9.406 -12.656 -17.891 1 80.06 111 ALA B N 1
ATOM 2752 C CA . ALA B 1 111 ? -9.484 -14.094 -17.656 1 80.06 111 ALA B CA 1
ATOM 2753 C C . ALA B 1 111 ? -10.133 -14.82 -18.828 1 80.06 111 ALA B C 1
ATOM 2755 O O . ALA B 1 111 ? -11.156 -14.367 -19.344 1 80.06 111 ALA B O 1
ATOM 2756 N N . ASP B 1 112 ? -9.5 -15.859 -19.203 1 71.5 112 ASP B N 1
ATOM 2757 C CA . ASP B 1 112 ? -9.953 -16.625 -20.359 1 71.5 112 ASP B CA 1
ATOM 2758 C C . ASP B 1 112 ? -10.805 -17.812 -19.922 1 71.5 112 ASP B C 1
ATOM 2760 O O . ASP B 1 112 ? -11.617 -18.328 -20.703 1 71.5 112 ASP B O 1
ATOM 2764 N N . ASP B 1 113 ? -10.555 -18.25 -18.797 1 79.12 113 ASP B N 1
ATOM 2765 C CA . ASP B 1 113 ? -11.258 -19.438 -18.328 1 79.12 113 ASP B CA 1
ATOM 2766 C C . ASP B 1 113 ? -12.352 -19.078 -17.328 1 79.12 113 ASP B C 1
ATOM 2768 O O . ASP B 1 113 ? -12.164 -19.219 -16.109 1 79.12 113 ASP B O 1
ATOM 2772 N N . VAL B 1 114 ? -13.484 -18.781 -17.75 1 77.88 114 VAL B N 1
ATOM 2773 C CA . VAL B 1 114 ? -14.617 -18.281 -16.984 1 77.88 114 VAL B CA 1
ATOM 2774 C C . VAL B 1 114 ? -15.148 -19.391 -16.078 1 77.88 114 VAL B C 1
ATOM 2776 O O . VAL B 1 114 ? -15.516 -19.141 -14.922 1 77.88 114 VAL B O 1
ATOM 2779 N N . LYS B 1 115 ? -15.078 -20.578 -16.516 1 81.12 115 LYS B N 1
ATOM 2780 C CA . LYS B 1 115 ? -15.633 -21.703 -15.758 1 81.12 115 LYS B CA 1
ATOM 2781 C C . LYS B 1 115 ? -14.82 -21.953 -14.492 1 81.12 115 LYS B C 1
ATOM 2783 O O . LYS B 1 115 ? -15.383 -22.172 -13.422 1 81.12 115 LYS B O 1
ATOM 2788 N N . ALA B 1 116 ? -13.555 -21.938 -14.633 1 79.5 116 ALA B N 1
ATOM 2789 C CA . ALA B 1 116 ? -12.688 -22.156 -13.469 1 79.5 116 ALA B CA 1
ATOM 2790 C C . ALA B 1 116 ? -12.867 -21.047 -12.438 1 79.5 116 ALA B C 1
ATOM 2792 O O . ALA B 1 116 ? -12.875 -21.312 -11.234 1 79.5 116 ALA B O 1
ATOM 2793 N N . PHE B 1 117 ? -13.086 -19.859 -12.922 1 85.19 117 PHE B N 1
ATOM 2794 C CA . PHE B 1 117 ? -13.336 -18.734 -12.031 1 85.19 117 PHE B CA 1
ATOM 2795 C C . PHE B 1 117 ? -14.656 -18.922 -11.289 1 85.19 117 PHE B C 1
ATOM 2797 O O . PHE B 1 117 ? -14.711 -18.75 -10.07 1 85.19 117 PHE B O 1
ATOM 2804 N N . GLN B 1 118 ? -15.633 -19.344 -11.992 1 87.19 118 GLN B N 1
ATOM 2805 C CA . GLN B 1 118 ? -16.969 -19.484 -11.445 1 87.19 118 GLN B CA 1
ATOM 2806 C C . GLN B 1 118 ? -17 -20.516 -10.32 1 87.19 118 GLN B C 1
ATOM 2808 O O . GLN B 1 118 ? -17.766 -20.375 -9.359 1 87.19 118 GLN B O 1
ATOM 2813 N N . SER B 1 119 ? -16.188 -21.5 -10.43 1 88.94 119 SER B N 1
ATOM 2814 C CA . SER B 1 119 ? -16.141 -22.562 -9.43 1 88.94 119 SER B CA 1
ATOM 2815 C C . SER B 1 119 ? -15.633 -22.047 -8.086 1 88.94 119 SER B C 1
ATOM 2817 O O . SER B 1 119 ? -15.781 -22.703 -7.059 1 88.94 119 SER B O 1
ATOM 2819 N N . HIS B 1 120 ? -15.102 -20.812 -8.062 1 91.75 120 HIS B N 1
ATOM 2820 C CA . HIS B 1 120 ? -14.523 -20.266 -6.84 1 91.75 120 HIS B CA 1
ATOM 2821 C C . HIS B 1 120 ? -15.18 -18.953 -6.445 1 91.75 120 HIS B C 1
ATOM 2823 O O . HIS B 1 120 ? -14.742 -18.297 -5.5 1 91.75 120 HIS B O 1
ATOM 2829 N N . THR B 1 121 ? -16.234 -18.609 -7.09 1 92.31 121 THR B N 1
ATOM 2830 C CA . THR B 1 121 ? -16.891 -17.328 -6.918 1 92.31 121 THR B CA 1
ATOM 2831 C C . THR B 1 121 ? -17.375 -17.156 -5.48 1 92.31 121 THR B C 1
ATOM 2833 O O . THR B 1 121 ? -17.172 -16.094 -4.875 1 92.31 121 THR B O 1
ATOM 2836 N N . GLU B 1 122 ? -17.984 -18.203 -4.957 1 93.56 122 GLU B N 1
ATOM 2837 C CA . GLU B 1 122 ? -18.547 -18.109 -3.619 1 93.56 122 GLU B CA 1
ATOM 2838 C C . GLU B 1 122 ? -17.469 -17.828 -2.576 1 93.56 122 GLU B C 1
ATOM 2840 O O . GLU B 1 122 ? -17.656 -16.969 -1.699 1 93.56 122 GLU B O 1
ATOM 2845 N N . ALA B 1 123 ? -16.422 -18.516 -2.684 1 94.62 123 ALA B N 1
ATOM 2846 C CA . ALA B 1 123 ? -15.32 -18.328 -1.739 1 94.62 123 ALA B CA 1
ATOM 2847 C C . ALA B 1 123 ? -14.742 -16.922 -1.847 1 94.62 123 ALA B C 1
ATOM 2849 O O . ALA B 1 123 ? -14.445 -16.297 -0.832 1 94.62 123 ALA B O 1
ATOM 2850 N N . ILE B 1 124 ? -14.609 -16.438 -3.051 1 95.5 124 ILE B N 1
ATOM 2851 C CA . ILE B 1 124 ? -14.07 -15.102 -3.295 1 95.5 124 ILE B CA 1
ATOM 2852 C C . ILE B 1 124 ? -15.031 -14.055 -2.734 1 95.5 124 ILE B C 1
ATOM 2854 O O . ILE B 1 124 ? -14.594 -13.102 -2.08 1 95.5 124 ILE B O 1
ATOM 2858 N N . LEU B 1 125 ? -16.281 -14.273 -2.936 1 95.69 125 LEU B N 1
ATOM 2859 C CA . LEU B 1 125 ? -17.312 -13.344 -2.475 1 95.69 125 LEU B CA 1
ATOM 2860 C C . LEU B 1 125 ? -17.328 -13.258 -0.952 1 95.69 125 LEU B C 1
ATOM 2862 O O . LEU B 1 125 ? -17.5 -12.18 -0.386 1 95.69 125 LEU B O 1
ATOM 2866 N N . ASP B 1 126 ? -17.141 -14.375 -0.324 1 96.5 126 ASP B N 1
ATOM 2867 C CA . ASP B 1 126 ? -17.125 -14.391 1.136 1 96.5 126 ASP B CA 1
ATOM 2868 C C . ASP B 1 126 ? -16.031 -13.484 1.686 1 96.5 126 ASP B C 1
ATOM 2870 O O . ASP B 1 126 ? -16.266 -12.695 2.604 1 96.5 126 ASP B O 1
ATOM 2874 N N . ILE B 1 127 ? -14.891 -13.547 1.123 1 98.19 127 ILE B N 1
ATOM 2875 C CA . ILE B 1 127 ? -13.766 -12.734 1.577 1 98.19 127 ILE B CA 1
ATOM 2876 C C . ILE B 1 127 ? -14.008 -11.273 1.207 1 98.19 127 ILE B C 1
ATOM 2878 O O . ILE B 1 127 ? -13.781 -10.375 2.023 1 98.19 127 ILE B O 1
ATOM 2882 N N . LEU B 1 128 ? -14.516 -11.055 0.017 1 98 128 LEU B N 1
ATOM 2883 C CA . LEU B 1 128 ? -14.742 -9.711 -0.491 1 98 128 LEU B CA 1
ATOM 2884 C C . LEU B 1 128 ? -15.766 -8.969 0.364 1 98 128 LEU B C 1
ATOM 2886 O O . LEU B 1 128 ? -15.57 -7.809 0.716 1 98 128 LEU B O 1
ATOM 2890 N N . ILE B 1 129 ? -16.812 -9.648 0.713 1 98.19 129 ILE B N 1
ATOM 2891 C CA . ILE B 1 129 ? -17.906 -9.031 1.462 1 98.19 129 ILE B CA 1
ATOM 2892 C C . ILE B 1 129 ? -17.406 -8.586 2.832 1 98.19 129 ILE B C 1
ATOM 2894 O O . ILE B 1 129 ? -17.703 -7.477 3.281 1 98.19 129 ILE B O 1
ATOM 2898 N N . ILE B 1 130 ? -16.625 -9.406 3.479 1 98.69 130 ILE B N 1
ATOM 2899 C CA . ILE B 1 130 ? -16.047 -9.031 4.77 1 98.69 130 ILE B CA 1
ATOM 2900 C C . ILE B 1 130 ? -15.148 -7.812 4.605 1 98.69 130 ILE B C 1
ATOM 2902 O O . ILE B 1 130 ? -15.227 -6.863 5.387 1 98.69 130 ILE B O 1
ATOM 2906 N N . SER B 1 131 ? -14.305 -7.84 3.568 1 98.75 131 SER B N 1
ATOM 2907 C CA . SER B 1 131 ? -13.383 -6.738 3.334 1 98.75 131 SER B CA 1
ATOM 2908 C C . SER B 1 131 ? -14.133 -5.445 3.027 1 98.75 131 SER B C 1
ATOM 2910 O O . SER B 1 131 ? -13.734 -4.367 3.48 1 98.75 131 SER B O 1
ATOM 2912 N N . ILE B 1 132 ? -15.242 -5.547 2.262 1 98.75 132 ILE B N 1
ATOM 2913 C CA . ILE B 1 132 ? -16.062 -4.379 1.955 1 98.75 132 ILE B CA 1
ATOM 2914 C C . ILE B 1 132 ? -16.656 -3.82 3.24 1 98.75 132 ILE B C 1
ATOM 2916 O O . ILE B 1 132 ? -16.641 -2.609 3.469 1 98.75 132 ILE B O 1
ATOM 2920 N N . ASN B 1 133 ? -17.172 -4.699 4.055 1 98.81 133 ASN B N 1
ATOM 2921 C CA . ASN B 1 133 ? -17.719 -4.27 5.336 1 98.81 133 ASN B CA 1
ATOM 2922 C C . ASN B 1 133 ? -16.656 -3.596 6.203 1 98.81 133 ASN B C 1
ATOM 2924 O O . ASN B 1 133 ? -16.953 -2.633 6.914 1 98.81 133 ASN B O 1
ATOM 2928 N N . MET B 1 134 ? -15.484 -4.148 6.18 1 98.81 134 MET B N 1
ATOM 2929 C CA . MET B 1 134 ? -14.375 -3.547 6.918 1 98.81 134 MET B CA 1
ATOM 2930 C C . MET B 1 134 ? -14.117 -2.123 6.441 1 98.81 134 MET B C 1
ATOM 2932 O O . MET B 1 134 ? -13.906 -1.22 7.258 1 98.81 134 MET B O 1
ATOM 2936 N N . VAL B 1 135 ? -14.094 -1.911 5.125 1 98.88 135 VAL B N 1
ATOM 2937 C CA . VAL B 1 135 ? -13.875 -0.576 4.578 1 98.88 135 VAL B CA 1
ATOM 2938 C C . VAL B 1 135 ? -15.008 0.352 5.012 1 98.88 135 VAL B C 1
ATOM 2940 O O . VAL B 1 135 ? -14.758 1.453 5.508 1 98.88 135 VAL B O 1
ATOM 2943 N N . GLU B 1 136 ? -16.234 -0.105 4.859 1 98.81 136 GLU B N 1
ATOM 2944 C CA . GLU B 1 136 ? -17.391 0.695 5.219 1 98.81 136 GLU B CA 1
ATOM 2945 C C . GLU B 1 136 ? -17.359 1.092 6.691 1 98.81 136 GLU B C 1
ATOM 2947 O O . GLU B 1 136 ? -17.516 2.268 7.027 1 98.81 136 GLU B O 1
ATOM 2952 N N . LYS B 1 137 ? -17.141 0.125 7.523 1 98.75 137 LYS B N 1
ATOM 2953 C CA . LYS B 1 137 ? -17.156 0.379 8.961 1 98.75 137 LYS B CA 1
ATOM 2954 C C . LYS B 1 137 ? -15.969 1.244 9.383 1 98.75 137 LYS B C 1
ATOM 2956 O O . LYS B 1 137 ? -16.078 2.062 10.297 1 98.75 137 LYS B O 1
ATOM 2961 N N . SER B 1 138 ? -14.797 1.048 8.781 1 98.69 138 SER B N 1
ATOM 2962 C CA . SER B 1 138 ? -13.641 1.878 9.133 1 98.69 138 SER B CA 1
ATOM 2963 C C . SER B 1 138 ? -13.875 3.334 8.742 1 98.69 138 SER B C 1
ATOM 2965 O O . SER B 1 138 ? -13.508 4.246 9.484 1 98.69 138 SER B O 1
ATOM 2967 N N . LEU B 1 139 ? -14.523 3.564 7.566 1 98.69 139 LEU B N 1
ATOM 2968 C CA . LEU B 1 139 ? -14.852 4.918 7.137 1 98.69 139 LEU B CA 1
ATOM 2969 C C . LEU B 1 139 ? -15.883 5.551 8.062 1 98.69 139 LEU B C 1
ATOM 2971 O O . LEU B 1 139 ? -15.773 6.727 8.414 1 98.69 139 LEU B O 1
ATOM 2975 N N . LEU B 1 140 ? -16.891 4.758 8.477 1 98.25 140 LEU B N 1
ATOM 2976 C CA . LEU B 1 140 ? -17.891 5.23 9.422 1 98.25 140 LEU B CA 1
ATOM 2977 C C . LEU B 1 140 ? -17.266 5.531 10.781 1 98.25 140 LEU B C 1
ATOM 2979 O O . LEU B 1 140 ? -17.672 6.477 11.461 1 98.25 140 LEU B O 1
ATOM 2983 N N . ALA B 1 141 ? -16.297 4.672 11.18 1 97.88 141 ALA B N 1
ATOM 2984 C CA . ALA B 1 141 ? -15.594 4.898 12.438 1 97.88 141 ALA B CA 1
ATOM 2985 C C . ALA B 1 141 ? -14.93 6.273 12.453 1 97.88 141 ALA B C 1
ATOM 2987 O O . ALA B 1 141 ? -15.008 6.992 13.453 1 97.88 141 ALA B O 1
ATOM 2988 N N . LEU B 1 142 ? -14.32 6.637 11.352 1 97.44 142 LEU B N 1
ATOM 2989 C CA . LEU B 1 142 ? -13.656 7.93 11.273 1 97.44 142 LEU B CA 1
ATOM 2990 C C . LEU B 1 142 ? -14.672 9.07 11.242 1 97.44 142 LEU B C 1
ATOM 2992 O O . LEU B 1 142 ? -14.508 10.07 11.945 1 97.44 142 LEU B O 1
ATOM 2996 N N . ARG B 1 143 ? -15.711 8.875 10.477 1 95.62 143 ARG B N 1
ATOM 2997 C CA . ARG B 1 143 ? -16.719 9.914 10.273 1 95.62 143 ARG B CA 1
ATOM 2998 C C . ARG B 1 143 ? -17.484 10.188 11.555 1 95.62 143 ARG B C 1
ATOM 3000 O O . ARG B 1 143 ? -17.766 11.344 11.883 1 95.62 143 ARG B O 1
ATOM 3007 N N . ASN B 1 144 ? -17.766 9.133 12.25 1 94.75 144 ASN B N 1
ATOM 3008 C CA . ASN B 1 144 ? -18.688 9.258 13.375 1 94.75 144 ASN B CA 1
ATOM 3009 C C . ASN B 1 144 ? -17.969 9.086 14.711 1 94.75 144 ASN B C 1
ATOM 3011 O O . ASN B 1 144 ? -18.609 9.062 15.766 1 94.75 144 ASN B O 1
ATOM 3015 N N . ASN B 1 145 ? -16.703 8.922 14.672 1 93.25 145 ASN B N 1
ATOM 3016 C CA . ASN B 1 145 ? -15.945 8.633 15.883 1 93.25 145 ASN B CA 1
ATOM 3017 C C . ASN B 1 145 ? -16.469 7.398 16.609 1 93.25 145 ASN B C 1
ATOM 3019 O O . ASN B 1 145 ? -16.719 7.434 17.812 1 93.25 145 ASN B O 1
ATOM 3023 N N . ASP B 1 146 ? -16.719 6.422 15.867 1 94.56 146 ASP B N 1
ATOM 3024 C CA . ASP B 1 146 ? -17.281 5.18 16.375 1 94.56 146 ASP B CA 1
ATOM 3025 C C . ASP B 1 146 ? -16.188 4.148 16.656 1 94.56 146 ASP B C 1
ATOM 3027 O O . ASP B 1 146 ? -15.773 3.42 15.75 1 94.56 146 ASP B O 1
ATOM 3031 N N . MET B 1 147 ? -15.852 4.027 17.875 1 93.81 147 MET B N 1
ATOM 3032 C CA . MET B 1 147 ? -14.758 3.15 18.281 1 93.81 147 MET B CA 1
ATOM 3033 C C . MET B 1 147 ? -15.125 1.685 18.078 1 93.81 147 MET B C 1
ATOM 3035 O O . MET B 1 147 ? -14.266 0.854 17.797 1 93.81 147 MET B O 1
ATOM 3039 N N . ASP B 1 148 ? -16.375 1.393 18.234 1 96.44 148 ASP B N 1
ATOM 3040 C CA . ASP B 1 148 ? -16.812 0.013 18.047 1 96.44 148 ASP B CA 1
ATOM 3041 C C . ASP B 1 148 ? -16.578 -0.458 16.625 1 96.44 148 ASP B C 1
ATOM 3043 O O . ASP B 1 148 ? -16.125 -1.581 16.391 1 96.44 148 ASP B O 1
ATOM 3047 N N . TYR B 1 149 ? -16.891 0.412 15.695 1 97.75 149 TYR B N 1
ATOM 3048 C CA . TYR B 1 149 ? -16.656 0.084 14.289 1 97.75 149 TYR B CA 1
ATOM 3049 C C . TYR B 1 149 ? -15.164 -0.087 14.016 1 97.75 149 TYR B C 1
ATOM 3051 O O . TYR B 1 149 ? -14.766 -0.972 13.258 1 97.75 149 TYR B O 1
ATOM 3059 N N . ALA B 1 150 ? -14.359 0.737 14.617 1 97.44 150 ALA B N 1
ATOM 3060 C CA . ALA B 1 150 ? -12.914 0.629 14.438 1 97.44 150 ALA B CA 1
ATOM 3061 C C . ALA B 1 150 ? -12.391 -0.697 14.984 1 97.44 150 ALA B C 1
ATOM 3063 O O . ALA B 1 150 ? -11.656 -1.413 14.297 1 97.44 150 ALA B O 1
ATOM 3064 N N . VAL B 1 151 ? -12.836 -1.026 16.156 1 96.25 151 VAL B N 1
ATOM 3065 C CA . VAL B 1 151 ? -12.391 -2.25 16.812 1 96.25 151 VAL B CA 1
ATOM 3066 C C . VAL B 1 151 ? -12.875 -3.467 16.031 1 96.25 151 VAL B C 1
ATOM 3068 O O . VAL B 1 151 ? -12.109 -4.406 15.797 1 96.25 151 VAL B O 1
ATOM 3071 N N . TRP B 1 152 ? -14.086 -3.41 15.617 1 98 152 TRP B N 1
ATOM 3072 C CA . TRP B 1 152 ? -14.633 -4.5 14.812 1 98 152 TRP B CA 1
ATOM 3073 C C . TRP B 1 152 ? -13.789 -4.723 13.562 1 98 152 TRP B C 1
ATOM 3075 O O . TRP B 1 152 ? -13.469 -5.863 13.219 1 98 152 TRP B O 1
ATOM 3085 N N . THR B 1 153 ? -13.438 -3.66 12.891 1 98.38 153 THR B N 1
ATOM 3086 C CA . THR B 1 153 ? -12.656 -3.734 11.656 1 98.38 153 THR B CA 1
ATOM 3087 C C . THR B 1 153 ? -11.297 -4.379 11.922 1 98.38 153 THR B C 1
ATOM 3089 O O . THR B 1 153 ? -10.883 -5.281 11.188 1 98.38 153 THR B O 1
ATOM 3092 N N . ILE B 1 154 ? -10.641 -3.955 12.977 1 97.12 154 ILE B N 1
ATOM 3093 C CA . ILE B 1 154 ? -9.312 -4.457 13.305 1 97.12 154 ILE B CA 1
ATOM 3094 C C . ILE B 1 154 ? -9.391 -5.949 13.625 1 97.12 154 ILE B C 1
ATOM 3096 O O . ILE B 1 154 ? -8.555 -6.734 13.164 1 97.12 154 ILE B O 1
ATOM 3100 N N . LYS B 1 155 ? -10.438 -6.387 14.312 1 96.88 155 LYS B N 1
ATOM 3101 C CA . LYS B 1 155 ? -10.594 -7.789 14.688 1 96.88 155 LYS B CA 1
ATOM 3102 C C . LYS B 1 155 ? -10.875 -8.656 13.469 1 96.88 155 LYS B C 1
ATOM 3104 O O . LYS B 1 155 ? -10.406 -9.797 13.398 1 96.88 155 LYS B O 1
ATOM 3109 N N . ASN B 1 156 ? -11.562 -8.117 12.562 1 97.75 156 ASN B N 1
ATOM 3110 C CA . ASN B 1 156 ? -11.953 -8.914 11.406 1 97.75 156 ASN B CA 1
ATOM 3111 C C . ASN B 1 156 ? -10.812 -9.023 10.391 1 97.75 156 ASN B C 1
ATOM 3113 O O . ASN B 1 156 ? -10.898 -9.805 9.438 1 97.75 156 ASN B O 1
ATOM 3117 N N . ASP B 1 157 ? -9.773 -8.234 10.594 1 96.75 157 ASP B N 1
ATOM 3118 C CA . ASP B 1 157 ? -8.578 -8.414 9.766 1 96.75 157 ASP B CA 1
ATOM 3119 C C . ASP B 1 157 ? -8.039 -9.836 9.891 1 96.75 157 ASP B C 1
ATOM 3121 O O . ASP B 1 157 ? -7.594 -10.422 8.906 1 96.75 157 ASP B O 1
ATOM 3125 N N . ASP B 1 158 ? -8.117 -10.367 11.07 1 96.06 158 ASP B N 1
ATOM 3126 C CA . ASP B 1 158 ? -7.668 -11.742 11.312 1 96.06 158 ASP B CA 1
ATOM 3127 C C . ASP B 1 158 ? -8.508 -12.742 10.516 1 96.06 158 ASP B C 1
ATOM 3129 O O . ASP B 1 158 ? -7.984 -13.734 10.008 1 96.06 158 ASP B O 1
ATOM 3133 N N . VAL B 1 159 ? -9.758 -12.484 10.453 1 97.69 159 VAL B N 1
ATOM 3134 C CA . VAL B 1 159 ? -10.672 -13.359 9.719 1 97.69 159 VAL B CA 1
ATOM 3135 C C . VAL B 1 159 ? -10.312 -13.344 8.234 1 97.69 159 VAL B C 1
ATOM 3137 O O . VAL B 1 159 ? -10.18 -14.398 7.609 1 97.69 159 VAL B O 1
ATOM 3140 N N . VAL B 1 160 ? -10.117 -12.148 7.68 1 98.06 160 VAL B N 1
ATOM 3141 C CA . VAL B 1 160 ? -9.781 -12.008 6.266 1 98.06 160 VAL B CA 1
ATOM 3142 C C . VAL B 1 160 ? -8.438 -12.68 5.988 1 98.06 160 VAL B C 1
ATOM 3144 O O . VAL B 1 160 ? -8.281 -13.375 4.98 1 98.06 160 VAL B O 1
ATOM 3147 N N . ASP B 1 161 ? -7.5 -12.5 6.895 1 95.69 161 ASP B N 1
ATOM 3148 C CA . ASP B 1 161 ? -6.188 -13.125 6.766 1 95.69 161 ASP B CA 1
ATOM 3149 C C . ASP B 1 161 ? -6.312 -14.648 6.707 1 95.69 161 ASP B C 1
ATOM 3151 O O . ASP B 1 161 ? -5.672 -15.297 5.875 1 95.69 161 ASP B O 1
ATOM 3155 N N . GLU B 1 162 ? -7.102 -15.156 7.566 1 97.06 162 GLU B N 1
ATOM 3156 C CA . GLU B 1 162 ? -7.281 -16.609 7.633 1 97.06 162 GLU B CA 1
ATOM 3157 C C . GLU B 1 162 ? -7.965 -17.125 6.375 1 97.06 162 GLU B C 1
ATOM 3159 O O . GLU B 1 162 ? -7.574 -18.172 5.84 1 97.06 162 GLU B O 1
ATOM 3164 N N . LEU B 1 163 ? -8.977 -16.438 5.93 1 97.56 163 LEU B N 1
ATOM 3165 C CA . LEU B 1 163 ? -9.68 -16.844 4.715 1 97.56 163 LEU B CA 1
ATOM 3166 C C . LEU B 1 163 ? -8.75 -16.781 3.506 1 97.56 163 LEU B C 1
ATOM 3168 O O . LEU B 1 163 ? -8.781 -17.672 2.648 1 97.56 163 LEU B O 1
ATOM 3172 N N . HIS B 1 164 ? -7.938 -15.75 3.439 1 96.94 164 HIS B N 1
ATOM 3173 C CA . HIS B 1 164 ? -6.953 -15.609 2.375 1 96.94 164 HIS B CA 1
ATOM 3174 C C . HIS B 1 164 ? -5.984 -16.781 2.361 1 96.94 164 HIS B C 1
ATOM 3176 O O . HIS B 1 164 ? -5.77 -17.406 1.319 1 96.94 164 HIS B O 1
ATOM 3182 N N . ARG B 1 165 ? -5.488 -17.125 3.535 1 94.69 165 ARG B N 1
ATOM 3183 C CA . ARG B 1 165 ? -4.535 -18.219 3.654 1 94.69 165 ARG B CA 1
ATOM 3184 C C . ARG B 1 165 ? -5.176 -19.562 3.271 1 94.69 165 ARG B C 1
ATOM 3186 O O . ARG B 1 165 ? -4.57 -20.359 2.566 1 94.69 165 ARG B O 1
ATOM 3193 N N . SER B 1 166 ? -6.352 -19.75 3.77 1 96.69 166 SER B N 1
ATOM 3194 C CA . SER B 1 166 ? -7.07 -20.984 3.477 1 96.69 166 SER B CA 1
ATOM 3195 C C . SER B 1 166 ? -7.344 -21.125 1.983 1 96.69 166 SER B C 1
ATOM 3197 O O . SER B 1 166 ? -7.199 -22.219 1.419 1 96.69 166 SER B O 1
ATOM 3199 N N . PHE B 1 167 ? -7.727 -20.078 1.347 1 96.94 167 PHE B N 1
ATOM 3200 C CA . PHE B 1 167 ? -7.988 -20.078 -0.088 1 96.94 167 PHE B CA 1
ATOM 3201 C C . PHE B 1 167 ? -6.719 -20.406 -0.867 1 96.94 167 PHE B C 1
ATOM 3203 O O . PHE B 1 167 ? -6.738 -21.266 -1.758 1 96.94 167 PHE B O 1
ATOM 3210 N N . ALA B 1 168 ? -5.637 -19.719 -0.507 1 94.31 168 ALA B N 1
ATOM 3211 C CA . ALA B 1 168 ? -4.355 -19.938 -1.181 1 94.31 168 ALA B CA 1
ATOM 3212 C C . ALA B 1 168 ? -3.902 -21.391 -1.031 1 94.31 168 ALA B C 1
ATOM 3214 O O . ALA B 1 168 ? -3.424 -22 -1.992 1 94.31 168 ALA B O 1
ATOM 3215 N N . LYS B 1 169 ? -4.074 -21.938 0.161 1 93.19 169 LYS B N 1
ATOM 3216 C CA . LYS B 1 169 ? -3.695 -23.312 0.424 1 93.19 169 LYS B CA 1
ATOM 3217 C C . LYS B 1 169 ? -4.531 -24.281 -0.413 1 93.19 169 LYS B C 1
ATOM 3219 O O . LYS B 1 169 ? -3.998 -25.234 -0.99 1 93.19 169 LYS B O 1
ATOM 3224 N N . ARG B 1 170 ? -5.777 -24.016 -0.465 1 93.94 170 ARG B N 1
ATOM 3225 C CA . ARG B 1 170 ? -6.668 -24.859 -1.246 1 93.94 170 ARG B CA 1
ATOM 3226 C C . ARG B 1 170 ? -6.262 -24.875 -2.717 1 93.94 170 ARG B C 1
ATOM 3228 O O . ARG B 1 170 ? -6.176 -25.938 -3.334 1 93.94 170 ARG B O 1
ATOM 3235 N N . ILE B 1 171 ? -5.988 -23.75 -3.334 1 93.25 171 ILE B N 1
ATOM 3236 C CA . ILE B 1 171 ? -5.625 -23.641 -4.742 1 93.25 171 ILE B CA 1
ATOM 3237 C C . ILE B 1 171 ? -4.285 -24.328 -4.984 1 93.25 171 ILE B C 1
ATOM 3239 O O . ILE B 1 171 ? -4.145 -25.125 -5.918 1 93.25 171 ILE B O 1
ATOM 3243 N N . THR B 1 172 ? -3.328 -24.109 -4.121 1 90.31 172 THR B N 1
ATOM 3244 C CA . THR B 1 172 ? -1.963 -24.578 -4.348 1 90.31 172 THR B CA 1
ATOM 3245 C C . THR B 1 172 ? -1.846 -26.062 -4.07 1 90.31 172 THR B C 1
ATOM 3247 O O . THR B 1 172 ? -1.062 -26.766 -4.715 1 90.31 172 THR B O 1
ATOM 3250 N N . LYS B 1 173 ? -2.664 -26.625 -3.152 1 89.75 173 LYS B N 1
ATOM 3251 C CA . LYS B 1 173 ? -2.521 -28.031 -2.754 1 89.75 173 LYS B CA 1
ATOM 3252 C C . LYS B 1 173 ? -3.502 -28.922 -3.51 1 89.75 173 LYS B C 1
ATOM 3254 O O . LYS B 1 173 ? -3.199 -30.078 -3.795 1 89.75 173 LYS B O 1
ATOM 3259 N N . LYS B 1 174 ? -4.605 -28.328 -3.867 1 88.44 174 LYS B N 1
ATOM 3260 C CA . LYS B 1 174 ? -5.645 -29.219 -4.375 1 88.44 174 LYS B CA 1
ATOM 3261 C C . LYS B 1 174 ? -5.938 -28.938 -5.848 1 88.44 174 LYS B C 1
ATOM 3263 O O . LYS B 1 174 ? -6.352 -29.844 -6.582 1 88.44 174 LYS B O 1
ATOM 3268 N N . GLN B 1 175 ? -5.691 -27.766 -6.316 1 88.5 175 GLN B N 1
ATOM 3269 C CA . GLN B 1 175 ? -6.129 -27.422 -7.664 1 88.5 175 GLN B CA 1
ATOM 3270 C C . GLN B 1 175 ? -4.953 -27.438 -8.641 1 88.5 175 GLN B C 1
ATOM 3272 O O . GLN B 1 175 ? -4.941 -28.219 -9.594 1 88.5 175 GLN B O 1
ATOM 3277 N N . LEU B 1 176 ? -3.969 -26.766 -8.336 1 88.31 176 LEU B N 1
ATOM 3278 C CA . LEU B 1 176 ? -2.871 -26.547 -9.273 1 88.31 176 LEU B CA 1
ATOM 3279 C C . LEU B 1 176 ? -2.188 -27.859 -9.633 1 88.31 176 LEU B C 1
ATOM 3281 O O . LEU B 1 176 ? -1.859 -28.094 -10.797 1 88.31 176 LEU B O 1
ATOM 3285 N N . PRO B 1 177 ? -2.074 -28.766 -8.641 1 85.81 177 PRO B N 1
ATOM 3286 C CA . PRO B 1 177 ? -1.405 -30.031 -8.992 1 85.81 177 PRO B CA 1
ATOM 3287 C C . PRO B 1 177 ? -2.207 -30.875 -9.984 1 85.81 177 PRO B C 1
ATOM 3289 O O . PRO B 1 177 ? -1.655 -31.766 -10.617 1 85.81 177 PRO B O 1
ATOM 3292 N N . ASN B 1 178 ? -3.377 -30.531 -10.133 1 83.81 178 ASN B N 1
ATOM 3293 C CA . ASN B 1 178 ? -4.25 -31.375 -10.953 1 83.81 178 ASN B CA 1
ATOM 3294 C C . ASN B 1 178 ? -4.559 -30.703 -12.297 1 83.81 178 ASN B C 1
ATOM 3296 O O . ASN B 1 178 ? -5.359 -31.219 -13.078 1 83.81 178 ASN B O 1
ATOM 3300 N N . VAL B 1 179 ? -3.938 -29.641 -12.484 1 81.12 179 VAL B N 1
ATOM 3301 C CA . VAL B 1 179 ? -4.27 -28.891 -13.68 1 81.12 179 VAL B CA 1
ATOM 3302 C C . VAL B 1 179 ? -3.525 -29.469 -14.883 1 81.12 179 VAL B C 1
ATOM 3304 O O . VAL B 1 179 ? -2.383 -29.922 -14.758 1 81.12 179 VAL B O 1
ATOM 3307 N N . LYS B 1 180 ? -4.289 -29.406 -16 1 75.62 180 LYS B N 1
ATOM 3308 C CA . LYS B 1 180 ? -3.742 -30.047 -17.188 1 75.62 180 LYS B CA 1
ATOM 3309 C C . LYS B 1 180 ? -3.5 -29.016 -18.297 1 75.62 180 LYS B C 1
ATOM 3311 O O . LYS B 1 180 ? -2.818 -29.312 -19.281 1 75.62 180 LYS B O 1
ATOM 3316 N N . SER B 1 181 ? -4.086 -27.828 -18.125 1 82.38 181 SER B N 1
ATOM 3317 C CA . SER B 1 181 ? -3.947 -26.859 -19.219 1 82.38 181 SER B CA 1
ATOM 3318 C C . SER B 1 181 ? -3.35 -25.547 -18.734 1 82.38 181 SER B C 1
ATOM 3320 O O . SER B 1 181 ? -3.502 -25.188 -17.562 1 82.38 181 SER B O 1
ATOM 3322 N N . GLN B 1 182 ? -2.732 -24.906 -19.656 1 84.31 182 GLN B N 1
ATOM 3323 C CA . GLN B 1 182 ? -2.133 -23.594 -19.391 1 84.31 182 GLN B CA 1
ATOM 3324 C C . GLN B 1 182 ? -3.195 -22.578 -19 1 84.31 182 GLN B C 1
ATOM 3326 O O . GLN B 1 182 ? -2.951 -21.703 -18.156 1 84.31 182 GLN B O 1
ATOM 3331 N N . SER B 1 183 ? -4.281 -22.719 -19.594 1 84.31 183 SER B N 1
ATOM 3332 C CA . SER B 1 183 ? -5.375 -21.781 -19.328 1 84.31 183 SER B CA 1
ATOM 3333 C C . SER B 1 183 ? -5.855 -21.906 -17.875 1 84.31 183 SER B C 1
ATOM 3335 O O . SER B 1 183 ? -6.137 -20.906 -17.219 1 84.31 183 SER B O 1
ATOM 3337 N N . GLU B 1 184 ? -5.906 -23.094 -17.406 1 86.12 184 GLU B N 1
ATOM 3338 C CA . GLU B 1 184 ? -6.316 -23.312 -16.016 1 86.12 184 GLU B CA 1
ATOM 3339 C C . GLU B 1 184 ? -5.27 -22.797 -15.047 1 86.12 184 GLU B C 1
ATOM 3341 O O . GLU B 1 184 ? -5.617 -22.219 -14.008 1 86.12 184 GLU B O 1
ATOM 3346 N N . ILE B 1 185 ? -4.055 -23.016 -15.367 1 88.12 185 ILE B N 1
ATOM 3347 C CA . ILE B 1 185 ? -2.971 -22.516 -14.531 1 88.12 185 ILE B CA 1
ATOM 3348 C C . ILE B 1 185 ? -3.068 -21 -14.406 1 88.12 185 ILE B C 1
ATOM 3350 O O . ILE B 1 185 ? -3.02 -20.453 -13.305 1 88.12 185 ILE B O 1
ATOM 3354 N N . LYS B 1 186 ? -3.254 -20.375 -15.555 1 87.56 186 LYS B N 1
ATOM 3355 C CA . LYS B 1 186 ? -3.381 -18.922 -15.578 1 87.56 186 LYS B CA 1
ATOM 3356 C C . LYS B 1 186 ? -4.566 -18.469 -14.734 1 87.56 186 LYS B C 1
ATOM 3358 O O . LYS B 1 186 ? -4.473 -17.453 -14.023 1 87.56 186 LYS B O 1
ATOM 3363 N N . THR B 1 187 ? -5.59 -19.172 -14.82 1 88.75 187 THR B N 1
ATOM 3364 C CA . THR B 1 187 ? -6.801 -18.828 -14.078 1 88.75 187 THR B CA 1
ATOM 3365 C C . THR B 1 187 ? -6.559 -18.938 -12.578 1 88.75 187 THR B C 1
ATOM 3367 O O . THR B 1 187 ? -6.926 -18.031 -11.82 1 88.75 187 THR B O 1
ATOM 3370 N N . PHE B 1 188 ? -5.93 -20 -12.141 1 90.44 188 PHE B N 1
ATOM 3371 C CA . PHE B 1 188 ? -5.703 -20.203 -10.719 1 90.44 188 PHE B CA 1
ATOM 3372 C C . PHE B 1 188 ? -4.73 -19.172 -10.172 1 90.44 188 PHE B C 1
ATOM 3374 O O . PHE B 1 188 ? -4.895 -18.688 -9.055 1 90.44 188 PHE B O 1
ATOM 3381 N N . ILE B 1 189 ? -3.746 -18.812 -10.953 1 91.31 189 ILE B N 1
ATOM 3382 C CA . ILE B 1 189 ? -2.828 -17.75 -10.547 1 91.31 189 ILE B CA 1
ATOM 3383 C C . ILE B 1 189 ? -3.584 -16.422 -10.422 1 91.31 189 ILE B C 1
ATOM 3385 O O . ILE B 1 189 ? -3.369 -15.672 -9.477 1 91.31 189 ILE B O 1
ATOM 3389 N N . ASN B 1 190 ? -4.406 -16.172 -11.352 1 91.62 190 ASN B N 1
ATOM 3390 C CA . ASN B 1 190 ? -5.238 -14.977 -11.32 1 91.62 190 ASN B CA 1
ATOM 3391 C C . ASN B 1 190 ? -6.121 -14.938 -10.07 1 91.62 190 ASN B C 1
ATOM 3393 O O . ASN B 1 190 ? -6.273 -13.891 -9.445 1 91.62 190 ASN B O 1
ATOM 3397 N N . LEU B 1 191 ? -6.672 -16.062 -9.734 1 93.12 191 LEU B N 1
ATOM 3398 C CA . LEU B 1 191 ? -7.516 -16.172 -8.547 1 93.12 191 LEU B CA 1
ATOM 3399 C C . LEU B 1 191 ? -6.715 -15.867 -7.281 1 93.12 191 LEU B C 1
ATOM 3401 O O . LEU B 1 191 ? -7.195 -15.172 -6.387 1 93.12 191 LEU B O 1
ATOM 3405 N N . LEU B 1 192 ? -5.559 -16.406 -7.266 1 94.5 192 LEU B N 1
ATOM 3406 C CA . LEU B 1 192 ? -4.688 -16.125 -6.129 1 94.5 192 LEU B CA 1
ATOM 3407 C C . LEU B 1 192 ? -4.398 -14.633 -6.02 1 94.5 192 LEU B C 1
ATOM 3409 O O . LEU B 1 192 ? -4.434 -14.07 -4.922 1 94.5 192 LEU B O 1
ATOM 3413 N N . ASN B 1 193 ? -4.156 -13.992 -7.117 1 94.12 193 ASN B N 1
ATOM 3414 C CA . ASN B 1 193 ? -3.887 -12.555 -7.141 1 94.12 193 ASN B CA 1
ATOM 3415 C C . ASN B 1 193 ? -5.094 -11.75 -6.672 1 94.12 193 ASN B C 1
ATOM 3417 O O . ASN B 1 193 ? -4.949 -10.805 -5.895 1 94.12 193 ASN B O 1
ATOM 3421 N N . ILE B 1 194 ? -6.234 -12.141 -7.137 1 95.25 194 ILE B N 1
ATOM 3422 C CA . ILE B 1 194 ? -7.469 -11.438 -6.797 1 95.25 194 ILE B CA 1
ATOM 3423 C C . ILE B 1 194 ? -7.703 -11.516 -5.289 1 95.25 194 ILE B C 1
ATOM 3425 O O . ILE B 1 194 ? -7.98 -10.5 -4.648 1 95.25 194 ILE B O 1
ATOM 3429 N N . VAL B 1 195 ? -7.582 -12.656 -4.75 1 96.81 195 VAL B N 1
ATOM 3430 C CA . VAL B 1 195 ? -7.828 -12.844 -3.324 1 96.81 195 VAL B CA 1
ATOM 3431 C C . VAL B 1 195 ? -6.781 -12.086 -2.514 1 96.81 195 VAL B C 1
ATOM 3433 O O . VAL B 1 195 ? -7.086 -11.531 -1.455 1 96.81 195 VAL B O 1
ATOM 3436 N N . SER B 1 196 ? -5.594 -12.062 -3.025 1 96.69 196 SER B N 1
ATOM 3437 C CA . SER B 1 196 ? -4.555 -11.266 -2.375 1 96.69 196 SER B CA 1
ATOM 3438 C C . SER B 1 196 ? -4.914 -9.789 -2.361 1 96.69 196 SER B C 1
ATOM 3440 O O . SER B 1 196 ? -4.707 -9.102 -1.358 1 96.69 196 SER B O 1
ATOM 3442 N N . TYR B 1 197 ? -5.418 -9.305 -3.441 1 97.56 197 TYR B N 1
ATOM 3443 C CA . TYR B 1 197 ? -5.867 -7.914 -3.492 1 97.56 197 TYR B CA 1
ATOM 3444 C C . TYR B 1 197 ? -6.973 -7.66 -2.475 1 97.56 197 TYR B C 1
ATOM 3446 O O . TYR B 1 197 ? -6.988 -6.625 -1.808 1 97.56 197 TYR B O 1
ATOM 3454 N N . ILE B 1 198 ? -7.852 -8.586 -2.365 1 98.25 198 ILE B N 1
ATOM 3455 C CA . ILE B 1 198 ? -8.969 -8.445 -1.443 1 98.25 198 ILE B CA 1
ATOM 3456 C C . ILE B 1 198 ? -8.453 -8.398 -0.007 1 98.25 198 ILE B C 1
ATOM 3458 O O . ILE B 1 198 ? -8.914 -7.586 0.801 1 98.25 198 ILE B O 1
ATOM 3462 N N . GLU B 1 199 ? -7.559 -9.25 0.273 1 97.88 199 GLU B N 1
ATOM 3463 C CA . GLU B 1 199 ? -6.918 -9.234 1.585 1 97.88 199 GLU B CA 1
ATOM 3464 C C . GLU B 1 199 ? -6.273 -7.879 1.865 1 97.88 199 GLU B C 1
ATOM 3466 O O . GLU B 1 199 ? -6.379 -7.355 2.975 1 97.88 199 GLU B O 1
ATOM 3471 N N . ARG B 1 200 ? -5.68 -7.301 0.934 1 96.81 200 ARG B N 1
ATOM 3472 C CA . ARG B 1 200 ? -5.023 -6.004 1.07 1 96.81 200 ARG B CA 1
ATOM 3473 C C . ARG B 1 200 ? -6.047 -4.887 1.237 1 96.81 200 ARG B C 1
ATOM 3475 O O . ARG B 1 200 ? -5.777 -3.885 1.9 1 96.81 200 ARG B O 1
ATOM 3482 N N . ILE B 1 201 ? -7.168 -5.07 0.586 1 98.5 201 ILE B N 1
ATOM 3483 C CA . ILE B 1 201 ? -8.266 -4.141 0.833 1 98.5 201 ILE B CA 1
ATOM 3484 C C . ILE B 1 201 ? -8.633 -4.152 2.316 1 98.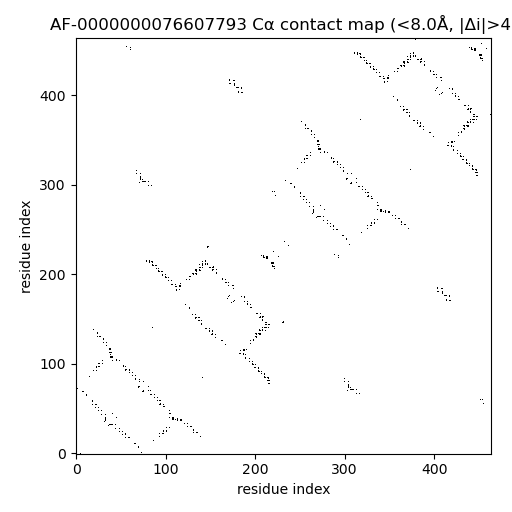5 201 ILE B C 1
ATOM 3486 O O . ILE B 1 201 ? -8.766 -3.096 2.936 1 98.5 201 ILE B O 1
ATOM 3490 N N . GLY B 1 202 ? -8.766 -5.34 2.875 1 98.38 202 GLY B N 1
ATOM 3491 C CA . GLY B 1 202 ? -8.992 -5.461 4.305 1 98.38 202 GLY B CA 1
ATOM 3492 C C . GLY B 1 202 ? -7.902 -4.816 5.137 1 98.38 202 GLY B C 1
ATOM 3493 O O . GLY B 1 202 ? -8.188 -4.16 6.145 1 98.38 202 GLY B O 1
ATOM 3494 N N . ASP B 1 203 ? -6.688 -4.984 4.707 1 96.12 203 ASP B N 1
ATOM 3495 C CA . ASP B 1 203 ? -5.551 -4.383 5.402 1 96.12 203 ASP B CA 1
ATOM 3496 C C . ASP B 1 203 ? -5.668 -2.861 5.422 1 96.12 203 ASP B C 1
ATOM 3498 O O . ASP B 1 203 ? -5.406 -2.227 6.449 1 96.12 203 ASP B O 1
ATOM 3502 N N . ASN B 1 204 ? -5.984 -2.297 4.316 1 97.69 204 ASN B N 1
ATOM 3503 C CA . ASN B 1 204 ? -6.141 -0.848 4.25 1 97.69 204 ASN B CA 1
ATOM 3504 C C . ASN B 1 204 ? -7.309 -0.373 5.109 1 97.69 204 ASN B C 1
ATOM 3506 O O . ASN B 1 204 ? -7.262 0.717 5.684 1 97.69 204 ASN B O 1
ATOM 3510 N N . ALA B 1 205 ? -8.398 -1.216 5.145 1 98.69 205 ALA B N 1
ATOM 3511 C CA . ALA B 1 205 ? -9.492 -0.899 6.055 1 98.69 205 ALA B CA 1
ATOM 3512 C C . ALA B 1 205 ? -9.008 -0.839 7.5 1 98.69 205 ALA B C 1
ATOM 3514 O O . ALA B 1 205 ? -9.438 0.025 8.266 1 98.69 205 ALA B O 1
ATOM 3515 N N . THR B 1 206 ? -8.156 -1.721 7.879 1 97.56 206 THR B N 1
ATOM 3516 C CA . THR B 1 206 ? -7.57 -1.73 9.219 1 97.56 206 THR B CA 1
ATOM 3517 C C . THR B 1 206 ? -6.789 -0.447 9.477 1 97.56 206 THR B C 1
ATOM 3519 O O . THR B 1 206 ? -6.895 0.147 10.547 1 97.56 206 THR B O 1
ATOM 3522 N N . ASN B 1 207 ? -6.02 -0.006 8.484 1 94.94 207 ASN B N 1
ATOM 3523 C CA . ASN B 1 207 ? -5.293 1.254 8.602 1 94.94 207 ASN B CA 1
ATOM 3524 C C . ASN B 1 207 ? -6.238 2.428 8.836 1 94.94 207 ASN B C 1
ATOM 3526 O O . ASN B 1 207 ? -5.941 3.322 9.633 1 94.94 207 ASN B O 1
ATOM 3530 N N . ILE B 1 208 ? -7.32 2.4 8.125 1 97.75 208 ILE B N 1
ATOM 3531 C CA . ILE B 1 208 ? -8.312 3.461 8.273 1 97.75 208 ILE B CA 1
ATOM 3532 C C . ILE B 1 208 ? -8.891 3.426 9.688 1 97.75 208 ILE B C 1
ATOM 3534 O O . ILE B 1 208 ? -9.062 4.473 10.32 1 97.75 208 ILE B O 1
ATOM 3538 N N . ALA B 1 209 ? -9.18 2.244 10.148 1 97.56 209 ALA B N 1
ATOM 3539 C CA . ALA B 1 209 ? -9.695 2.084 11.508 1 97.56 209 ALA B CA 1
ATOM 3540 C C . ALA B 1 209 ? -8.695 2.607 12.539 1 97.56 209 ALA B C 1
ATOM 3542 O O . ALA B 1 209 ? -9.086 3.27 13.5 1 97.56 209 ALA B O 1
ATOM 3543 N N . GLU B 1 210 ? -7.5 2.32 12.359 1 94.38 210 GLU B N 1
ATOM 3544 C CA . GLU B 1 210 ? -6.453 2.807 13.25 1 94.38 210 GLU B CA 1
ATOM 3545 C C . GLU B 1 210 ? -6.367 4.328 13.219 1 94.38 210 GLU B C 1
ATOM 3547 O O . GLU B 1 210 ? -6.152 4.965 14.25 1 94.38 210 GLU B O 1
ATOM 3552 N N . ALA B 1 211 ? -6.48 4.871 12 1 93.94 211 ALA B N 1
ATOM 3553 C CA . ALA B 1 211 ? -6.504 6.328 11.867 1 93.94 211 ALA B CA 1
ATOM 3554 C C . ALA B 1 211 ? -7.684 6.93 12.625 1 93.94 211 ALA B C 1
ATOM 3556 O O . ALA B 1 211 ? -7.562 7.992 13.234 1 93.94 211 ALA B O 1
ATOM 3557 N N . ALA B 1 212 ? -8.82 6.242 12.594 1 96.19 212 ALA B N 1
ATOM 3558 C CA . ALA B 1 212 ? -10.008 6.699 13.312 1 96.19 212 ALA B CA 1
ATOM 3559 C C . ALA B 1 212 ? -9.766 6.703 14.82 1 96.19 212 ALA B C 1
ATOM 3561 O O . ALA B 1 212 ? -10.164 7.645 15.516 1 96.19 212 ALA B O 1
ATOM 3562 N N . ILE B 1 213 ? -9.133 5.691 15.281 1 93.94 213 ILE B N 1
ATOM 3563 C CA . ILE B 1 213 ? -8.828 5.598 16.703 1 93.94 213 ILE B CA 1
ATOM 3564 C C . ILE B 1 213 ? -7.883 6.727 17.109 1 93.94 213 ILE B C 1
ATOM 3566 O O . ILE B 1 213 ? -8.094 7.387 18.125 1 93.94 213 ILE B O 1
ATOM 3570 N N . TYR B 1 214 ? -6.914 6.949 16.297 1 90.25 214 TYR B N 1
ATOM 3571 C CA . TYR B 1 214 ? -5.984 8.047 16.531 1 90.25 214 TYR B CA 1
ATOM 3572 C C . TYR B 1 214 ? -6.719 9.383 16.578 1 90.25 214 TYR B C 1
ATOM 3574 O O . TYR B 1 214 ? -6.441 10.219 17.453 1 90.25 214 TYR B O 1
ATOM 3582 N N . SER B 1 215 ? -7.531 9.602 15.617 1 91.62 215 SER B N 1
ATOM 3583 C CA . SER B 1 215 ? -8.289 10.852 15.555 1 91.62 215 SER B CA 1
ATOM 3584 C C . SER B 1 215 ? -9.078 11.086 16.828 1 91.62 215 SER B C 1
ATOM 3586 O O . SER B 1 215 ? -9.148 12.211 17.328 1 91.62 215 SER B O 1
ATOM 3588 N N . SER B 1 216 ? -9.656 10.047 17.406 1 88.81 216 SER B N 1
ATOM 3589 C CA . SER B 1 216 ? -10.562 10.148 18.547 1 88.81 216 SER B CA 1
ATOM 3590 C C . SER B 1 216 ? -9.781 10.203 19.859 1 88.81 216 SER B C 1
ATOM 3592 O O . SER B 1 216 ? -10.125 10.984 20.75 1 88.81 216 SER B O 1
ATOM 3594 N N . MET B 1 217 ? -8.719 9.398 20 1 83.69 217 MET B N 1
ATOM 3595 C CA . MET B 1 217 ? -8.109 9.195 21.297 1 83.69 217 MET B CA 1
ATOM 3596 C C . MET B 1 217 ? -6.73 9.852 21.359 1 83.69 217 MET B C 1
ATOM 3598 O O . MET B 1 217 ? -6.164 10.008 22.453 1 83.69 217 MET B O 1
ATOM 3602 N N . GLY B 1 218 ? -6.242 10.266 20.328 1 76.75 218 GLY B N 1
ATOM 3603 C CA . GLY B 1 218 ? -4.875 10.758 20.297 1 76.75 218 GLY B CA 1
ATOM 3604 C C . GLY B 1 218 ? -3.846 9.672 20.562 1 76.75 218 GLY B C 1
ATOM 3605 O O . GLY B 1 218 ? -2.674 9.969 20.797 1 76.75 218 GLY B O 1
ATOM 3606 N N . LYS B 1 219 ? -4.391 8.469 20.703 1 71.38 219 LYS B N 1
ATOM 3607 C CA . LYS B 1 219 ? -3.516 7.312 20.891 1 71.38 219 LYS B CA 1
ATOM 3608 C C . LYS B 1 219 ? -3.205 6.629 19.562 1 71.38 219 LYS B C 1
ATOM 3610 O O . LYS B 1 219 ? -4.117 6.242 18.828 1 71.38 219 LYS B O 1
ATOM 3615 N N . ASP B 1 220 ? -1.898 6.594 19.25 1 73.12 220 ASP B N 1
ATOM 3616 C CA . ASP B 1 220 ? -1.483 5.91 18.031 1 73.12 220 ASP B CA 1
ATOM 3617 C C . ASP B 1 220 ? -1.345 4.406 18.266 1 73.12 220 ASP B C 1
ATOM 3619 O O . ASP B 1 220 ? -0.382 3.957 18.891 1 73.12 220 ASP B O 1
ATOM 3623 N N . VAL B 1 221 ? -2.346 3.648 17.891 1 70.88 221 VAL B N 1
ATOM 3624 C CA . VAL B 1 221 ? -2.424 2.219 18.172 1 70.88 221 VAL B CA 1
ATOM 3625 C C . VAL B 1 221 ? -1.883 1.431 16.984 1 70.88 221 VAL B C 1
ATOM 3627 O O . VAL B 1 221 ? -2.088 0.219 16.891 1 70.88 221 VAL B O 1
ATOM 3630 N N . ARG B 1 222 ? -1.22 2.16 16.094 1 76 222 ARG B N 1
ATOM 3631 C CA . ARG B 1 222 ? -0.708 1.479 14.914 1 76 222 ARG B CA 1
ATOM 3632 C C . ARG B 1 222 ? 0.388 0.485 15.289 1 76 222 ARG B C 1
ATOM 3634 O O . ARG B 1 222 ? 1.211 0.758 16.156 1 76 222 ARG B O 1
ATOM 3641 N N . HIS B 1 223 ? 0.405 -0.673 14.758 1 66.88 223 HIS B N 1
ATOM 3642 C CA . HIS B 1 223 ? 1.396 -1.738 14.852 1 66.88 223 HIS B CA 1
ATOM 3643 C C . HIS B 1 223 ? 1.384 -2.377 16.234 1 66.88 223 HIS B C 1
ATOM 3645 O O . HIS B 1 223 ? 2.338 -3.061 16.625 1 66.88 223 HIS B O 1
ATOM 3651 N N . ARG B 1 224 ? 0.505 -1.786 17.094 1 58.75 224 ARG B N 1
ATOM 3652 C CA . ARG B 1 224 ? 0.489 -2.355 18.438 1 58.75 224 ARG B CA 1
ATOM 3653 C C . ARG B 1 224 ? -0.483 -3.529 18.531 1 58.75 224 ARG B C 1
ATOM 3655 O O . ARG B 1 224 ? -1.522 -3.529 17.859 1 58.75 224 ARG B O 1
ATOM 3662 N N . HIS B 1 225 ? 0.065 -4.668 18.922 1 53.84 225 HIS B N 1
ATOM 3663 C CA . HIS B 1 225 ? -0.877 -5.715 19.312 1 53.84 225 HIS B CA 1
ATOM 3664 C C . HIS B 1 225 ? -1.808 -5.234 20.422 1 53.84 225 HIS B C 1
ATOM 3666 O O . HIS B 1 225 ? -1.557 -5.492 21.609 1 53.84 225 HIS B O 1
ATOM 3672 N N . VAL B 1 226 ? -2.229 -4.035 20.328 1 49.47 226 VAL B N 1
ATOM 3673 C CA . VAL B 1 226 ? -3.002 -3.463 21.422 1 49.47 226 VAL B CA 1
ATOM 3674 C C . VAL B 1 226 ? -4.223 -4.336 21.703 1 49.47 226 VAL B C 1
ATOM 3676 O O . VAL B 1 226 ? -4.875 -4.82 20.781 1 49.47 226 VAL B O 1
ATOM 3679 N N . ASN B 1 227 ? -4.273 -4.848 22.938 1 52.44 227 ASN B N 1
ATOM 3680 C CA . ASN B 1 227 ? -5.496 -5.449 23.453 1 52.44 227 ASN B CA 1
ATOM 3681 C C . ASN B 1 227 ? -6.707 -4.547 23.234 1 52.44 227 ASN B C 1
ATOM 3683 O O . ASN B 1 227 ? -6.965 -3.639 24.016 1 52.44 227 ASN B O 1
ATOM 3687 N N . ILE B 1 228 ? -7.125 -4.508 22.031 1 54.91 228 ILE B N 1
ATOM 3688 C CA . ILE B 1 228 ? -8.266 -3.721 21.578 1 54.91 228 ILE B CA 1
ATOM 3689 C C . ILE B 1 228 ? -9.398 -3.811 22.594 1 54.91 228 ILE B C 1
ATOM 3691 O O . ILE B 1 228 ? -10.312 -2.982 22.594 1 54.91 228 ILE B O 1
ATOM 3695 N N . ASP B 1 229 ? -9.258 -4.848 23.344 1 54.19 229 ASP B N 1
ATOM 3696 C CA . ASP B 1 229 ? -10.305 -4.992 24.359 1 54.19 229 ASP B CA 1
ATOM 3697 C C . ASP B 1 229 ? -10.266 -3.842 25.359 1 54.19 229 ASP B C 1
ATOM 3699 O O . ASP B 1 229 ? -11.258 -3.578 26.047 1 54.19 229 ASP B O 1
ATOM 3703 N N . THR B 1 230 ? -9.148 -3.205 25.375 1 51.03 230 THR B N 1
ATOM 3704 C CA . THR B 1 230 ? -9.055 -2.172 26.391 1 51.03 230 THR B CA 1
ATOM 3705 C C . THR B 1 230 ? -9.477 -0.816 25.828 1 51.03 230 THR B C 1
ATOM 3707 O O . THR B 1 230 ? -9.492 0.18 26.562 1 51.03 230 THR B O 1
ATOM 3710 N N . ILE B 1 231 ? -9.664 -0.831 24.641 1 52.19 231 ILE B N 1
ATOM 3711 C CA . ILE B 1 231 ? -10.031 0.454 24.062 1 52.19 231 ILE B CA 1
ATOM 3712 C C . ILE B 1 231 ? -11.516 0.729 24.297 1 52.19 231 ILE B C 1
ATOM 3714 O O . ILE B 1 231 ? -11.922 1.887 24.406 1 52.19 231 ILE B O 1
ATOM 3718 N N . THR B 1 232 ? -12.414 -0.324 24.391 1 47.06 232 THR B N 1
ATOM 3719 C CA . THR B 1 232 ? -13.828 -0.111 24.688 1 47.06 232 THR B CA 1
ATOM 3720 C C . THR B 1 232 ? -14.023 0.135 26.188 1 47.06 232 THR B C 1
ATOM 3722 O O . THR B 1 232 ? -13.328 -0.445 27.016 1 47.06 232 THR B O 1
#

InterPro domains:
  IPR026022 PhoU domain [PF01895] (43-107)
  IPR026022 PhoU domain [PF01895] (130-211)
  IPR028366 PhoU [PTHR42930] (6-221)
  IPR038078 PhoU-like domain superfamily [G3DSA:1.20.58.220] (4-223)

Foldseek 3Di:
DDPVLVVLVVVLLVLLVVLLVLLLVLLVLLLCCLVPVLLADDPVSLVSLVVSLVVLVVSLVVSLVSLVCSCVPPVDDDLVNLLSVLSNLLSVLSNLLSVLSSVLNVLSNPQDCSPLSNVCSVLLSVLSVLLSQLLVLLSVCSSVVPLVSLLVLLVCLVVSVVSLVVLLCCCVPPNCVPDDDPSSNSVSVSVNSSSVSSSVSSVSSNSSSQSSLCSNPVDRCPPPPPPSVVVD/DDPVLVVLVVVLLVLLVVLLVLLLVLLVLLLCCLVPVLLADDPVSLVSLVVSLVVLVVSLVVSLVSLVCSCVPPVDDDLVNLLSVLSNLLSVLSNLLSVLSSVLSVLSNPQDCSPLSNVCSVLLSVLSVLLSQLLVLLSVCSSVVPLVSLLVLLVCLVVSVVSLVVLLCCCVPPNCVPDDDPSSNSVSVSVNSSSVSSSVSSVSSNVSSQSSLCSNPVDRCPPPPPPSVVVD

Radius of gyration: 22.11 Å; Cα contacts (8 Å, |Δi|>4): 593; chains: 2; bounding box: 48×64×48 Å

Secondary structure (DSSP, 8-state):
--HHHHHHHHHHHHHHHHHHHHHHHHHHHHHHHHHHHTT---HHHHHHHHHHHHHHHHHHHHHHHHHHHHHHHH---HHHHHHHHHHHHHHHHHHHHHHHHHHHHHHHHH-S-HHHHHTTHHHHHHHHHHHHHHHHHHHHHHHHT-HHHHHHHHHHHHHHHHHHHHHHHHIIIIIGGG--SHHHHHHHHHHHHHHHHHHHHHHHHHHHHHHHHHHHHS---TT----GGGT-/--HHHHHHHHHHHHHHHHHHHHHHHHHHHHHHHHHHHTT---HHHHHHHHHHHHHHHHHHHHHHHHHHHHHHHH---HHHHHHHHHHHHHHHHHHHHHHHHHHHHHHHHH-S-HHHHHTTHHHHHHHHHHHHHHHHHHHHHHHHT-HHHHHHHHHHHHHHHHHHHHHHHHIIIIIGGG--SHHHHHHHHHHHHHHHHHHHHHHHHHHHHHHHHHHHHS---TT----GGGT-

Organism: NCBI:txid889453